Protein AF-A0A024VRD7-F1 (afdb_monomer_lite)

Sequence (589 aa):
MDEHGLKIEKKCNKNKMKIIEYIDDISNYYKDMNKKLSVDVNLFYRTSYSFHKMFVQNVWKYLVHNNYIYKDTYKGYYNINEERYISEQELREGKYKIDNENIIYVEEENSYFFNILKFKDYLIDFYEKNENFIYPPYLRKQVIYTLKNELRNICISRYNTKWAIQIPNEAEGTIYVWFDALLSYVSSMLYLHKIKKNNNNNNNNNNNKNNNNNNNNNNNNNNNNNNNNKKNNNNNNNNNNNNNNNNNNNNNKNNKNNNNGINCTNGTKDVNISSTCDTDSPICSYDDILNIVNLNANNNNTQSNILPHISSNICDEKKNEKREKNIPFNKVIGKKFWNPFIQVIGKDILNFHAILYICLLKSLNLELPQKILCHGLIKNENIKMSKSLNNVVNPFDLLKKYNPDVLRLYFMGCGSIYEDKNYKEQNIESFELFLRNNVGNLLYRVVSLCIENNYNMVPVIKTNDYDSNIILNEWKDNIKNKLIPYLDNMEYIQFLELIMTLIKNVNKFFVHNTPWNYKKDTQHFHTTIYVTLECMKYFSILMFPFIPNISLAILRNIGFDDIDEENISLDMLETRTTKFMLNGLIKIV

InterPro domains:
  IPR009080 Aminoacyl-tRNA synthetase, class Ia, anticodon-binding [SSF47323] (435-562)
  IPR014729 Rossmann-like alpha/beta/alpha sandwich fold [G3DSA:3.40.50.620] (1-218)
  IPR014729 Rossmann-like alpha/beta/alpha sandwich fold [G3DSA:3.40.50.620] (296-423)
  IPR015413 Methionyl/Leucyl tRNA synthetase [PF09334] (89-204)
  IPR015413 Methionyl/Leucyl tRNA synthetase [PF09334] (328-446)
  IPR023457 Methionine-tRNA synthetase, type 2 [PTHR43326] (1-582)

Secondary structure (DSSP, 8-state):
----SHHHHHHHHHHT--HHHHHHHHHHHHHHHHHHTT---S----TTSHHHHHHHHHHHHHHHHTTSEEEEEEEEEEETTTTEEPPHHHHHTTSS-TT-TTEEEEEEEEEEEE-GGGGHHHHHHHHHH-TTSEESHHHHHHHHHHHHHT--PEE-EESS-SSSPBPTT-SS-EE-HHHHHHTHHHHHHHHHHHHHHHHHHHHHHHHHHHHHHSSSSS-------------------------------------------------------SS--GGGSPPPPHHHHHHHHHTTGGGS-S----------------------S---TTSSSSS-----SEEEEEGGGHHIIIIIHHHHHHHTTPPPPSEEEEEPPEEETTEEP-TTTT----HHHHHHHS-HHHHHHHHHHSS-TTS-EEE-THHHHHHHHHHIIIIIHHHHHHHHHHHHTT--EEEPPPGGGTTT-HHHHHHHHHIIIIIHHHHHTT-HHHHHHHHHHHHHHHHHHHHHH-GGG--S--HHHHHHHHHHHHHHHHHHHHHTTT-HHHHHHHHHHTT-TT--GGG--THHHHSPPSEEE--------

pLDDT: mean 75.45, std 25.33, range [20.27, 98.12]

Radius of gyration: 32.43 Å; chains: 1; bounding box: 89×96×103 Å

Structure (mmCIF, N/CA/C/O backbone):
data_AF-A0A024VRD7-F1
#
_entry.id   AF-A0A024VRD7-F1
#
loop_
_atom_site.group_PDB
_atom_site.id
_atom_site.type_symbol
_atom_site.label_atom_id
_atom_site.label_alt_id
_atom_site.label_comp_id
_atom_site.label_asym_id
_atom_site.label_entity_id
_atom_site.label_seq_id
_atom_site.pdbx_PDB_ins_code
_atom_site.Cartn_x
_atom_site.Cartn_y
_atom_site.Cartn_z
_atom_site.occupancy
_atom_site.B_iso_or_equiv
_atom_site.auth_seq_id
_atom_site.auth_comp_id
_atom_site.auth_asym_id
_atom_site.auth_atom_id
_atom_site.pdbx_PDB_model_num
ATOM 1 N N . MET A 1 1 ? -9.455 5.595 3.291 1.00 91.38 1 MET A N 1
ATOM 2 C CA . MET A 1 1 ? -9.177 6.803 4.083 1.00 91.38 1 MET A CA 1
ATOM 3 C C . MET A 1 1 ? -10.060 6.765 5.309 1.00 91.38 1 MET A C 1
ATOM 5 O O . MET A 1 1 ? -11.262 6.573 5.161 1.00 91.38 1 MET A O 1
ATOM 9 N N . ASP A 1 2 ? -9.441 6.866 6.480 1.00 91.75 2 ASP A N 1
ATOM 10 C CA . ASP A 1 2 ? -10.125 6.966 7.767 1.00 91.75 2 ASP A CA 1
ATOM 11 C C . ASP A 1 2 ? -10.452 8.440 8.049 1.00 91.75 2 ASP A C 1
ATOM 13 O O . ASP A 1 2 ? -9.559 9.291 8.031 1.00 91.75 2 ASP A O 1
ATOM 17 N N . GLU A 1 3 ? -11.740 8.745 8.202 1.00 91.88 3 GLU A N 1
ATOM 18 C CA . GLU A 1 3 ? -12.282 10.109 8.201 1.00 91.88 3 GLU A CA 1
ATOM 19 C C . GLU A 1 3 ? -13.054 10.460 9.473 1.00 91.88 3 GLU A C 1
ATOM 21 O O . GLU A 1 3 ? -13.636 11.543 9.540 1.00 91.88 3 GLU A O 1
ATOM 26 N N . HIS A 1 4 ? -13.065 9.582 10.477 1.00 89.62 4 HIS A N 1
ATOM 27 C CA . HIS A 1 4 ? -13.760 9.804 11.745 1.00 89.62 4 HIS A CA 1
ATOM 28 C C . HIS A 1 4 ? -12.775 10.058 12.896 1.00 89.62 4 HIS A C 1
ATOM 30 O O . HIS A 1 4 ? -11.572 9.821 12.791 1.00 89.62 4 HIS A O 1
ATOM 36 N N . GLY A 1 5 ? -13.291 10.555 14.020 1.00 84.12 5 GLY A N 1
ATOM 37 C CA . GLY A 1 5 ? -12.539 10.692 15.265 1.00 84.12 5 GLY A CA 1
ATOM 38 C C . GLY A 1 5 ? -12.332 12.129 15.742 1.00 84.12 5 GLY A C 1
ATOM 39 O O . GLY A 1 5 ? -12.449 13.113 15.003 1.00 84.12 5 GLY A O 1
ATOM 40 N N . LEU A 1 6 ? -11.982 12.236 17.022 1.00 79.50 6 LEU A N 1
ATOM 41 C CA . LEU A 1 6 ? -11.902 13.495 17.755 1.00 79.50 6 LEU A CA 1
ATOM 42 C C . LEU A 1 6 ? -10.775 14.415 17.248 1.00 79.50 6 LEU A C 1
ATOM 44 O O . LEU A 1 6 ? -10.944 15.637 17.262 1.00 79.50 6 LEU A O 1
ATOM 48 N N . LYS A 1 7 ? -9.672 13.873 16.703 1.00 80.00 7 LYS A N 1
ATOM 49 C CA . LYS A 1 7 ? -8.598 14.687 16.084 1.00 80.00 7 LYS A CA 1
ATOM 50 C C . LYS A 1 7 ? -9.112 15.548 14.938 1.00 80.00 7 LYS A C 1
ATOM 52 O O . LYS A 1 7 ? -8.744 16.721 14.846 1.00 80.00 7 LYS A O 1
ATOM 57 N N . ILE A 1 8 ? -9.944 14.973 14.070 1.00 85.94 8 ILE A N 1
ATOM 58 C CA . ILE A 1 8 ? -10.520 15.678 12.921 1.00 85.94 8 ILE A CA 1
ATOM 59 C C . ILE A 1 8 ? -11.475 16.760 13.425 1.00 85.94 8 ILE A C 1
ATOM 61 O O . ILE A 1 8 ? -11.342 17.921 13.035 1.00 85.94 8 ILE A O 1
ATOM 65 N N . GLU A 1 9 ? -12.360 16.409 14.361 1.00 84.56 9 GLU A N 1
ATOM 66 C CA . GLU A 1 9 ? -13.319 17.332 14.974 1.00 84.56 9 GLU A CA 1
ATOM 67 C C . GLU A 1 9 ? -12.619 18.534 15.632 1.00 84.56 9 GLU A C 1
ATOM 69 O O . GLU A 1 9 ? -12.880 19.687 15.278 1.00 84.56 9 GLU A O 1
ATOM 74 N N . LYS A 1 10 ? -11.641 18.289 16.516 1.00 84.06 10 LYS A N 1
ATOM 75 C CA . LYS A 1 10 ? -10.847 19.341 17.176 1.00 84.06 10 LYS A CA 1
ATOM 76 C C . LYS A 1 10 ? -10.112 20.221 16.168 1.00 84.06 10 LYS A C 1
ATOM 78 O O . LYS A 1 10 ? -10.066 21.442 16.335 1.00 84.06 10 LYS A O 1
ATOM 83 N N . LYS A 1 11 ? -9.526 19.627 15.122 1.00 85.62 11 LYS A N 1
ATOM 84 C CA . LYS A 1 11 ? -8.779 20.373 14.101 1.00 85.62 11 LYS A CA 1
ATOM 85 C C . LYS A 1 11 ? -9.693 21.280 13.278 1.00 85.62 11 LYS A C 1
ATOM 87 O O . LYS A 1 11 ? -9.284 22.405 12.980 1.00 85.62 11 LYS A O 1
ATOM 92 N N . CYS A 1 12 ? -10.896 20.822 12.941 1.00 89.81 12 CYS A N 1
ATOM 93 C CA . CYS A 1 12 ? -11.897 21.609 12.222 1.00 89.81 12 CYS A CA 1
ATOM 94 C C . CYS A 1 12 ? -12.443 22.743 13.094 1.00 89.81 12 CYS A C 1
ATOM 96 O O . CYS A 1 12 ? -12.410 23.896 12.668 1.00 89.81 12 CYS A O 1
ATOM 98 N N . ASN A 1 13 ? -12.809 22.446 14.346 1.00 88.94 13 ASN A N 1
ATOM 99 C CA . ASN A 1 13 ? -13.282 23.442 15.312 1.00 88.94 13 ASN A CA 1
ATOM 100 C C . ASN A 1 13 ? -12.239 24.545 15.547 1.00 88.94 13 ASN A C 1
ATOM 102 O O . ASN A 1 13 ? -12.562 25.730 15.477 1.00 88.94 13 ASN A O 1
ATOM 106 N N . LYS A 1 14 ? -10.964 24.173 15.738 1.00 90.38 14 LYS A N 1
ATOM 107 C CA . LYS A 1 14 ? -9.860 25.131 15.921 1.00 90.38 14 LYS A CA 1
ATOM 108 C C . LYS A 1 14 ? -9.664 26.051 14.712 1.00 90.38 14 LYS A C 1
ATOM 110 O O . LYS A 1 14 ? -9.369 27.228 14.897 1.00 90.38 14 LYS A O 1
ATOM 115 N N . ASN A 1 15 ? -9.813 25.531 13.493 1.00 90.31 15 ASN A N 1
ATOM 116 C CA . ASN A 1 15 ? -9.626 26.317 12.267 1.00 90.31 15 ASN A CA 1
ATOM 117 C C . ASN A 1 15 ? -10.940 26.928 11.739 1.00 90.31 15 ASN A C 1
ATOM 119 O O . ASN A 1 15 ? -10.914 27.543 10.678 1.00 90.31 15 ASN A O 1
ATOM 123 N N . LYS A 1 16 ? -12.070 26.756 12.445 1.00 93.12 16 LYS A N 1
ATOM 124 C CA . LYS A 1 16 ? -13.416 27.190 12.025 1.00 93.12 16 LYS A CA 1
ATOM 125 C C . LYS A 1 16 ? -13.806 26.699 10.618 1.00 93.12 16 LYS A C 1
ATOM 127 O O . LYS A 1 16 ? -14.400 27.440 9.841 1.00 93.12 16 LYS A O 1
ATOM 132 N N . MET A 1 17 ? -13.461 25.453 10.295 1.00 92.25 17 MET A N 1
ATOM 133 C CA . MET A 1 17 ? -13.762 24.805 9.009 1.00 92.25 17 MET A CA 1
ATOM 134 C C . MET A 1 17 ? -14.872 23.766 9.175 1.00 92.25 17 MET A C 1
ATOM 136 O O . MET A 1 17 ? -14.972 23.139 10.233 1.00 92.25 17 MET A O 1
ATOM 140 N N . LYS A 1 18 ? -15.683 23.538 8.133 1.00 94.00 18 LYS A N 1
ATOM 141 C CA . LYS A 1 18 ? -16.638 22.423 8.152 1.00 94.00 18 LYS A CA 1
ATOM 142 C C . LYS A 1 18 ? -15.888 21.104 7.996 1.00 94.00 18 LYS A C 1
ATOM 144 O O . LYS A 1 18 ? -14.979 20.995 7.178 1.00 94.00 18 LYS A O 1
ATOM 149 N N . ILE A 1 19 ? -16.304 20.084 8.746 1.00 92.44 19 ILE A N 1
ATOM 150 C CA . ILE A 1 19 ? -15.613 18.788 8.741 1.00 92.44 19 ILE A CA 1
ATOM 151 C C . ILE A 1 19 ? -15.650 18.135 7.355 1.00 92.44 19 ILE A C 1
ATOM 153 O O . ILE A 1 19 ? -14.630 17.619 6.911 1.00 92.44 19 ILE A O 1
ATOM 157 N N . ILE A 1 20 ? -16.792 18.206 6.661 1.00 91.69 20 ILE A N 1
ATOM 158 C CA . ILE A 1 20 ? -16.950 17.629 5.319 1.00 91.69 20 ILE A CA 1
ATOM 159 C C . ILE A 1 20 ? -15.981 18.254 4.303 1.00 91.69 20 ILE A C 1
ATOM 161 O O . ILE A 1 20 ? -15.308 17.532 3.579 1.00 91.69 20 ILE A O 1
ATOM 165 N N . GLU A 1 21 ? -15.824 19.582 4.335 1.00 92.38 21 GLU A N 1
ATOM 166 C CA . GLU A 1 21 ? -14.888 20.311 3.469 1.00 92.38 21 GLU A CA 1
ATOM 167 C C . GLU A 1 21 ? -13.442 19.879 3.772 1.00 92.38 21 GLU A C 1
ATOM 169 O O . GLU A 1 21 ? -12.682 19.545 2.869 1.00 92.38 21 GLU A O 1
ATOM 174 N N . TYR A 1 22 ? -13.085 19.766 5.056 1.00 92.75 22 TYR A N 1
ATOM 175 C CA . TYR A 1 22 ? -11.748 19.344 5.478 1.00 92.75 22 TYR A CA 1
ATOM 176 C C . TYR A 1 22 ? -11.381 17.917 5.034 1.00 92.75 22 TYR A C 1
ATOM 178 O O . TYR A 1 22 ? -10.258 17.677 4.584 1.00 92.75 22 TYR A O 1
ATOM 186 N N . ILE A 1 23 ? -12.297 16.952 5.168 1.00 94.00 23 ILE A N 1
ATOM 187 C CA . ILE A 1 23 ? -12.027 15.565 4.754 1.00 94.00 23 ILE A CA 1
ATOM 188 C C . ILE A 1 23 ? -12.038 15.411 3.230 1.00 94.00 23 ILE A C 1
ATOM 190 O O . ILE A 1 23 ? -11.269 14.603 2.709 1.00 94.00 23 ILE A O 1
ATOM 194 N N . ASP A 1 24 ? -12.838 16.203 2.511 1.00 93.31 24 ASP A N 1
ATOM 195 C CA . ASP A 1 24 ? -12.817 16.244 1.046 1.00 93.31 24 ASP A CA 1
ATOM 196 C C . ASP A 1 24 ? -11.487 16.802 0.526 1.00 93.31 24 ASP A C 1
ATOM 198 O O . ASP A 1 24 ? -10.879 16.202 -0.364 1.00 93.31 24 ASP A O 1
ATOM 202 N N . ASP A 1 25 ? -10.967 17.867 1.141 1.00 92.81 25 ASP A N 1
ATOM 203 C CA . ASP A 1 25 ? -9.648 18.421 0.819 1.00 92.81 25 ASP A CA 1
ATOM 204 C C . ASP A 1 25 ? -8.527 17.398 1.040 1.00 92.81 25 ASP A C 1
ATOM 206 O O . ASP A 1 25 ? -7.649 17.228 0.189 1.00 92.81 25 ASP A O 1
ATOM 210 N N . ILE A 1 26 ? -8.563 16.656 2.153 1.00 91.69 26 ILE A N 1
ATOM 211 C CA . ILE A 1 26 ? -7.586 15.591 2.414 1.00 91.69 26 ILE A CA 1
ATOM 212 C C . ILE A 1 26 ? -7.752 14.431 1.419 1.00 91.69 26 ILE A C 1
ATOM 214 O O . ILE A 1 26 ? -6.755 13.882 0.944 1.00 91.69 26 ILE A O 1
ATOM 218 N N . SER A 1 27 ? -8.986 14.052 1.076 1.00 94.06 27 SER A N 1
ATOM 219 C CA . SER A 1 27 ? -9.237 13.015 0.069 1.00 94.06 27 SER A CA 1
ATOM 220 C C . SER A 1 27 ? -8.633 13.411 -1.278 1.00 94.06 27 SER A C 1
ATOM 222 O O . SER A 1 27 ? -7.936 12.607 -1.901 1.00 94.06 27 SER A O 1
ATOM 224 N N . ASN A 1 28 ? -8.837 14.661 -1.696 1.00 94.50 28 ASN A N 1
ATOM 225 C CA . ASN A 1 28 ? -8.271 15.209 -2.924 1.00 94.50 28 ASN A CA 1
ATOM 226 C C . ASN A 1 28 ? -6.741 15.264 -2.872 1.00 94.50 28 ASN A C 1
ATOM 228 O O . ASN A 1 28 ? -6.095 14.882 -3.846 1.00 94.50 28 ASN A O 1
ATOM 232 N N . TYR A 1 29 ? -6.158 15.643 -1.730 1.00 93.81 29 TYR A N 1
ATOM 233 C CA . TYR A 1 29 ? -4.709 15.620 -1.517 1.00 93.81 29 TYR A CA 1
ATOM 234 C C . TYR A 1 29 ? -4.114 14.227 -1.772 1.00 93.81 29 TYR A C 1
ATOM 236 O O . TYR A 1 29 ? -3.164 14.097 -2.543 1.00 93.81 29 TYR A O 1
ATOM 244 N N . TYR A 1 30 ? -4.682 13.168 -1.180 1.00 93.88 30 TYR A N 1
ATOM 245 C CA . TYR A 1 30 ? -4.172 11.805 -1.377 1.00 93.88 30 TYR A CA 1
ATOM 246 C C . TYR A 1 30 ? -4.412 11.275 -2.795 1.00 93.88 30 TYR A C 1
ATOM 248 O O . TYR A 1 30 ? -3.553 10.580 -3.334 1.00 93.88 30 TYR A O 1
ATOM 256 N N . LYS A 1 31 ? -5.541 11.619 -3.425 1.00 93.94 31 LYS A N 1
ATOM 257 C CA . LYS A 1 31 ? -5.809 11.257 -4.827 1.00 93.94 31 LYS A CA 1
ATOM 258 C C . LYS A 1 31 ? -4.819 11.918 -5.785 1.00 93.94 31 LYS A C 1
ATOM 260 O O . LYS A 1 31 ? -4.279 11.240 -6.654 1.00 93.94 31 LYS A O 1
ATOM 265 N N . ASP A 1 32 ? -4.548 13.210 -5.608 1.00 94.81 32 ASP A N 1
ATOM 266 C CA . ASP A 1 32 ? -3.559 13.933 -6.414 1.00 94.81 32 ASP A CA 1
ATOM 267 C C . ASP A 1 32 ? -2.146 13.381 -6.185 1.00 94.81 32 ASP A C 1
ATOM 269 O O . ASP A 1 32 ? -1.384 13.199 -7.132 1.00 94.81 32 ASP A O 1
ATOM 273 N N . MET A 1 33 ? -1.812 13.027 -4.940 1.00 93.88 33 MET A N 1
ATOM 274 C CA . MET A 1 33 ? -0.536 12.390 -4.616 1.00 93.88 33 MET A CA 1
ATOM 275 C C . MET A 1 33 ? -0.381 11.033 -5.319 1.00 93.88 33 MET A C 1
ATOM 277 O O . MET A 1 33 ? 0.647 10.801 -5.951 1.00 93.88 33 MET A O 1
ATOM 281 N N . ASN A 1 34 ? -1.401 10.167 -5.268 1.00 93.94 34 ASN A N 1
ATOM 282 C CA . ASN A 1 34 ? -1.391 8.878 -5.967 1.00 93.94 34 ASN A CA 1
ATOM 283 C C . ASN A 1 34 ? -1.230 9.063 -7.477 1.00 93.94 34 ASN A C 1
ATOM 285 O O . ASN A 1 34 ? -0.385 8.410 -8.082 1.00 93.94 34 ASN A O 1
ATOM 289 N N . LYS A 1 35 ? -1.975 10.004 -8.070 1.00 93.25 35 LYS A N 1
ATOM 290 C CA . LYS A 1 35 ? -1.873 10.322 -9.498 1.0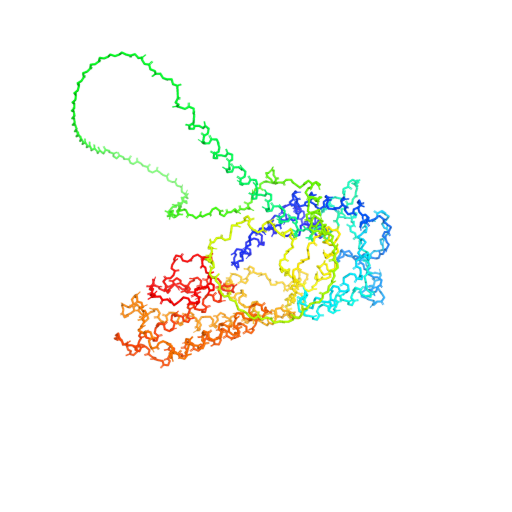0 93.25 35 LYS A CA 1
ATOM 291 C C . LYS A 1 35 ? -0.464 10.775 -9.879 1.00 93.25 35 LYS A C 1
ATOM 293 O O . LYS A 1 35 ? 0.095 10.277 -10.849 1.00 93.25 35 LYS A O 1
ATOM 298 N N . LYS A 1 36 ? 0.126 11.704 -9.122 1.00 94.56 36 LYS A N 1
ATOM 299 C CA . LYS A 1 36 ? 1.475 12.222 -9.403 1.00 94.56 36 LYS A CA 1
ATOM 300 C C . LYS A 1 36 ? 2.566 11.179 -9.220 1.00 94.56 36 LYS A C 1
ATOM 302 O O . LYS A 1 36 ? 3.572 11.253 -9.909 1.00 94.56 36 LYS A O 1
ATOM 307 N N . LEU A 1 37 ? 2.374 10.233 -8.305 1.00 94.31 37 LEU A N 1
ATOM 308 C CA . LEU A 1 37 ? 3.286 9.116 -8.085 1.00 94.31 37 LEU A CA 1
ATOM 309 C C . LEU A 1 37 ? 2.981 7.907 -8.979 1.00 94.31 37 LEU A C 1
ATOM 311 O O . LEU A 1 37 ? 3.591 6.871 -8.746 1.00 94.31 37 LEU A O 1
ATOM 315 N N . SER A 1 38 ? 2.059 7.982 -9.947 1.00 92.50 38 SER A N 1
ATOM 316 C CA . SER A 1 38 ? 1.618 6.827 -10.753 1.00 92.50 38 SER A CA 1
ATOM 317 C C . SER A 1 38 ? 1.300 5.596 -9.889 1.00 92.50 38 SER A C 1
ATOM 319 O O . SER A 1 38 ? 1.811 4.494 -10.098 1.00 92.50 38 SER A O 1
ATOM 321 N N . VAL A 1 39 ? 0.539 5.803 -8.815 1.00 91.50 39 VAL A N 1
ATOM 322 C CA . VAL A 1 39 ? 0.011 4.724 -7.977 1.00 91.50 39 VAL A CA 1
ATOM 323 C C . VAL A 1 39 ? -1.370 4.375 -8.500 1.00 91.50 39 VAL A C 1
ATOM 325 O O . VAL A 1 39 ? -2.312 5.149 -8.316 1.00 91.50 39 VAL A O 1
ATOM 328 N N . ASP A 1 40 ? -1.475 3.208 -9.127 1.00 85.75 40 ASP A N 1
ATOM 329 C CA . ASP A 1 40 ? -2.760 2.683 -9.563 1.00 85.75 40 ASP A CA 1
ATOM 330 C C . ASP A 1 40 ? -3.568 2.171 -8.360 1.00 85.75 40 ASP A C 1
ATOM 332 O O . ASP A 1 40 ? -3.074 1.431 -7.503 1.00 85.75 40 ASP A O 1
ATOM 336 N N . VAL A 1 41 ? -4.815 2.628 -8.263 1.00 88.50 41 VAL A N 1
ATOM 337 C CA . VAL A 1 41 ? -5.730 2.320 -7.165 1.00 88.50 41 VAL A CA 1
ATOM 338 C C . VAL A 1 41 ? -7.093 1.993 -7.751 1.00 88.50 41 VAL A C 1
ATOM 340 O O . VAL A 1 41 ? -7.842 2.886 -8.140 1.00 88.50 41 VAL A O 1
ATOM 343 N N . ASN A 1 42 ? -7.473 0.714 -7.714 1.00 86.81 42 ASN A N 1
ATOM 344 C CA . ASN A 1 42 ? -8.766 0.278 -8.253 1.00 86.81 42 ASN A CA 1
ATOM 345 C C . ASN A 1 42 ? -9.967 0.842 -7.472 1.00 86.81 42 ASN A C 1
ATOM 347 O O . ASN A 1 42 ? -11.057 0.986 -8.023 1.00 86.81 42 ASN A O 1
ATOM 351 N N . LEU A 1 43 ? -9.794 1.120 -6.174 1.00 89.00 43 LEU A N 1
ATOM 352 C CA . LEU A 1 43 ? -10.811 1.757 -5.341 1.00 89.00 43 LEU A CA 1
ATOM 353 C C . LEU A 1 43 ? -10.182 2.634 -4.255 1.00 89.00 43 LEU A C 1
ATOM 355 O O . LEU A 1 43 ? -9.540 2.139 -3.329 1.00 89.00 43 LEU A O 1
ATOM 359 N N . PHE A 1 44 ? -10.471 3.934 -4.304 1.00 92.50 44 PHE A N 1
ATOM 360 C CA . PHE A 1 44 ? -10.213 4.848 -3.193 1.00 92.50 44 PHE A CA 1
ATOM 361 C C . PHE A 1 44 ? -11.436 4.897 -2.268 1.00 92.50 44 PHE A C 1
ATOM 363 O O . PHE A 1 44 ? -12.419 5.574 -2.560 1.00 92.50 44 PHE A O 1
ATOM 370 N N . TYR A 1 45 ? -11.389 4.171 -1.151 1.00 93.44 45 TYR A N 1
ATOM 371 C CA . TYR A 1 45 ? -12.534 4.021 -0.246 1.00 93.44 45 TYR A CA 1
ATOM 372 C C . TYR A 1 45 ? -12.481 4.981 0.949 1.00 93.44 45 TYR A C 1
ATOM 374 O O . TYR A 1 45 ? -11.403 5.225 1.498 1.00 93.44 45 TYR A O 1
ATOM 382 N N . ARG A 1 46 ? -13.630 5.509 1.383 1.00 95.31 46 ARG A N 1
ATOM 383 C CA . ARG A 1 46 ? -13.750 6.508 2.461 1.00 95.31 46 ARG A CA 1
ATOM 384 C C . ARG A 1 46 ? -14.694 6.000 3.548 1.00 95.31 46 ARG A C 1
ATOM 386 O O . ARG A 1 46 ? -15.781 5.525 3.225 1.00 95.31 46 ARG A O 1
ATOM 393 N N . THR A 1 47 ? -14.320 6.120 4.824 1.00 95.94 47 THR A N 1
ATOM 394 C CA . THR A 1 47 ? -15.202 5.680 5.925 1.00 95.94 47 THR A CA 1
ATOM 395 C C . THR A 1 47 ? -16.434 6.578 6.092 1.00 95.94 47 THR A C 1
ATOM 397 O O . THR A 1 47 ? -17.448 6.165 6.648 1.00 95.94 47 THR A O 1
ATOM 400 N N . SER A 1 48 ? -16.416 7.788 5.529 1.00 94.44 48 SER A N 1
ATOM 401 C CA . SER A 1 48 ? -17.571 8.688 5.521 1.00 94.44 48 SER A CA 1
ATOM 402 C C . SER A 1 48 ? -18.719 8.238 4.609 1.00 94.44 48 SER A C 1
ATOM 404 O O . SER A 1 48 ? -19.834 8.742 4.790 1.00 94.44 48 SER A O 1
ATOM 406 N N . TYR A 1 49 ? -18.488 7.293 3.686 1.00 94.56 49 TYR A N 1
ATOM 407 C CA . TYR A 1 49 ? -19.516 6.793 2.773 1.00 94.56 49 TYR A CA 1
ATOM 408 C C . TYR A 1 49 ? -20.714 6.208 3.519 1.00 94.56 49 TYR A C 1
ATOM 410 O O . TYR A 1 49 ? -20.569 5.406 4.446 1.00 94.56 49 TYR A O 1
ATOM 418 N N . SER A 1 50 ? -21.912 6.568 3.057 1.00 94.56 50 SER A N 1
ATOM 419 C CA . SER A 1 50 ? -23.192 6.081 3.585 1.00 94.56 50 SER A CA 1
ATOM 420 C C . SER A 1 50 ? -23.241 4.548 3.688 1.00 94.56 50 SER A C 1
ATOM 422 O O . SER A 1 50 ? -23.606 3.996 4.730 1.00 94.56 50 SER A O 1
ATOM 424 N N . PHE A 1 51 ? -22.773 3.857 2.644 1.00 95.38 51 PHE A N 1
ATOM 425 C CA . PHE A 1 51 ? -22.671 2.400 2.602 1.00 95.38 51 PHE A CA 1
ATOM 426 C C . PHE A 1 51 ? -21.797 1.831 3.725 1.00 95.38 51 PHE A C 1
ATOM 428 O O . PHE A 1 51 ? -22.188 0.869 4.385 1.00 95.38 51 PHE A O 1
ATOM 435 N N . HIS A 1 52 ? -20.626 2.431 3.957 1.00 96.94 52 HIS A N 1
ATOM 436 C CA . HIS A 1 52 ? -19.704 1.991 4.999 1.00 96.94 52 HIS A CA 1
ATOM 437 C C . HIS A 1 52 ? -20.320 2.151 6.386 1.00 96.94 52 HIS A C 1
ATOM 439 O O . HIS A 1 52 ? -20.331 1.201 7.166 1.00 96.94 52 HIS A O 1
ATOM 445 N N . LYS A 1 53 ? -20.906 3.322 6.659 1.00 96.81 53 LYS A N 1
ATOM 446 C CA . LYS A 1 53 ? -21.562 3.615 7.937 1.00 96.81 53 LYS A CA 1
ATOM 447 C C . LYS A 1 53 ? -22.639 2.587 8.263 1.00 96.81 53 LYS A C 1
ATOM 449 O O . LYS A 1 53 ? -22.655 2.022 9.355 1.00 96.81 53 LYS A O 1
ATOM 454 N N . MET A 1 54 ? -23.486 2.288 7.280 1.00 96.62 54 MET A N 1
ATOM 455 C CA . MET A 1 54 ? -24.551 1.301 7.422 1.00 96.62 54 MET A CA 1
ATOM 456 C C . MET A 1 54 ? -24.003 -0.122 7.607 1.00 96.62 54 MET A C 1
ATOM 458 O O . MET A 1 54 ? -24.502 -0.874 8.444 1.00 96.62 54 MET A O 1
ATOM 462 N N . PHE A 1 55 ? -22.947 -0.491 6.874 1.00 96.56 55 PHE A N 1
ATOM 463 C CA . PHE A 1 55 ? -22.267 -1.776 7.050 1.00 96.56 55 PHE A CA 1
ATOM 464 C C . PHE A 1 55 ? -21.748 -1.943 8.483 1.00 96.56 55 PHE A C 1
ATOM 466 O O . PHE A 1 55 ? -22.043 -2.948 9.127 1.00 96.56 55 PHE A O 1
ATOM 473 N N . VAL A 1 56 ? -21.035 -0.944 9.010 1.00 98.00 56 VAL A N 1
ATOM 474 C CA . VAL A 1 56 ? -20.476 -0.973 10.370 1.00 98.00 56 VAL A CA 1
ATOM 475 C C . VAL A 1 56 ? -21.584 -1.072 11.419 1.00 98.00 56 VAL A C 1
ATOM 477 O O . VAL A 1 56 ? -21.487 -1.884 12.337 1.00 98.00 56 VAL A O 1
ATOM 480 N N . GLN A 1 57 ? -22.677 -0.323 11.258 1.00 97.94 57 GLN A N 1
ATOM 481 C CA . GLN A 1 57 ? -23.840 -0.404 12.146 1.00 97.94 57 GLN A CA 1
ATOM 482 C C . GLN A 1 57 ? -24.521 -1.780 12.112 1.00 97.94 57 GLN A C 1
ATOM 484 O O . GLN A 1 57 ? -24.939 -2.291 13.151 1.00 97.94 57 GLN A O 1
ATOM 489 N N . ASN A 1 58 ? -24.622 -2.414 10.943 1.00 97.44 58 ASN A N 1
ATOM 490 C CA . ASN A 1 58 ? -25.207 -3.750 10.829 1.00 97.44 58 ASN A CA 1
ATOM 491 C C . ASN A 1 58 ? -24.279 -4.838 11.396 1.00 97.44 58 ASN A C 1
ATOM 493 O O . ASN A 1 58 ? -24.760 -5.737 12.088 1.00 97.44 58 ASN A O 1
ATOM 497 N N . VAL A 1 59 ? -22.961 -4.725 11.190 1.00 97.12 59 VAL A N 1
ATOM 498 C CA . VAL A 1 59 ? -21.959 -5.577 11.855 1.00 97.12 59 VAL A CA 1
ATOM 499 C C . VAL A 1 59 ? -22.054 -5.428 13.371 1.00 97.12 59 VAL A C 1
ATOM 501 O O . VAL A 1 59 ? -22.095 -6.430 14.079 1.00 97.12 59 VAL A O 1
ATOM 504 N N . TRP A 1 60 ? -22.167 -4.199 13.878 1.00 97.94 60 TRP A N 1
ATOM 505 C CA . TRP A 1 60 ? -22.337 -3.943 15.307 1.00 97.94 60 TRP A CA 1
ATOM 506 C C . TRP A 1 60 ? -23.552 -4.680 15.879 1.00 97.94 60 TRP A C 1
ATOM 508 O O . TRP A 1 60 ? -23.411 -5.439 16.836 1.00 97.94 60 TRP A O 1
ATOM 518 N N . LYS A 1 61 ? -24.732 -4.528 15.256 1.00 97.25 61 LYS A N 1
ATOM 519 C CA . LYS A 1 61 ? -25.960 -5.240 15.661 1.00 97.25 61 LYS A CA 1
ATOM 520 C C . LYS A 1 61 ? -25.744 -6.753 15.698 1.00 97.25 61 LYS A C 1
ATOM 522 O O . LYS A 1 61 ? -26.111 -7.402 16.671 1.00 97.25 61 LYS A O 1
ATOM 527 N N . TYR A 1 62 ? -25.117 -7.310 14.661 1.00 96.69 62 TYR A N 1
ATOM 528 C CA . TYR A 1 62 ? -24.802 -8.736 14.602 1.00 96.69 62 TYR A CA 1
ATOM 529 C C . TYR A 1 62 ? -23.893 -9.178 15.760 1.00 96.69 62 TYR A C 1
ATOM 531 O O . TYR A 1 62 ? -24.163 -10.192 16.402 1.00 96.69 62 TYR A O 1
ATOM 539 N N . LEU A 1 63 ? -22.842 -8.419 16.070 1.00 97.19 63 LEU A N 1
ATOM 540 C CA . LEU A 1 63 ? -21.908 -8.774 17.138 1.00 97.19 63 LEU A CA 1
ATOM 541 C C . LEU A 1 63 ? -22.508 -8.632 18.542 1.00 97.19 63 LEU A C 1
ATOM 543 O O . LEU A 1 63 ? -22.157 -9.421 19.419 1.00 97.19 63 LEU A O 1
ATOM 547 N N . VAL A 1 64 ? -23.424 -7.682 18.752 1.00 96.69 64 VAL A N 1
ATOM 548 C CA . VAL A 1 64 ? -24.222 -7.595 19.986 1.00 96.69 64 VAL A CA 1
ATOM 549 C C . VAL A 1 64 ? -25.124 -8.824 20.116 1.00 96.69 64 VAL A C 1
ATOM 551 O O . VAL A 1 64 ? -25.058 -9.512 21.131 1.00 96.69 64 VAL A O 1
ATOM 554 N N . HIS A 1 65 ? -25.895 -9.168 19.075 1.00 96.19 65 HIS A N 1
ATOM 555 C CA . HIS A 1 65 ? -26.782 -10.342 19.095 1.00 96.19 65 HIS A CA 1
ATOM 556 C C . HIS A 1 65 ? -26.039 -11.661 19.371 1.00 96.19 65 HIS A C 1
ATOM 558 O O . HIS A 1 65 ? -26.594 -12.558 19.996 1.00 96.19 65 HIS A O 1
ATOM 564 N N . ASN A 1 66 ? -24.781 -11.776 18.935 1.00 95.69 66 ASN A N 1
ATOM 565 C CA . ASN A 1 66 ? -23.954 -12.973 19.118 1.00 95.69 66 ASN A CA 1
ATOM 566 C C . ASN A 1 66 ? -23.028 -12.909 20.351 1.00 95.69 66 ASN A C 1
ATOM 568 O O . ASN A 1 66 ? -22.082 -13.691 20.463 1.00 95.69 66 ASN A O 1
ATOM 572 N N . ASN A 1 67 ? -23.274 -11.990 21.293 1.00 95.94 67 ASN A N 1
ATOM 573 C CA . ASN A 1 67 ? -22.511 -11.848 22.540 1.00 95.94 67 ASN A CA 1
ATOM 574 C C . ASN A 1 67 ? -20.999 -11.625 22.333 1.00 95.94 67 ASN A C 1
ATOM 576 O O . ASN A 1 67 ? -20.177 -12.017 23.171 1.00 95.94 67 ASN A O 1
ATOM 580 N N . TYR A 1 68 ? -20.597 -11.034 21.209 1.00 97.19 68 TYR A N 1
ATOM 581 C CA . TYR A 1 68 ? -19.221 -10.587 20.987 1.00 97.19 68 TYR A CA 1
ATOM 582 C C . TYR A 1 68 ? -18.994 -9.169 21.507 1.00 97.19 68 TYR A C 1
ATOM 584 O O . TYR A 1 68 ? -17.883 -8.847 21.927 1.00 97.19 68 TYR A O 1
ATOM 592 N N . ILE A 1 69 ? -20.039 -8.343 21.494 1.00 97.31 69 ILE A N 1
ATOM 593 C CA . ILE A 1 69 ? -20.059 -7.012 22.094 1.00 97.31 69 ILE A CA 1
ATOM 594 C C . ILE A 1 69 ? -20.959 -7.049 23.329 1.00 97.31 69 ILE A C 1
ATOM 596 O O . ILE A 1 69 ? -22.054 -7.604 23.272 1.00 97.31 69 ILE A O 1
ATOM 600 N N . TYR A 1 70 ? -20.506 -6.456 24.430 1.00 94.81 70 TYR A N 1
ATOM 601 C CA . TYR A 1 70 ? -21.264 -6.362 25.679 1.00 94.81 70 TYR A CA 1
ATOM 602 C C . TYR A 1 70 ? -21.103 -4.975 26.314 1.00 94.81 70 TYR A C 1
ATOM 604 O O . TYR A 1 70 ? -20.143 -4.270 26.003 1.00 94.81 70 TYR A O 1
ATOM 612 N N . LYS A 1 71 ? -22.047 -4.581 27.176 1.00 93.31 71 LYS A N 1
ATOM 613 C CA . LYS A 1 71 ? -21.955 -3.353 27.979 1.00 93.31 71 LYS A CA 1
ATOM 614 C C . LYS A 1 71 ? -21.253 -3.636 29.302 1.00 93.31 71 LYS A C 1
ATOM 616 O O . LYS A 1 71 ? -21.514 -4.664 29.920 1.00 93.31 71 LYS A O 1
ATOM 621 N N . ASP A 1 72 ? -20.411 -2.710 29.728 1.00 90.62 72 ASP A N 1
ATOM 622 C CA . ASP A 1 72 ? -19.740 -2.716 31.025 1.00 90.62 72 ASP A CA 1
ATOM 623 C C . ASP A 1 72 ? -19.370 -1.277 31.417 1.00 90.62 72 ASP A C 1
ATOM 625 O O . ASP A 1 72 ? -19.479 -0.348 30.611 1.00 90.62 72 ASP A O 1
ATOM 629 N N . THR A 1 73 ? -18.915 -1.071 32.646 1.00 84.12 73 THR A N 1
ATOM 630 C CA . THR A 1 73 ? -18.390 0.225 33.078 1.00 84.12 73 THR A CA 1
ATOM 631 C C . THR A 1 73 ? -16.915 0.313 32.721 1.00 84.12 73 THR A C 1
ATOM 633 O O . THR A 1 73 ? -16.086 -0.463 33.199 1.00 84.12 73 THR A O 1
ATOM 636 N N . TYR A 1 74 ? -16.559 1.290 31.890 1.00 77.38 74 TYR A N 1
ATOM 637 C CA . TYR A 1 74 ? -15.158 1.591 31.645 1.00 77.38 74 TYR A CA 1
ATOM 638 C C . TYR A 1 74 ? -14.594 2.386 32.820 1.00 77.38 74 TYR A C 1
ATOM 640 O O . TYR A 1 74 ? -15.153 3.418 33.171 1.00 77.38 74 TYR A O 1
ATOM 648 N N . LYS A 1 75 ? -13.464 1.945 33.384 1.00 81.31 75 LYS A N 1
ATOM 649 C CA . LYS A 1 75 ? -12.711 2.686 34.406 1.00 81.31 75 LYS A CA 1
ATOM 650 C C . LYS A 1 75 ? -11.239 2.759 34.019 1.00 81.31 75 LYS A C 1
ATOM 652 O O . LYS A 1 75 ? -10.599 1.724 33.839 1.00 81.31 75 LYS A O 1
ATOM 657 N N . GLY A 1 76 ? -10.676 3.958 33.900 1.00 79.31 76 GLY A N 1
ATOM 658 C CA . GLY A 1 76 ? -9.235 4.104 33.707 1.00 79.31 76 GLY A CA 1
ATOM 659 C C . GLY A 1 76 ? -8.787 5.460 33.188 1.00 79.31 76 GLY A C 1
ATOM 660 O O . GLY A 1 76 ? -9.586 6.322 32.839 1.00 79.31 76 GLY A O 1
ATOM 661 N N . TYR A 1 77 ? -7.472 5.634 33.104 1.00 82.12 77 TYR A N 1
ATOM 662 C CA . TYR A 1 77 ? -6.875 6.883 32.646 1.00 82.12 77 TYR A CA 1
ATOM 663 C C . TYR A 1 77 ? -6.921 7.014 31.118 1.00 82.12 77 TYR A C 1
ATOM 665 O O . TYR A 1 77 ? -6.667 6.056 30.385 1.00 82.12 77 TYR A O 1
ATOM 673 N N . TYR A 1 78 ? -7.218 8.211 30.625 1.00 73.62 78 TYR A N 1
ATOM 674 C CA . TYR A 1 78 ? -7.306 8.558 29.209 1.00 73.62 78 TYR A CA 1
ATOM 675 C C . TYR A 1 78 ? -6.355 9.704 28.882 1.00 73.62 78 TYR A C 1
ATOM 677 O O . TYR A 1 78 ? -6.378 10.739 29.544 1.00 73.62 78 TYR A O 1
ATOM 685 N N . ASN A 1 79 ? -5.540 9.531 27.839 1.00 76.31 79 ASN A N 1
ATOM 686 C CA . ASN A 1 79 ? -4.661 10.579 27.340 1.00 76.31 79 ASN A CA 1
ATOM 687 C C . ASN A 1 79 ? -5.366 11.366 26.227 1.00 76.31 79 ASN A C 1
ATOM 689 O O . ASN A 1 79 ? -5.608 10.849 25.133 1.00 76.31 79 ASN A O 1
ATOM 693 N N . ILE A 1 80 ? -5.651 12.638 26.497 1.00 65.56 80 ILE A N 1
ATOM 694 C CA . ILE A 1 80 ? -6.387 13.545 25.610 1.00 65.56 80 ILE A CA 1
ATOM 695 C C . ILE A 1 80 ? -5.630 13.818 24.299 1.00 65.56 80 ILE A C 1
ATOM 697 O O . ILE A 1 80 ? -6.267 14.019 23.262 1.00 65.56 80 ILE A O 1
ATOM 701 N N . ASN A 1 81 ? -4.294 13.817 24.326 1.00 65.75 81 ASN A N 1
ATOM 702 C CA . ASN A 1 81 ? -3.455 14.094 23.156 1.00 65.75 81 ASN A CA 1
ATOM 703 C C . ASN A 1 81 ? -3.324 12.876 22.241 1.00 65.75 81 ASN A C 1
ATOM 705 O O . ASN A 1 81 ? -3.364 12.992 21.013 1.00 65.75 81 ASN A O 1
ATOM 709 N N . GLU A 1 82 ? -3.156 11.698 22.838 1.00 63.97 82 GLU A N 1
ATOM 710 C CA . GLU A 1 82 ? -3.023 10.452 22.084 1.00 63.97 82 GLU A CA 1
ATOM 711 C C . GLU A 1 82 ? -4.375 9.902 21.623 1.00 63.97 82 GLU A C 1
ATOM 713 O O . GLU A 1 82 ? -4.427 9.190 20.617 1.00 63.97 82 GLU A O 1
ATOM 718 N N . GLU A 1 83 ? -5.452 10.304 22.300 1.00 60.53 83 GLU A N 1
ATOM 719 C CA . GLU A 1 83 ? -6.823 9.813 22.132 1.00 60.53 83 GLU A CA 1
ATOM 720 C C . GLU A 1 83 ? -6.947 8.312 22.362 1.00 60.53 83 GLU A C 1
ATOM 722 O O . GLU A 1 83 ? -7.616 7.569 21.637 1.00 60.53 83 GLU A O 1
ATOM 727 N N . ARG A 1 84 ? -6.258 7.851 23.401 1.00 66.50 84 ARG A N 1
ATOM 728 C CA . ARG A 1 84 ? -6.344 6.470 23.838 1.00 66.50 84 ARG A CA 1
ATOM 729 C C . ARG A 1 84 ? -6.335 6.389 25.344 1.00 66.50 84 ARG A C 1
ATOM 731 O O . ARG A 1 84 ? -5.746 7.212 26.045 1.00 66.50 84 ARG A O 1
ATOM 738 N N . TYR A 1 85 ? -6.945 5.320 25.813 1.00 71.25 85 TYR A N 1
ATOM 739 C CA . TYR A 1 85 ? -6.816 4.911 27.187 1.00 71.25 85 TYR A CA 1
ATOM 740 C C . TYR A 1 85 ? -5.411 4.385 27.468 1.00 71.25 85 TYR A C 1
ATOM 742 O O . TYR A 1 85 ? -4.831 3.646 26.665 1.00 71.25 85 TYR A O 1
ATOM 750 N N . ILE A 1 86 ? -4.892 4.767 28.624 1.00 72.50 86 ILE A N 1
ATOM 751 C CA . ILE A 1 86 ? -3.597 4.348 29.135 1.00 72.50 86 ILE A CA 1
ATOM 752 C C . ILE A 1 86 ? -3.788 2.991 29.809 1.00 72.50 86 ILE A C 1
ATOM 754 O O . ILE A 1 86 ? -4.755 2.778 30.542 1.00 72.50 86 ILE A O 1
ATOM 758 N N . SER A 1 87 ? -2.908 2.038 29.516 1.00 69.88 87 SER A N 1
ATOM 759 C CA . SER A 1 87 ? -2.919 0.757 30.226 1.00 69.88 87 SER A CA 1
ATOM 760 C C . SER A 1 87 ? -2.343 0.906 31.638 1.00 69.88 87 SER A C 1
ATOM 762 O O . SER A 1 87 ? -1.503 1.769 31.887 1.00 69.88 87 SER A O 1
ATOM 764 N N . GLU A 1 88 ? -2.744 0.033 32.566 1.00 70.31 88 GLU A N 1
ATOM 765 C CA . GLU A 1 88 ? -2.131 0.000 33.901 1.00 70.31 88 GLU A CA 1
ATOM 766 C C . GLU A 1 88 ? -0.620 -0.227 33.840 1.00 70.31 88 GLU A C 1
ATOM 768 O O . GLU A 1 88 ? 0.119 0.352 34.627 1.00 70.31 88 GLU A O 1
ATOM 773 N N . GLN A 1 89 ? -0.152 -1.042 32.894 1.00 66.31 89 GLN A N 1
ATOM 774 C CA . GLN A 1 89 ? 1.270 -1.304 32.700 1.00 66.31 89 GLN A CA 1
ATOM 775 C C . GLN A 1 89 ? 2.032 -0.031 32.322 1.00 66.31 89 GLN A C 1
ATOM 777 O O . GLN A 1 89 ? 3.048 0.264 32.935 1.00 66.31 89 GLN A O 1
ATOM 782 N N . GLU A 1 90 ? 1.514 0.776 31.395 1.00 69.62 90 GLU A N 1
ATOM 783 C CA . GLU A 1 90 ? 2.156 2.041 31.013 1.00 69.62 90 GLU A CA 1
ATOM 784 C C . GLU A 1 90 ? 2.186 3.067 32.154 1.00 69.62 90 GLU A C 1
ATOM 786 O O . GLU A 1 90 ? 3.097 3.895 32.216 1.00 69.62 90 GLU A O 1
ATOM 791 N N . LEU A 1 91 ? 1.211 3.007 33.065 1.00 73.94 91 LEU A N 1
ATOM 792 C CA . LEU A 1 91 ? 1.234 3.784 34.305 1.00 73.94 91 LEU A CA 1
ATOM 793 C C . LEU A 1 91 ? 2.284 3.239 35.282 1.00 73.94 91 LEU A C 1
ATOM 795 O O . LEU A 1 91 ? 3.047 4.024 35.839 1.00 73.94 91 LEU A O 1
ATOM 799 N N . ARG A 1 92 ? 2.377 1.911 35.449 1.00 74.00 92 ARG A N 1
ATOM 800 C CA . ARG A 1 92 ? 3.387 1.255 36.306 1.00 74.00 92 ARG A CA 1
ATOM 801 C C . ARG A 1 92 ? 4.816 1.490 35.813 1.00 74.00 92 ARG A C 1
ATOM 803 O O . ARG A 1 92 ? 5.709 1.693 36.624 1.00 74.00 92 ARG A O 1
ATOM 810 N N . GLU A 1 93 ? 5.024 1.502 34.501 1.00 76.25 93 GLU A N 1
ATOM 811 C CA . GLU A 1 93 ? 6.310 1.792 33.852 1.00 76.25 93 GLU A CA 1
ATOM 812 C C . GLU A 1 93 ? 6.669 3.290 33.882 1.00 76.25 93 GLU A C 1
ATOM 814 O O . GLU A 1 93 ? 7.743 3.681 33.428 1.00 76.25 93 GLU A O 1
ATOM 819 N N . GLY A 1 94 ? 5.784 4.151 34.400 1.00 76.38 94 GLY A N 1
ATOM 820 C CA . GLY A 1 94 ? 6.036 5.587 34.535 1.00 76.38 94 GLY A CA 1
ATOM 821 C C . GLY A 1 94 ? 6.066 6.349 33.208 1.00 76.38 94 GLY A C 1
ATOM 822 O O . GLY A 1 94 ? 6.500 7.501 33.171 1.00 76.38 94 GLY A O 1
ATOM 823 N N . LYS A 1 95 ? 5.581 5.743 32.115 1.00 76.25 95 LYS A N 1
ATOM 824 C CA . LYS A 1 95 ? 5.509 6.370 30.782 1.00 76.25 95 LYS A CA 1
ATOM 825 C C . LYS A 1 95 ? 4.605 7.604 30.778 1.00 76.25 95 LYS A C 1
ATOM 827 O O . LYS A 1 95 ? 4.795 8.520 29.979 1.00 76.25 95 LYS A O 1
ATOM 832 N N . TYR A 1 96 ? 3.643 7.635 31.693 1.00 75.12 96 TYR A N 1
ATOM 833 C CA . TYR A 1 96 ? 2.726 8.740 31.896 1.00 75.12 96 TYR A CA 1
ATOM 834 C C . TYR A 1 96 ? 2.679 9.130 33.371 1.00 75.12 96 TYR A C 1
ATOM 836 O O . TYR A 1 96 ? 2.510 8.279 34.239 1.00 75.12 96 TYR A O 1
ATOM 844 N N . LYS A 1 97 ? 2.792 10.431 33.649 1.00 74.50 97 LYS A N 1
ATOM 845 C CA . LYS A 1 97 ? 2.575 10.981 34.991 1.00 74.50 97 LYS A CA 1
ATOM 846 C C . LYS A 1 97 ? 1.104 11.329 35.151 1.00 74.50 97 LYS A C 1
ATOM 848 O O . LYS A 1 97 ? 0.600 12.112 34.355 1.00 74.50 97 LYS A O 1
ATOM 853 N N . ILE A 1 98 ? 0.444 10.767 36.161 1.00 74.56 98 ILE A N 1
ATOM 854 C CA . ILE A 1 98 ? -0.992 10.974 36.418 1.00 74.56 98 ILE A CA 1
ATOM 855 C C . ILE A 1 98 ? -1.318 12.462 36.620 1.00 74.56 98 ILE A C 1
ATOM 857 O O . ILE A 1 98 ? -2.363 12.915 36.174 1.00 74.56 98 ILE A O 1
ATOM 861 N N . ASP A 1 99 ? -0.379 13.237 37.164 1.00 72.88 99 ASP A N 1
ATOM 862 C CA . ASP A 1 99 ? -0.526 14.681 37.400 1.00 72.88 99 ASP A CA 1
ATOM 863 C C . ASP A 1 99 ? -0.430 15.535 36.116 1.00 72.88 99 ASP A C 1
ATOM 865 O O . ASP A 1 99 ? -0.396 16.762 36.166 1.00 72.88 99 ASP A O 1
ATOM 869 N N . ASN A 1 100 ? -0.326 14.908 34.941 1.00 76.62 100 ASN A N 1
ATOM 870 C CA . ASN A 1 100 ? -0.336 15.606 33.662 1.00 76.62 100 ASN A CA 1
ATOM 871 C C . ASN A 1 100 ? -1.768 16.022 33.310 1.00 76.62 100 ASN A C 1
ATOM 873 O O . ASN A 1 100 ? -2.637 15.171 33.169 1.00 76.62 100 ASN A O 1
ATOM 877 N N . GLU A 1 101 ? -1.986 17.311 33.048 1.00 75.62 101 GLU A N 1
ATOM 878 C CA . GLU A 1 101 ? -3.292 17.883 32.672 1.00 75.62 101 GLU A CA 1
ATOM 879 C C . GLU A 1 101 ? -3.956 17.204 31.459 1.00 75.62 101 GLU A C 1
ATOM 881 O O . GLU A 1 101 ? -5.169 17.273 31.275 1.00 75.62 101 GLU A O 1
ATOM 886 N N . ASN A 1 102 ? -3.175 16.523 30.616 1.00 73.88 102 ASN A N 1
ATOM 887 C CA . ASN A 1 102 ? -3.684 15.782 29.462 1.00 73.88 102 ASN A CA 1
ATOM 888 C C . ASN A 1 102 ? -4.145 14.358 29.802 1.00 73.88 102 ASN A C 1
ATOM 890 O O . ASN A 1 102 ? -4.499 13.609 28.889 1.00 73.88 102 ASN A O 1
ATOM 894 N N . ILE A 1 103 ? -4.088 13.957 31.071 1.00 80.50 103 ILE A N 1
ATOM 895 C CA . ILE A 1 103 ? -4.436 12.625 31.551 1.00 80.50 103 ILE A CA 1
ATOM 896 C C . ILE A 1 103 ? -5.574 12.755 32.547 1.00 80.50 103 ILE A C 1
ATOM 898 O O . ILE A 1 103 ? -5.419 13.311 33.627 1.00 80.50 103 ILE A O 1
ATOM 902 N N . ILE A 1 104 ? -6.726 12.215 32.173 1.00 77.25 104 ILE A N 1
ATOM 903 C CA . ILE A 1 104 ? -7.933 12.256 32.997 1.00 77.25 104 ILE A CA 1
ATOM 904 C C . ILE A 1 104 ? -8.327 10.841 33.391 1.00 77.25 104 ILE A C 1
ATOM 906 O O . ILE A 1 104 ? -8.198 9.917 32.587 1.00 77.25 104 ILE A O 1
ATOM 910 N N . TYR A 1 105 ? -8.796 10.654 34.622 1.00 78.62 105 TYR A N 1
ATOM 911 C CA . TYR A 1 105 ? -9.467 9.413 34.991 1.00 78.62 105 TYR A CA 1
ATOM 912 C C . TYR A 1 105 ? -10.897 9.455 34.457 1.00 78.62 105 TYR A C 1
ATOM 914 O O . TYR A 1 105 ? -11.623 10.417 34.702 1.00 78.62 105 TYR A O 1
ATOM 922 N N . VAL A 1 106 ? -11.274 8.434 33.697 1.00 74.06 106 VAL A N 1
ATOM 923 C CA . VAL A 1 106 ? -12.585 8.311 33.067 1.00 74.06 106 VAL A CA 1
ATOM 924 C C . VAL A 1 106 ? -13.284 7.101 33.662 1.00 74.06 106 VAL A C 1
ATOM 926 O O . VAL A 1 106 ? -12.772 5.982 33.583 1.00 74.06 106 VAL A O 1
ATOM 929 N N . GLU A 1 107 ? -14.456 7.344 34.235 1.00 79.31 107 GLU A N 1
ATOM 930 C CA . GLU A 1 107 ? -15.423 6.322 34.610 1.00 79.31 107 GLU A CA 1
ATOM 931 C C . GLU A 1 107 ? -16.683 6.545 33.769 1.00 79.31 107 GLU A C 1
ATOM 933 O O . GLU A 1 107 ? -17.422 7.502 33.978 1.00 79.31 107 GLU A O 1
ATOM 938 N N . GLU A 1 108 ? -16.866 5.709 32.749 1.00 73.69 108 GLU A N 1
ATOM 939 C CA . GLU A 1 108 ? -17.977 5.792 31.797 1.00 73.69 108 GLU A CA 1
ATOM 940 C C . GLU A 1 108 ? -18.835 4.531 31.933 1.00 73.69 108 GLU A C 1
ATOM 942 O O . GLU A 1 108 ? -18.484 3.451 31.437 1.00 73.69 108 GLU A O 1
ATOM 947 N N . GLU A 1 109 ? -19.967 4.670 32.623 1.00 74.31 109 GLU A N 1
ATOM 948 C CA . GLU A 1 109 ? -21.006 3.643 32.675 1.00 74.31 109 GLU A CA 1
ATOM 949 C C . GLU A 1 109 ? -21.585 3.386 31.272 1.00 74.31 109 GLU A C 1
ATOM 951 O O . GLU A 1 109 ? -21.633 4.280 30.429 1.00 74.31 109 GLU A O 1
ATOM 956 N N . ASN A 1 110 ? -22.047 2.157 31.018 1.00 83.44 110 ASN A N 1
ATOM 957 C CA . ASN A 1 110 ? -22.636 1.728 29.737 1.00 83.44 110 ASN A CA 1
ATOM 958 C C . ASN A 1 110 ? -21.692 1.750 28.520 1.00 83.44 110 ASN A C 1
ATOM 960 O O . ASN A 1 110 ? -22.152 1.778 27.379 1.00 83.44 110 ASN A O 1
ATOM 964 N N . SER A 1 111 ? -20.382 1.650 28.742 1.00 90.38 111 SER A N 1
ATOM 965 C CA . SER A 1 111 ? -19.407 1.477 27.667 1.00 90.38 111 SER A CA 1
ATOM 966 C C . SER A 1 111 ? -19.531 0.108 27.000 1.00 90.38 111 SER A C 1
ATOM 968 O O . SER A 1 111 ? -19.708 -0.917 27.653 1.00 90.38 111 SER A O 1
ATOM 970 N N . TYR A 1 112 ? -19.383 0.065 25.681 1.00 94.81 112 TYR A N 1
ATOM 971 C CA . TYR A 1 112 ? -19.393 -1.171 24.913 1.00 94.81 112 TYR A CA 1
ATOM 972 C C . TYR A 1 112 ? -17.984 -1.727 24.728 1.00 94.81 112 TYR A C 1
ATOM 974 O O . TYR A 1 112 ? -17.076 -1.030 24.267 1.00 94.81 112 TYR A O 1
ATOM 982 N N . PHE A 1 113 ? -17.820 -3.015 25.009 1.00 95.19 113 PHE A N 1
ATOM 983 C CA . PHE A 1 113 ? -16.561 -3.738 24.888 1.00 95.19 113 PHE A CA 1
ATOM 984 C C . PHE A 1 113 ? -16.656 -4.863 23.865 1.00 95.19 113 PHE A C 1
ATOM 986 O O . PHE A 1 113 ? -17.630 -5.614 23.835 1.00 95.19 113 PHE A O 1
ATOM 993 N N . PHE A 1 114 ? -15.604 -5.020 23.060 1.00 96.62 114 PHE A N 1
ATOM 994 C CA . PHE A 1 114 ? -15.413 -6.195 22.218 1.00 96.62 114 PHE A CA 1
ATOM 995 C C . PHE A 1 114 ? -14.680 -7.282 23.004 1.00 96.62 114 PHE A C 1
ATOM 997 O O . PHE A 1 114 ? -13.558 -7.069 23.481 1.00 96.62 114 PHE A O 1
ATOM 1004 N N . ASN A 1 115 ? -15.308 -8.452 23.124 1.00 95.88 115 ASN A N 1
ATOM 1005 C CA . ASN A 1 115 ? -14.787 -9.584 23.880 1.00 95.88 115 ASN A CA 1
ATOM 1006 C C . ASN A 1 115 ? -13.725 -10.362 23.085 1.00 95.88 115 ASN A C 1
ATOM 1008 O O . ASN A 1 115 ? -13.965 -11.479 22.620 1.00 95.88 115 ASN A O 1
ATOM 1012 N N . ILE A 1 116 ? -12.548 -9.759 22.906 1.00 95.44 116 ILE A N 1
ATOM 1013 C CA . ILE A 1 116 ? -11.448 -10.385 22.162 1.00 95.44 116 ILE A CA 1
ATOM 1014 C C . ILE A 1 116 ? -10.783 -11.532 22.924 1.00 95.44 116 ILE A C 1
ATOM 1016 O O . ILE A 1 116 ? -10.142 -12.381 22.307 1.00 95.44 116 ILE A O 1
ATOM 1020 N N . LEU A 1 117 ? -10.959 -11.595 24.249 1.00 95.62 117 LEU A N 1
ATOM 1021 C CA . LEU A 1 117 ? -10.418 -12.675 25.077 1.00 95.62 117 LEU A CA 1
ATOM 1022 C C . LEU A 1 117 ? -10.945 -14.053 24.654 1.00 95.62 117 LEU A C 1
ATOM 1024 O O . LEU A 1 117 ? -10.205 -15.030 24.742 1.00 95.62 117 LEU A O 1
ATOM 1028 N N . LYS A 1 118 ? -12.162 -14.120 24.090 1.00 95.75 118 LYS A N 1
ATOM 1029 C CA . LYS A 1 118 ? -12.733 -15.342 23.490 1.00 95.75 118 LYS A CA 1
ATOM 1030 C C . LYS A 1 118 ? -11.852 -15.978 22.408 1.00 95.75 118 LYS A C 1
ATOM 1032 O O . LYS A 1 118 ? -12.018 -17.156 22.116 1.00 95.75 118 LYS A O 1
ATOM 1037 N N . PHE A 1 119 ? -10.944 -15.215 21.801 1.00 97.25 119 PHE A N 1
ATOM 1038 C CA . PHE A 1 119 ? -10.100 -15.673 20.697 1.00 97.25 119 PHE A CA 1
ATOM 1039 C C . PHE A 1 119 ? -8.639 -15.900 21.101 1.00 97.25 119 PHE A C 1
ATOM 1041 O O . PHE A 1 119 ? -7.836 -16.236 20.234 1.00 97.25 119 PHE A O 1
ATOM 1048 N N . LYS A 1 120 ? -8.276 -15.727 22.381 1.00 96.88 120 LYS A N 1
ATOM 1049 C CA . LYS A 1 120 ? -6.878 -15.768 22.844 1.00 96.88 120 LYS A CA 1
ATOM 1050 C C . LYS A 1 120 ? -6.150 -17.041 22.405 1.00 96.88 120 LYS A C 1
ATOM 1052 O O . LYS A 1 120 ? -5.129 -16.948 21.726 1.00 96.88 120 LYS A O 1
ATOM 1057 N N . ASP A 1 121 ? -6.698 -18.204 22.744 1.00 96.81 121 ASP A N 1
ATOM 1058 C CA . ASP A 1 121 ? -6.049 -19.492 22.474 1.00 96.81 121 ASP A CA 1
ATOM 1059 C C . ASP A 1 121 ? -5.972 -19.782 20.973 1.00 96.81 121 ASP A C 1
ATOM 1061 O O . ASP A 1 121 ? -4.933 -20.209 20.472 1.00 96.81 121 ASP A O 1
ATOM 1065 N N . TYR A 1 122 ? -7.039 -19.453 20.236 1.00 97.31 122 TYR A N 1
ATOM 1066 C CA . TYR A 1 122 ? -7.058 -19.559 18.778 1.00 97.31 122 TYR A CA 1
ATOM 1067 C C . TYR A 1 122 ? -5.961 -18.711 18.127 1.00 97.31 122 TYR A C 1
ATOM 1069 O O . TYR A 1 122 ? -5.263 -19.196 17.243 1.00 97.31 122 TYR A O 1
ATOM 1077 N N . LEU A 1 123 ? -5.801 -17.451 18.546 1.00 97.75 123 LEU A N 1
ATOM 1078 C CA . LEU A 1 123 ? -4.799 -16.553 17.970 1.00 97.75 123 LEU A CA 1
ATOM 1079 C C . LEU A 1 123 ? -3.376 -17.034 18.260 1.00 97.75 123 LEU A C 1
ATOM 1081 O O . LEU A 1 123 ? -2.538 -17.002 17.363 1.00 97.75 123 LEU A O 1
ATOM 1085 N N . ILE A 1 124 ? -3.102 -17.489 19.486 1.00 97.62 124 ILE A N 1
ATOM 1086 C CA . ILE A 1 124 ? -1.780 -18.014 19.853 1.00 97.62 124 ILE A CA 1
ATOM 1087 C C . ILE A 1 124 ? -1.438 -19.225 18.977 1.00 97.62 124 ILE A C 1
ATOM 1089 O O . ILE A 1 124 ? -0.407 -19.204 18.308 1.00 97.62 124 ILE A O 1
ATOM 1093 N N . ASP A 1 125 ? -2.328 -20.220 18.911 1.00 97.88 125 ASP A N 1
ATOM 1094 C CA . ASP A 1 125 ? -2.135 -21.418 18.084 1.00 97.88 125 ASP A CA 1
ATOM 1095 C C . ASP A 1 125 ? -1.974 -21.065 16.596 1.00 97.88 125 ASP A C 1
ATOM 1097 O O . ASP A 1 125 ? -1.079 -21.562 15.908 1.00 97.88 125 ASP A O 1
ATOM 1101 N N . PHE A 1 126 ? -2.803 -20.142 16.102 1.00 97.38 126 PHE A N 1
ATOM 1102 C CA . PHE A 1 126 ? -2.743 -19.673 14.726 1.00 97.38 126 PHE A CA 1
ATOM 1103 C C . PHE A 1 126 ? -1.381 -19.050 14.394 1.00 97.38 126 PHE A C 1
ATOM 1105 O O . PHE A 1 126 ? -0.780 -19.413 13.382 1.00 97.38 126 PHE A O 1
ATOM 1112 N N . TYR A 1 127 ? -0.864 -18.149 15.231 1.00 97.62 127 TYR A N 1
ATOM 1113 C CA . TYR A 1 127 ? 0.420 -17.489 14.978 1.00 97.62 127 TYR A CA 1
ATOM 1114 C C . TYR A 1 127 ? 1.637 -18.379 15.215 1.00 97.62 127 TYR A C 1
ATOM 1116 O O . TYR A 1 127 ? 2.681 -18.145 14.603 1.00 97.62 127 TYR A O 1
ATOM 1124 N N . GLU A 1 128 ? 1.528 -19.396 16.067 1.00 95.56 128 GLU A N 1
ATOM 1125 C CA . GLU A 1 128 ? 2.577 -20.403 16.235 1.00 95.56 128 GLU A CA 1
ATOM 1126 C C . GLU A 1 128 ? 2.673 -21.318 15.001 1.00 95.56 128 GLU A C 1
ATOM 1128 O O . GLU A 1 128 ? 3.780 -21.644 14.577 1.00 95.56 128 GLU A O 1
ATOM 1133 N N . LYS A 1 129 ? 1.543 -21.653 14.361 1.00 96.19 129 LYS A N 1
ATOM 1134 C CA . LYS A 1 129 ? 1.500 -22.513 13.160 1.00 96.19 129 LYS A CA 1
ATOM 1135 C C . LYS A 1 129 ? 1.752 -21.784 11.837 1.00 96.19 129 LYS A C 1
ATOM 1137 O O . LYS A 1 129 ? 2.234 -22.394 10.888 1.00 96.19 129 LYS A O 1
ATOM 1142 N N . ASN A 1 130 ? 1.412 -20.499 11.739 1.00 94.38 130 ASN A N 1
ATOM 1143 C CA . ASN A 1 130 ? 1.441 -19.752 10.476 1.00 94.38 130 ASN A CA 1
ATOM 1144 C C . ASN A 1 130 ? 2.595 -18.750 10.453 1.00 94.38 130 ASN A C 1
ATOM 1146 O O . ASN A 1 130 ? 2.413 -17.538 10.593 1.00 94.38 130 ASN A O 1
ATOM 1150 N N . GLU A 1 131 ? 3.806 -19.266 10.253 1.00 90.69 131 GLU A N 1
ATOM 1151 C CA . GLU A 1 131 ? 5.025 -18.480 10.430 1.00 90.69 131 GLU A CA 1
ATOM 1152 C C . GLU A 1 131 ? 5.149 -17.262 9.508 1.00 90.69 131 GLU A C 1
ATOM 1154 O O . GLU A 1 131 ? 5.685 -16.232 9.923 1.00 90.69 131 GLU A O 1
ATOM 1159 N N . ASN A 1 132 ? 4.617 -17.387 8.292 1.00 89.31 132 ASN A N 1
ATOM 1160 C CA . ASN A 1 132 ? 4.703 -16.396 7.221 1.00 89.31 132 ASN A CA 1
ATOM 1161 C C . ASN A 1 132 ? 3.508 -15.434 7.177 1.00 89.31 132 ASN A C 1
ATOM 1163 O O . ASN A 1 132 ? 3.427 -14.611 6.263 1.00 89.31 132 ASN A O 1
ATOM 1167 N N . PHE A 1 133 ? 2.575 -15.533 8.132 1.00 94.25 133 PHE A N 1
ATOM 1168 C CA . PHE A 1 133 ? 1.387 -14.681 8.158 1.00 94.25 133 PHE A CA 1
ATOM 1169 C C . PHE A 1 133 ? 1.725 -13.226 8.492 1.00 94.25 133 PHE A C 1
ATOM 1171 O O . PHE A 1 133 ? 1.103 -12.327 7.944 1.00 94.25 133 PHE A O 1
ATOM 1178 N N . ILE A 1 134 ? 2.705 -12.971 9.365 1.00 95.75 134 ILE A N 1
ATOM 1179 C CA . ILE A 1 134 ? 3.185 -11.617 9.685 1.00 95.75 134 ILE A CA 1
ATOM 1180 C C . ILE A 1 134 ? 4.629 -11.501 9.220 1.00 95.75 134 ILE A C 1
ATOM 1182 O O . ILE A 1 134 ? 5.486 -12.267 9.662 1.00 95.75 134 ILE A O 1
ATOM 1186 N N . TYR A 1 135 ? 4.899 -10.524 8.361 1.00 91.62 135 TYR A N 1
ATOM 1187 C CA . TYR A 1 135 ? 6.230 -10.250 7.845 1.00 91.62 135 TYR A CA 1
ATOM 1188 C C . TYR A 1 135 ? 6.660 -8.815 8.183 1.00 91.62 135 TYR A C 1
ATOM 1190 O O . TYR A 1 135 ? 5.878 -7.895 7.944 1.00 91.62 135 TYR A O 1
ATOM 1198 N N . PRO A 1 136 ? 7.888 -8.581 8.685 1.00 91.44 136 PRO A N 1
ATOM 1199 C CA . PRO A 1 136 ? 8.955 -9.557 8.942 1.00 91.44 136 PRO A CA 1
ATOM 1200 C C . PRO A 1 136 ? 8.688 -10.492 10.145 1.00 91.44 136 PRO A C 1
ATOM 1202 O O . PRO A 1 136 ? 7.972 -10.108 11.075 1.00 91.44 136 PRO A O 1
ATOM 1205 N N . PRO A 1 137 ? 9.307 -11.693 10.194 1.00 90.50 137 PRO A N 1
ATOM 1206 C CA . PRO A 1 137 ? 8.971 -12.735 11.176 1.00 90.50 137 PRO A CA 1
ATOM 1207 C C . PRO A 1 137 ? 9.140 -12.342 12.651 1.00 90.50 137 PRO A C 1
ATOM 1209 O O . PRO A 1 137 ? 8.479 -12.901 13.526 1.00 90.50 137 PRO A O 1
ATOM 1212 N N . TYR A 1 138 ? 10.010 -11.377 12.969 1.00 91.56 138 TYR A N 1
ATOM 1213 C CA . TYR A 1 138 ? 10.210 -10.946 14.357 1.00 91.56 138 TYR A CA 1
ATOM 1214 C C . TYR A 1 138 ? 8.968 -10.260 14.952 1.00 91.56 138 TYR A C 1
ATOM 1216 O O . TYR A 1 138 ? 8.737 -10.360 16.156 1.00 91.56 138 TYR A O 1
ATOM 1224 N N . LEU A 1 139 ? 8.136 -9.614 14.126 1.00 94.94 139 LEU A N 1
ATOM 1225 C CA . LEU A 1 139 ? 6.904 -8.957 14.571 1.00 94.94 139 LEU A CA 1
ATOM 1226 C C . LEU A 1 139 ? 5.852 -9.967 15.035 1.00 94.94 139 LEU A C 1
ATOM 1228 O O . LEU A 1 139 ? 5.108 -9.701 15.976 1.00 94.94 139 LEU A O 1
ATOM 1232 N N . ARG A 1 140 ? 5.846 -11.171 14.453 1.00 95.56 140 ARG A N 1
ATOM 1233 C CA . ARG A 1 140 ? 5.012 -12.289 14.916 1.00 95.56 140 ARG A CA 1
ATOM 1234 C C . ARG A 1 140 ? 5.281 -12.617 16.384 1.00 95.56 140 ARG A C 1
ATOM 1236 O O . ARG A 1 140 ? 4.347 -12.811 17.156 1.00 95.56 140 ARG A O 1
ATOM 1243 N N . LYS A 1 141 ? 6.557 -12.627 16.787 1.00 93.56 141 LYS A N 1
ATOM 1244 C CA . LYS A 1 141 ? 6.957 -12.884 18.180 1.00 93.56 141 LYS A CA 1
ATOM 1245 C C . LYS A 1 141 ? 6.424 -11.805 19.126 1.00 93.56 141 LYS A C 1
ATOM 1247 O O . LYS A 1 141 ? 5.993 -12.136 20.226 1.00 93.56 141 LYS A O 1
ATOM 1252 N N . GLN A 1 142 ? 6.403 -10.545 18.685 1.00 93.75 142 GLN A N 1
ATOM 1253 C CA . GLN A 1 142 ? 5.822 -9.439 19.455 1.00 93.75 142 GLN A CA 1
ATOM 1254 C C . GLN A 1 142 ? 4.309 -9.608 19.629 1.00 93.75 142 GLN A C 1
ATOM 1256 O O . GLN A 1 142 ? 3.810 -9.486 20.742 1.00 93.75 142 GLN A O 1
ATOM 1261 N N . VAL A 1 143 ? 3.588 -9.983 18.568 1.00 96.81 143 VAL A N 1
ATOM 1262 C CA . VAL A 1 143 ? 2.141 -10.250 18.652 1.00 96.81 143 VAL A CA 1
ATOM 1263 C C . VAL A 1 143 ? 1.845 -11.400 19.616 1.00 96.81 143 VAL A C 1
ATOM 1265 O O . VAL A 1 143 ? 0.985 -11.259 20.482 1.00 96.81 143 VAL A O 1
ATOM 1268 N N . ILE A 1 144 ? 2.586 -12.511 19.536 1.00 96.50 144 ILE A N 1
ATOM 1269 C CA . ILE A 1 144 ? 2.429 -13.643 20.468 1.00 96.50 144 ILE A CA 1
ATOM 1270 C C . ILE A 1 144 ? 2.691 -13.205 21.917 1.00 96.50 144 ILE A C 1
ATOM 1272 O O . ILE A 1 144 ? 1.959 -13.610 22.821 1.00 96.50 144 ILE A O 1
ATOM 1276 N N . TYR A 1 145 ? 3.700 -12.361 22.148 1.00 94.81 145 TYR A N 1
ATOM 1277 C CA . TYR A 1 145 ? 3.975 -11.805 23.472 1.00 94.81 145 TYR A CA 1
ATOM 1278 C C . TYR A 1 145 ? 2.792 -10.979 24.000 1.00 94.81 145 TYR A C 1
ATOM 1280 O O . TYR A 1 145 ? 2.326 -11.234 25.112 1.00 94.81 145 TYR A O 1
ATOM 1288 N N . THR A 1 146 ? 2.254 -10.057 23.195 1.00 93.56 146 THR A N 1
ATOM 1289 C CA . THR A 1 146 ? 1.071 -9.260 23.561 1.00 93.56 146 THR A CA 1
ATOM 1290 C C . THR A 1 146 ? -0.138 -10.157 23.844 1.00 93.56 146 THR A C 1
ATOM 1292 O O . THR A 1 146 ? -0.834 -9.954 24.836 1.00 93.56 146 THR A O 1
ATOM 1295 N N . LEU A 1 147 ? -0.370 -11.204 23.044 1.00 95.50 147 LEU A N 1
ATOM 1296 C CA . LEU A 1 147 ? -1.468 -12.153 23.271 1.00 95.50 147 LEU A CA 1
ATOM 1297 C C . LEU A 1 147 ? -1.341 -12.893 24.609 1.00 95.50 147 LEU A C 1
ATOM 1299 O O . LEU A 1 147 ? -2.340 -13.087 25.307 1.00 95.50 147 LEU A O 1
ATOM 1303 N N . LYS A 1 148 ? -0.124 -13.306 24.981 1.00 93.88 148 LYS A N 1
ATOM 1304 C CA . LYS A 1 148 ? 0.124 -14.052 26.221 1.00 93.88 148 LYS A CA 1
ATOM 1305 C C . LYS A 1 148 ? -0.002 -13.156 27.458 1.00 93.88 148 LYS A C 1
ATOM 1307 O O . LYS A 1 148 ? -0.659 -13.582 28.411 1.00 93.88 148 LYS A O 1
ATOM 1312 N N . ASN A 1 149 ? 0.527 -11.930 27.405 1.00 89.69 149 ASN A N 1
ATOM 1313 C CA . ASN A 1 149 ? 0.760 -11.101 28.596 1.00 89.69 149 ASN A CA 1
ATOM 1314 C C . ASN A 1 149 ? -0.143 -9.862 28.731 1.00 89.69 149 ASN A C 1
ATOM 1316 O O . ASN A 1 149 ? -0.403 -9.431 29.848 1.00 89.69 149 ASN A O 1
ATOM 1320 N N . GLU A 1 150 ? -0.628 -9.289 27.628 1.00 88.62 150 GLU A N 1
ATOM 1321 C CA . GLU A 1 150 ? -1.218 -7.934 27.611 1.00 88.62 150 GLU A CA 1
ATOM 1322 C C . GLU A 1 150 ? -2.652 -7.894 27.052 1.00 88.62 150 GLU A C 1
ATOM 1324 O O . GLU A 1 150 ? -3.276 -6.831 26.971 1.00 88.62 150 GLU A O 1
ATOM 1329 N N . LEU A 1 151 ? -3.191 -9.041 26.625 1.00 90.81 151 LEU A N 1
ATOM 1330 C CA . LEU A 1 151 ? -4.498 -9.106 25.979 1.00 90.81 151 LEU A CA 1
ATOM 1331 C C . LEU A 1 151 ? -5.623 -8.716 26.949 1.00 90.81 151 LEU A C 1
ATOM 1333 O O . LEU A 1 151 ? -5.785 -9.320 28.007 1.00 90.81 151 LEU A O 1
ATOM 1337 N N . ARG A 1 152 ? -6.448 -7.747 26.540 1.00 88.75 152 ARG A N 1
ATOM 1338 C CA . ARG A 1 152 ? -7.617 -7.258 27.285 1.00 88.75 152 ARG A CA 1
ATOM 1339 C C . ARG A 1 152 ? -8.776 -6.947 26.349 1.00 88.75 152 ARG A C 1
ATOM 1341 O O . ARG A 1 152 ? -8.550 -6.587 25.196 1.00 88.75 152 ARG A O 1
ATOM 1348 N N . ASN A 1 153 ? -10.006 -7.026 26.851 1.00 90.88 153 ASN A N 1
ATOM 1349 C CA . ASN A 1 153 ? -11.172 -6.573 26.093 1.00 90.88 153 ASN A CA 1
ATOM 1350 C C . ASN A 1 153 ? -11.045 -5.084 25.745 1.00 90.88 153 ASN A C 1
ATOM 1352 O O . ASN A 1 153 ? -10.521 -4.285 26.524 1.00 90.88 153 ASN A O 1
ATOM 1356 N N . ILE A 1 154 ? -11.491 -4.722 24.544 1.00 88.38 154 ILE A N 1
ATOM 1357 C CA . ILE A 1 154 ? -11.292 -3.378 23.992 1.00 88.38 154 ILE A CA 1
ATOM 1358 C C . ILE A 1 154 ? -12.601 -2.608 24.101 1.00 88.38 154 ILE A C 1
ATOM 1360 O O . ILE A 1 154 ? -13.610 -3.049 23.559 1.00 88.38 154 ILE A O 1
ATOM 1364 N N . CYS A 1 155 ? -12.573 -1.441 24.748 1.00 89.62 155 CYS A N 1
ATOM 1365 C CA . CYS A 1 155 ? -13.691 -0.501 24.708 1.00 89.62 155 CYS A CA 1
ATOM 1366 C C . CYS A 1 155 ? -13.817 0.094 23.299 1.00 89.62 155 CYS A C 1
ATOM 1368 O O . CYS A 1 155 ? -12.901 0.767 22.804 1.00 89.62 155 CYS A O 1
ATOM 1370 N N . ILE A 1 156 ? -14.959 -0.150 22.664 1.00 92.69 156 ILE A N 1
ATOM 1371 C CA . ILE A 1 156 ? -15.279 0.208 21.278 1.00 92.69 156 ILE A CA 1
ATOM 1372 C C . ILE A 1 156 ? -16.396 1.262 21.167 1.00 92.69 156 ILE A C 1
ATOM 1374 O O . ILE A 1 156 ? -16.795 1.584 20.051 1.00 92.69 156 ILE A O 1
ATOM 1378 N N . SER A 1 157 ? -16.866 1.835 22.280 1.00 92.19 157 SER A N 1
ATOM 1379 C CA . SER A 1 157 ? -17.733 3.027 22.316 1.00 92.19 157 SER A CA 1
ATOM 1380 C C . SER A 1 157 ? -16.961 4.286 22.710 1.00 92.19 157 SER A C 1
ATOM 1382 O O . SER A 1 157 ? -15.990 4.215 23.461 1.00 92.19 157 SER A O 1
ATOM 1384 N N . ARG A 1 158 ? -17.388 5.455 22.234 1.00 85.81 158 ARG A N 1
ATOM 1385 C CA . ARG A 1 158 ? -16.855 6.771 22.612 1.00 85.81 158 ARG A CA 1
ATOM 1386 C C . ARG A 1 158 ? -18.007 7.754 22.801 1.00 85.81 158 ARG A C 1
ATOM 1388 O O . ARG A 1 158 ? -18.773 7.970 21.872 1.00 85.81 158 ARG A O 1
ATOM 1395 N N . TYR A 1 159 ? -18.104 8.394 23.962 1.00 86.06 159 TYR A N 1
ATOM 1396 C CA . TYR A 1 159 ? -19.175 9.367 24.244 1.00 86.06 159 TYR A CA 1
ATOM 1397 C C . TYR A 1 159 ? -18.742 10.827 24.051 1.00 86.06 159 TYR A C 1
ATOM 1399 O O . TYR A 1 159 ? -19.560 11.715 23.842 1.00 86.06 159 TYR A O 1
ATOM 1407 N N . ASN A 1 160 ? -17.435 11.078 24.017 1.00 79.31 160 ASN A N 1
ATOM 1408 C CA . ASN A 1 160 ? -16.851 12.409 23.838 1.00 79.31 160 ASN A CA 1
ATOM 1409 C C . ASN A 1 160 ? -16.609 12.814 22.369 1.00 79.31 160 ASN A C 1
ATOM 1411 O O . ASN A 1 160 ? -16.086 13.897 22.113 1.00 79.31 160 ASN A O 1
ATOM 1415 N N . THR A 1 161 ? -16.925 11.940 21.411 1.00 79.69 161 THR A N 1
ATOM 1416 C CA . THR A 1 161 ? -16.633 12.135 19.985 1.00 79.69 161 THR A CA 1
ATOM 1417 C C . THR A 1 161 ? -17.941 12.224 19.213 1.00 79.69 161 THR A C 1
ATOM 1419 O O . THR A 1 161 ? -18.715 11.267 19.221 1.00 79.69 161 THR A O 1
ATOM 1422 N N . LYS A 1 162 ? -18.187 13.351 18.531 1.00 87.44 162 LYS A N 1
ATOM 1423 C CA . LYS A 1 162 ? -19.416 13.559 17.747 1.00 87.44 162 LYS A CA 1
ATOM 1424 C C . LYS A 1 162 ? -19.223 13.179 16.285 1.00 87.44 162 LYS A C 1
ATOM 1426 O O . LYS A 1 162 ? -20.135 12.638 15.665 1.00 87.44 162 LYS A O 1
ATOM 1431 N N . TRP A 1 163 ? -18.036 13.435 15.733 1.00 90.62 163 TRP A N 1
ATOM 1432 C CA . TRP A 1 163 ? -17.711 13.085 14.349 1.00 90.62 163 TRP A CA 1
ATOM 1433 C C . TRP A 1 163 ? -17.248 11.627 14.202 1.00 90.62 163 TRP A C 1
ATOM 1435 O O . TRP A 1 163 ? -16.071 11.335 13.984 1.00 90.62 163 TRP A O 1
ATOM 1445 N N . ALA A 1 164 ? -18.189 10.698 14.352 1.00 92.19 164 ALA A N 1
ATOM 1446 C CA . ALA A 1 164 ? -17.990 9.264 14.161 1.00 92.19 164 ALA A CA 1
ATOM 1447 C C . ALA A 1 164 ? -19.334 8.559 13.892 1.00 92.19 164 ALA A C 1
ATOM 1449 O O . ALA A 1 164 ? -20.396 9.186 13.894 1.00 92.19 164 ALA A O 1
ATOM 1450 N N . ILE A 1 165 ? -19.294 7.253 13.626 1.00 95.94 165 ILE A N 1
ATOM 1451 C CA . ILE A 1 165 ? -20.498 6.453 13.369 1.00 95.94 165 ILE A CA 1
ATOM 1452 C C . ILE A 1 165 ? -21.279 6.282 14.670 1.00 95.94 165 ILE A C 1
ATOM 1454 O O . ILE A 1 165 ? -20.721 5.830 15.662 1.00 95.94 165 ILE A O 1
ATOM 1458 N N . GLN A 1 166 ? -22.569 6.612 14.666 1.00 96.50 166 GLN A N 1
ATOM 1459 C CA . GLN A 1 166 ? -23.436 6.452 15.838 1.00 96.50 166 GLN A CA 1
ATOM 1460 C C . GLN A 1 166 ? -23.647 4.975 16.179 1.00 96.50 166 GLN A C 1
ATOM 1462 O O . GLN A 1 166 ? -23.851 4.149 15.276 1.00 96.50 166 GLN A O 1
ATOM 1467 N N . ILE A 1 167 ? -23.637 4.660 17.476 1.00 96.19 167 ILE A N 1
ATOM 1468 C CA . ILE A 1 167 ? -23.978 3.324 17.964 1.00 96.19 167 ILE A CA 1
ATOM 1469 C C . ILE A 1 167 ? -25.465 3.066 17.662 1.00 96.19 167 ILE A C 1
ATOM 1471 O O . ILE A 1 167 ? -26.314 3.900 17.982 1.00 96.19 167 ILE A O 1
ATOM 1475 N N . PRO A 1 168 ? -25.821 1.938 17.024 1.00 94.56 168 PRO A N 1
ATOM 1476 C CA . PRO A 1 168 ? -27.214 1.637 16.723 1.00 94.56 168 PRO A CA 1
ATOM 1477 C C . PRO A 1 168 ? -28.085 1.586 17.982 1.00 94.56 168 PRO A C 1
ATOM 1479 O O . PRO A 1 168 ? -27.737 0.896 18.935 1.00 94.56 168 PRO A O 1
ATOM 1482 N N . ASN A 1 169 ? -29.255 2.228 17.925 1.00 90.00 169 ASN A N 1
ATOM 1483 C CA . ASN A 1 169 ? -30.268 2.259 18.990 1.00 90.00 169 ASN A CA 1
ATOM 1484 C C . ASN A 1 169 ? -29.834 2.954 20.296 1.00 90.00 169 ASN A C 1
ATOM 1486 O O . ASN A 1 169 ? -30.521 2.813 21.303 1.00 90.00 169 ASN A O 1
ATOM 1490 N N . GLU A 1 170 ? -28.740 3.715 20.287 1.00 91.25 170 GLU A N 1
ATOM 1491 C CA . GLU A 1 170 ? -28.342 4.572 21.406 1.00 91.25 170 GLU A CA 1
ATOM 1492 C C . GLU A 1 170 ? -28.627 6.041 21.069 1.00 91.25 170 GLU A C 1
ATOM 1494 O O . GLU A 1 170 ? -28.475 6.465 19.922 1.00 91.25 170 GLU A O 1
ATOM 1499 N N . ALA A 1 171 ? -29.058 6.819 22.067 1.00 87.19 171 ALA A N 1
ATOM 1500 C CA . ALA A 1 171 ? -29.291 8.257 21.899 1.00 87.19 171 ALA A CA 1
ATOM 1501 C C . ALA A 1 171 ? -27.973 9.041 21.792 1.00 87.19 171 ALA A C 1
ATOM 1503 O O . ALA A 1 171 ? -27.894 10.041 21.080 1.00 87.19 171 ALA A O 1
ATOM 1504 N N . GLU A 1 172 ? -26.943 8.566 22.493 1.00 87.81 172 GLU A N 1
ATOM 1505 C CA . GLU A 1 172 ? -25.607 9.145 22.527 1.00 87.81 172 GLU A CA 1
ATOM 1506 C C . GLU A 1 172 ? -24.550 8.043 22.393 1.00 87.81 172 GLU A C 1
ATOM 1508 O O . GLU A 1 172 ? -24.776 6.890 22.759 1.00 87.81 172 GLU A O 1
ATOM 1513 N N . GLY A 1 173 ? -23.368 8.414 21.903 1.00 90.19 173 GLY A N 1
ATOM 1514 C CA . GLY A 1 173 ? -22.229 7.512 21.777 1.00 90.19 173 GLY A CA 1
ATOM 1515 C C . GLY A 1 173 ? -21.935 7.085 20.341 1.00 90.19 173 GLY A C 1
ATOM 1516 O O . GLY A 1 173 ? -22.809 6.765 19.534 1.00 90.19 173 GLY A O 1
ATOM 1517 N N . THR A 1 174 ? -20.648 7.062 20.022 1.00 94.12 174 THR A N 1
ATOM 1518 C CA . THR A 1 174 ? -20.124 6.700 18.711 1.00 94.12 174 THR A CA 1
ATOM 1519 C C . THR A 1 174 ? -19.219 5.478 18.774 1.00 94.12 174 THR A C 1
ATOM 1521 O O . THR A 1 174 ? -18.667 5.117 19.813 1.00 94.12 174 THR A O 1
ATOM 1524 N N . ILE A 1 175 ? -19.085 4.807 17.638 1.00 94.75 175 ILE A N 1
ATOM 1525 C CA . ILE A 1 175 ? -18.227 3.647 17.447 1.00 94.75 175 ILE A CA 1
ATOM 1526 C C . ILE A 1 175 ? -16.773 4.114 17.369 1.00 94.75 175 ILE A C 1
ATOM 1528 O O . ILE A 1 175 ? -16.435 5.079 16.680 1.00 94.75 175 ILE A O 1
ATOM 1532 N N . TYR A 1 176 ? -15.897 3.407 18.077 1.00 89.88 176 TYR A N 1
ATOM 1533 C CA . TYR A 1 176 ? -14.466 3.672 18.090 1.00 89.88 176 TYR A CA 1
ATOM 1534 C C . TYR A 1 176 ? -13.851 3.567 16.689 1.00 89.88 176 TYR A C 1
ATOM 1536 O O . TYR A 1 176 ? -14.031 2.572 15.989 1.00 89.88 176 TYR A O 1
ATOM 1544 N N . VAL A 1 177 ? -13.042 4.565 16.329 1.00 88.00 177 VAL A N 1
ATOM 1545 C CA . VAL A 1 177 ? -12.463 4.731 14.987 1.00 88.00 177 VAL A CA 1
ATOM 1546 C C . VAL A 1 177 ? -11.729 3.494 14.454 1.00 88.00 177 VAL A C 1
ATOM 1548 O O . VAL A 1 177 ? -11.885 3.150 13.291 1.00 88.00 177 VAL A O 1
ATOM 1551 N N . TRP A 1 178 ? -10.993 2.751 15.289 1.00 89.62 178 TRP A N 1
ATOM 1552 C CA . TRP A 1 178 ? -10.295 1.544 14.821 1.00 89.62 178 TRP A CA 1
ATOM 1553 C C . TRP A 1 178 ? -11.243 0.393 14.495 1.00 89.62 178 TRP A C 1
ATOM 1555 O O . TRP A 1 178 ? -10.964 -0.390 13.593 1.00 89.62 178 TRP A O 1
ATOM 1565 N N . PHE A 1 179 ? -12.358 0.281 15.217 1.00 93.56 179 PHE A N 1
ATOM 1566 C CA . PHE A 1 179 ? -13.368 -0.733 14.932 1.00 93.56 179 PHE A CA 1
ATOM 1567 C C . PHE A 1 179 ? -14.033 -0.459 13.575 1.00 93.56 179 PHE A C 1
ATOM 1569 O O . PHE A 1 179 ? -14.173 -1.362 12.756 1.00 93.56 179 PHE A O 1
ATOM 1576 N N . ASP A 1 180 ? -14.374 0.805 13.330 1.00 94.12 180 ASP A N 1
ATOM 1577 C CA . ASP A 1 180 ? -14.890 1.316 12.060 1.00 94.12 180 ASP A CA 1
ATOM 1578 C C . ASP A 1 180 ? -13.894 1.099 10.899 1.00 94.12 180 ASP A C 1
ATOM 1580 O O . ASP A 1 180 ? -14.151 0.339 9.960 1.00 94.12 180 ASP A O 1
ATOM 1584 N N . ALA A 1 181 ? -12.694 1.674 11.013 1.00 94.81 181 ALA A N 1
ATOM 1585 C CA . ALA A 1 181 ? -11.691 1.675 9.955 1.00 94.81 181 ALA A CA 1
ATOM 1586 C C . ALA A 1 181 ? -11.259 0.264 9.523 1.00 94.81 181 ALA A C 1
ATOM 1588 O O . ALA A 1 181 ? -11.066 0.022 8.330 1.00 94.81 181 ALA A O 1
ATOM 1589 N N . LEU A 1 182 ? -11.148 -0.697 10.446 1.00 95.69 182 LEU A N 1
ATOM 1590 C CA . LEU A 1 182 ? -10.785 -2.080 10.111 1.00 95.69 182 LEU A CA 1
ATOM 1591 C C . LEU A 1 182 ? -11.857 -2.792 9.269 1.00 95.69 182 LEU A C 1
ATOM 1593 O O . LEU A 1 182 ? -11.534 -3.618 8.416 1.00 95.69 182 LEU A O 1
ATOM 1597 N N . LEU A 1 183 ? -13.134 -2.441 9.434 1.00 95.25 183 LEU A N 1
ATOM 1598 C CA . LEU A 1 183 ? -14.225 -2.981 8.618 1.00 95.25 183 LEU A CA 1
ATOM 1599 C C . LEU A 1 183 ? -14.236 -2.406 7.189 1.00 95.25 183 LEU A C 1
ATOM 1601 O O . LEU A 1 183 ? -14.985 -2.883 6.324 1.00 95.25 183 LEU A O 1
ATOM 1605 N N . SER A 1 184 ? -13.388 -1.415 6.888 1.00 95.06 184 SER A N 1
ATOM 1606 C CA . SER A 1 184 ? -13.253 -0.857 5.538 1.00 95.06 184 SER A CA 1
ATOM 1607 C C . SER A 1 184 ? -12.743 -1.889 4.524 1.00 95.06 184 SER A C 1
ATOM 1609 O O . SER A 1 184 ? -13.191 -1.879 3.378 1.00 95.06 184 SER A O 1
ATOM 1611 N N . TYR A 1 185 ? -11.908 -2.849 4.941 1.00 92.69 185 TYR A N 1
ATOM 1612 C CA . TYR A 1 185 ? -11.414 -3.924 4.068 1.00 92.69 185 TYR A CA 1
ATOM 1613 C C . TYR A 1 185 ? -12.532 -4.824 3.533 1.00 92.69 185 TYR A C 1
ATOM 1615 O O . TYR A 1 185 ? -12.484 -5.249 2.380 1.00 92.69 185 TYR A O 1
ATOM 1623 N N . VAL A 1 186 ? -13.545 -5.097 4.359 1.00 91.06 186 VAL A N 1
ATOM 1624 C CA . VAL A 1 186 ? -14.679 -5.961 3.999 1.00 91.06 186 VAL A CA 1
ATOM 1625 C C . VAL A 1 186 ? -15.750 -5.155 3.268 1.00 91.06 186 VAL A C 1
ATOM 1627 O O . VAL A 1 186 ? -16.201 -5.531 2.185 1.00 91.06 186 VAL A O 1
ATOM 1630 N N . SER A 1 187 ? -16.131 -4.008 3.830 1.00 93.00 187 SER A N 1
ATOM 1631 C CA . SER A 1 187 ? -17.186 -3.169 3.253 1.00 93.00 187 SER A CA 1
ATOM 1632 C C . SER A 1 187 ? -16.828 -2.617 1.872 1.00 93.00 187 SER A C 1
ATOM 1634 O O . SER A 1 187 ? -17.696 -2.589 1.007 1.00 93.00 187 SER A O 1
ATOM 1636 N N . SER A 1 188 ? -15.568 -2.250 1.618 1.00 91.75 188 SER A N 1
ATOM 1637 C CA . SER A 1 188 ? -15.124 -1.768 0.300 1.00 91.75 188 SER A CA 1
ATOM 1638 C C . SER A 1 188 ? -15.318 -2.801 -0.813 1.00 91.75 188 SER A C 1
ATOM 1640 O O . SER A 1 188 ? -15.725 -2.452 -1.921 1.00 91.75 188 SER A O 1
ATOM 1642 N N . MET A 1 189 ? -15.111 -4.084 -0.521 1.00 87.06 189 MET A N 1
ATOM 1643 C CA . MET A 1 189 ? -15.348 -5.141 -1.503 1.00 87.06 189 MET A CA 1
ATOM 1644 C C . MET A 1 189 ? -16.816 -5.435 -1.717 1.00 87.06 189 MET A C 1
ATOM 1646 O O . MET A 1 189 ? -17.241 -5.617 -2.858 1.00 87.06 189 MET A O 1
ATOM 1650 N N . LEU A 1 190 ? -17.605 -5.450 -0.643 1.00 87.12 190 LEU A N 1
ATOM 1651 C CA . LEU A 1 190 ? -19.049 -5.593 -0.776 1.00 87.12 190 LEU A CA 1
ATOM 1652 C C . LEU A 1 190 ? -19.635 -4.432 -1.594 1.00 87.12 190 LEU A C 1
ATOM 1654 O O . LEU A 1 190 ? -20.476 -4.648 -2.466 1.00 87.12 190 LEU A O 1
ATOM 1658 N N . TYR A 1 191 ? -19.137 -3.217 -1.362 1.00 90.00 191 TYR A N 1
ATOM 1659 C CA . TYR A 1 191 ? -19.480 -2.024 -2.126 1.00 90.00 191 TYR A CA 1
ATOM 1660 C C . TYR A 1 191 ? -19.166 -2.199 -3.620 1.00 90.00 191 TYR A C 1
ATOM 1662 O O . TYR A 1 191 ? -20.063 -2.057 -4.455 1.00 90.00 191 TYR A O 1
ATOM 1670 N N . LEU A 1 192 ? -17.936 -2.606 -3.966 1.00 86.44 192 LEU A N 1
ATOM 1671 C CA . LEU A 1 192 ? -17.544 -2.886 -5.356 1.00 86.44 192 LEU A CA 1
ATOM 1672 C C . LEU A 1 192 ? -18.408 -3.965 -6.002 1.00 86.44 192 LEU A C 1
ATOM 1674 O O . LEU A 1 192 ? -18.821 -3.816 -7.154 1.00 86.44 192 LEU A O 1
ATOM 1678 N N . HIS A 1 193 ? -18.686 -5.046 -5.274 1.00 82.12 193 HIS A N 1
ATOM 1679 C CA . HIS A 1 193 ? -19.526 -6.130 -5.761 1.00 82.12 193 HIS A CA 1
ATOM 1680 C C . HIS A 1 193 ? -20.929 -5.624 -6.113 1.00 82.12 193 HIS A C 1
ATOM 1682 O O . HIS A 1 193 ? -21.431 -5.896 -7.207 1.00 82.12 193 HIS A O 1
ATOM 1688 N N . LYS A 1 194 ? -21.546 -4.836 -5.223 1.00 84.88 194 LYS A N 1
ATOM 1689 C CA . LYS A 1 194 ? -22.881 -4.277 -5.457 1.00 84.88 194 LYS A CA 1
ATOM 1690 C C . LYS A 1 194 ? -22.914 -3.303 -6.630 1.00 84.88 194 LYS A C 1
ATOM 1692 O O . LYS A 1 194 ? -23.825 -3.399 -7.449 1.00 84.88 194 LYS A O 1
ATOM 1697 N N . ILE A 1 195 ? -21.916 -2.429 -6.766 1.00 85.25 195 ILE A N 1
ATOM 1698 C CA . ILE A 1 195 ? -21.830 -1.519 -7.919 1.00 85.25 195 ILE A CA 1
ATOM 1699 C C . ILE A 1 195 ? -21.741 -2.305 -9.227 1.00 85.25 195 ILE A C 1
ATOM 1701 O O . ILE A 1 195 ? -22.487 -2.034 -10.167 1.00 85.25 195 ILE A O 1
ATOM 1705 N N . LYS A 1 196 ? -20.873 -3.322 -9.289 1.00 81.94 196 LYS A N 1
ATOM 1706 C CA . LYS A 1 196 ? -20.706 -4.138 -10.501 1.00 81.94 196 LYS A CA 1
ATOM 1707 C C . LYS A 1 196 ? -21.979 -4.911 -10.850 1.00 81.94 196 LYS A C 1
ATOM 1709 O O . LYS A 1 196 ? -22.363 -4.953 -12.017 1.00 81.94 196 LYS A O 1
ATOM 1714 N N . LYS A 1 197 ? -22.678 -5.458 -9.850 1.00 78.00 197 LYS A N 1
ATOM 1715 C CA . LYS A 1 197 ? -23.972 -6.130 -10.041 1.00 78.00 197 LYS A CA 1
ATOM 1716 C C . LYS A 1 197 ? -25.045 -5.172 -10.574 1.00 78.00 197 LYS A C 1
ATOM 1718 O O . LYS A 1 197 ? -25.741 -5.519 -11.527 1.00 78.00 197 LYS A O 1
ATOM 1723 N N . ASN A 1 198 ? -25.148 -3.966 -10.015 1.00 77.75 198 ASN A N 1
ATOM 1724 C CA . ASN A 1 198 ? -26.112 -2.958 -10.464 1.00 77.75 198 ASN A CA 1
ATOM 1725 C C . ASN A 1 198 ? -25.836 -2.506 -11.907 1.00 77.75 198 ASN A C 1
ATOM 1727 O O . ASN A 1 198 ? -26.762 -2.435 -12.715 1.00 77.75 198 ASN A O 1
ATOM 1731 N N . ASN A 1 199 ? -24.567 -2.291 -12.264 1.00 74.12 199 ASN A N 1
ATOM 1732 C CA . ASN A 1 199 ? -24.176 -1.922 -13.627 1.00 74.12 199 ASN A CA 1
ATOM 1733 C C . ASN A 1 199 ? -24.512 -3.023 -14.647 1.00 74.12 199 ASN A C 1
ATOM 1735 O O . ASN A 1 199 ? -25.037 -2.728 -15.722 1.00 74.12 199 ASN A O 1
ATOM 1739 N N . ASN A 1 200 ? -24.280 -4.293 -14.301 1.00 70.25 200 ASN A N 1
ATOM 1740 C CA . ASN A 1 200 ? -24.639 -5.423 -15.163 1.00 70.25 200 ASN A CA 1
ATOM 1741 C C . ASN A 1 200 ? -26.159 -5.543 -15.359 1.00 70.25 200 ASN A C 1
ATOM 1743 O O . ASN A 1 200 ? -26.621 -5.752 -16.481 1.00 70.25 200 ASN A O 1
ATOM 1747 N N . ASN A 1 201 ? -26.947 -5.352 -14.297 1.00 67.19 201 ASN A N 1
ATOM 1748 C CA . ASN A 1 201 ? -28.409 -5.384 -14.381 1.00 67.19 201 ASN A CA 1
ATOM 1749 C C . ASN A 1 201 ? -28.967 -4.237 -15.241 1.00 67.19 201 ASN A C 1
ATOM 1751 O O . ASN A 1 201 ? -29.872 -4.458 -16.046 1.00 67.19 201 ASN A O 1
ATOM 1755 N N . ASN A 1 202 ? -28.400 -3.033 -15.129 1.00 61.19 202 ASN A N 1
ATOM 1756 C CA . ASN A 1 202 ? -28.804 -1.888 -15.949 1.00 61.19 202 ASN A CA 1
ATOM 1757 C C . ASN A 1 202 ? -28.469 -2.092 -17.435 1.00 61.19 202 ASN A C 1
ATOM 1759 O O . ASN A 1 202 ? -29.295 -1.785 -18.296 1.00 61.19 202 ASN A O 1
ATOM 1763 N N . ASN A 1 203 ? -27.308 -2.676 -17.749 1.00 57.75 203 ASN A N 1
ATOM 1764 C CA . ASN A 1 203 ? -26.946 -3.014 -19.129 1.00 57.75 203 ASN A CA 1
ATOM 1765 C C . ASN A 1 203 ? -27.876 -4.087 -19.725 1.00 57.75 203 ASN A C 1
ATOM 1767 O O . ASN A 1 203 ? -28.318 -3.948 -20.866 1.00 57.75 203 ASN A O 1
ATOM 1771 N N . ASN A 1 204 ? -28.249 -5.110 -18.948 1.00 54.31 204 ASN A N 1
ATOM 1772 C CA . ASN A 1 204 ? -29.198 -6.137 -19.394 1.00 54.31 204 ASN A CA 1
ATOM 1773 C C . ASN A 1 204 ? -30.615 -5.577 -19.608 1.00 54.31 204 ASN A C 1
ATOM 1775 O O . ASN A 1 204 ? -31.274 -5.923 -20.588 1.00 54.31 204 ASN A O 1
ATOM 1779 N N . ASN A 1 205 ? -31.072 -4.660 -18.751 1.00 50.41 205 ASN A N 1
ATOM 1780 C CA . ASN A 1 205 ? -32.374 -4.007 -18.910 1.00 50.41 205 ASN A CA 1
ATOM 1781 C C . ASN A 1 205 ? -32.425 -3.059 -20.121 1.00 50.41 205 ASN A C 1
ATOM 1783 O O . ASN A 1 205 ? -33.458 -2.984 -20.788 1.00 50.41 205 ASN A O 1
ATOM 1787 N N . ASN A 1 206 ? -31.324 -2.378 -20.452 1.00 48.56 206 ASN A N 1
ATOM 1788 C CA . ASN A 1 206 ? -31.242 -1.549 -21.658 1.00 48.56 206 ASN A CA 1
ATOM 1789 C C . ASN A 1 206 ? -31.204 -2.390 -22.945 1.00 48.56 206 ASN A C 1
ATOM 1791 O O . ASN A 1 206 ? -31.857 -2.030 -23.924 1.00 48.56 206 ASN A O 1
ATOM 1795 N N . ASN A 1 207 ? -30.541 -3.550 -22.928 1.00 46.00 207 ASN A N 1
ATOM 1796 C CA . ASN A 1 207 ? -30.576 -4.487 -24.054 1.00 46.00 207 ASN A CA 1
ATOM 1797 C C . ASN A 1 207 ? -31.967 -5.121 -24.245 1.00 46.00 207 ASN A C 1
ATOM 1799 O O . ASN A 1 207 ? -32.426 -5.253 -25.378 1.00 46.00 207 ASN A O 1
ATOM 1803 N N . ASN A 1 208 ? -32.694 -5.420 -23.162 1.00 43.00 208 ASN A N 1
ATOM 1804 C CA . ASN A 1 208 ? -34.076 -5.911 -23.253 1.00 43.00 208 ASN A CA 1
ATOM 1805 C C . ASN A 1 208 ? -35.075 -4.834 -23.714 1.00 43.00 208 ASN A C 1
ATOM 1807 O O . ASN A 1 208 ? -36.017 -5.154 -24.437 1.00 43.00 208 ASN A O 1
ATOM 1811 N N . LYS A 1 209 ? -34.867 -3.553 -23.377 1.00 39.38 209 LYS A N 1
ATOM 1812 C CA . LYS A 1 209 ? -35.676 -2.449 -23.931 1.00 39.38 209 LYS A CA 1
ATOM 1813 C C . LYS A 1 209 ? -35.418 -2.222 -25.424 1.00 39.38 209 LYS A C 1
ATOM 1815 O O . LYS A 1 209 ? -36.373 -1.991 -26.161 1.00 39.38 209 LYS A O 1
ATOM 1820 N N . ASN A 1 210 ? -34.176 -2.360 -25.889 1.00 37.69 210 ASN A N 1
ATOM 1821 C CA . ASN A 1 210 ? -33.867 -2.274 -27.321 1.00 37.69 210 ASN A CA 1
ATOM 1822 C C . ASN A 1 210 ? -34.395 -3.480 -28.119 1.00 37.69 210 ASN A C 1
ATOM 1824 O O . ASN A 1 210 ? -34.833 -3.301 -29.253 1.00 37.69 210 ASN A O 1
ATOM 1828 N N . ASN A 1 211 ? -34.462 -4.675 -27.522 1.00 37.00 211 ASN A N 1
ATOM 1829 C CA . ASN A 1 211 ? -35.107 -5.829 -28.160 1.00 37.00 211 ASN A CA 1
ATOM 1830 C C . ASN A 1 211 ? -36.645 -5.749 -28.159 1.00 37.00 211 ASN A C 1
ATOM 1832 O O . ASN A 1 211 ? -37.270 -6.213 -29.109 1.00 37.00 211 ASN A O 1
ATOM 1836 N N . ASN A 1 212 ? -37.267 -5.098 -27.169 1.00 35.22 212 ASN A N 1
ATOM 1837 C CA . ASN A 1 212 ? -38.716 -4.858 -27.184 1.00 35.22 212 ASN A CA 1
ATOM 1838 C C . ASN A 1 212 ? -39.142 -3.723 -28.133 1.00 35.22 212 ASN A C 1
ATOM 1840 O O . ASN A 1 212 ? -40.269 -3.748 -28.623 1.00 35.22 212 ASN A O 1
ATOM 1844 N N . ASN A 1 213 ? -38.254 -2.781 -28.467 1.00 35.38 213 ASN A N 1
ATOM 1845 C CA . ASN A 1 213 ? -38.533 -1.765 -29.492 1.00 35.38 213 ASN A CA 1
ATOM 1846 C C . ASN A 1 213 ? -38.359 -2.274 -30.935 1.00 35.38 213 ASN A C 1
ATOM 1848 O O . ASN A 1 213 ? -38.909 -1.665 -31.848 1.00 35.38 213 ASN A O 1
ATOM 1852 N N . ASN A 1 214 ? -37.680 -3.407 -31.152 1.00 34.78 214 ASN A N 1
ATOM 1853 C CA . ASN A 1 214 ? -37.570 -4.036 -32.476 1.00 34.78 214 ASN A CA 1
ATOM 1854 C C . ASN A 1 214 ? -38.666 -5.076 -32.778 1.00 34.78 214 ASN A C 1
ATOM 1856 O O . ASN A 1 214 ? -38.768 -5.518 -33.918 1.00 34.78 214 ASN A O 1
ATOM 1860 N N . ASN A 1 215 ? -39.526 -5.415 -31.810 1.00 31.64 215 ASN A N 1
ATOM 1861 C CA . ASN A 1 215 ? -40.635 -6.363 -32.002 1.00 31.64 215 ASN A CA 1
ATOM 1862 C C . ASN A 1 215 ? -42.027 -5.712 -32.126 1.00 31.64 215 ASN A C 1
ATOM 1864 O O . ASN A 1 215 ? -43.014 -6.431 -32.237 1.00 31.64 215 ASN A O 1
ATOM 1868 N N . ASN A 1 216 ? -42.119 -4.376 -32.177 1.00 32.75 216 ASN A N 1
ATOM 1869 C CA . ASN A 1 216 ? -43.396 -3.652 -32.311 1.00 32.75 216 ASN A CA 1
ATOM 1870 C C . ASN A 1 216 ? -43.605 -2.930 -33.657 1.00 32.75 216 ASN A C 1
ATOM 1872 O O . ASN A 1 216 ? -44.544 -2.152 -33.780 1.00 32.75 216 ASN A O 1
ATOM 1876 N N . ASN A 1 217 ? -42.794 -3.212 -34.684 1.00 32.78 217 ASN A N 1
ATOM 1877 C CA . ASN A 1 217 ? -42.934 -2.601 -36.017 1.00 32.78 217 ASN A CA 1
ATOM 1878 C C . ASN A 1 217 ? -43.173 -3.612 -37.153 1.00 32.78 217 ASN A C 1
ATOM 1880 O O . ASN A 1 217 ? -42.743 -3.393 -38.277 1.00 32.78 217 ASN A O 1
ATOM 1884 N N . ASN A 1 218 ? -43.889 -4.706 -36.883 1.00 32.62 218 ASN A N 1
ATOM 1885 C CA . ASN A 1 218 ? -44.414 -5.594 -37.925 1.00 32.62 218 ASN A CA 1
ATOM 1886 C C . ASN A 1 218 ? -45.822 -6.067 -37.550 1.00 32.62 218 ASN A C 1
ATOM 1888 O O . ASN A 1 218 ? -45.995 -7.176 -37.060 1.00 32.62 218 ASN A O 1
ATOM 1892 N N . ASN A 1 219 ? -46.812 -5.190 -37.726 1.00 30.33 219 ASN A N 1
ATOM 1893 C CA . ASN A 1 219 ? -48.189 -5.540 -38.093 1.00 30.33 219 ASN A CA 1
ATOM 1894 C C . ASN A 1 219 ? -49.025 -4.261 -38.195 1.00 30.33 219 ASN A C 1
ATOM 1896 O O . ASN A 1 219 ? -49.497 -3.753 -37.183 1.00 30.33 219 ASN A O 1
ATOM 1900 N N . ASN A 1 220 ? -49.157 -3.734 -39.416 1.00 27.16 220 ASN A N 1
ATOM 1901 C CA . ASN A 1 220 ? -50.384 -3.149 -39.980 1.00 27.16 220 ASN A CA 1
ATOM 1902 C C . ASN A 1 220 ? -50.042 -2.297 -41.207 1.00 27.16 220 ASN A C 1
ATOM 1904 O O . ASN A 1 220 ? -49.619 -1.153 -41.083 1.00 27.16 220 ASN A O 1
ATOM 1908 N N . ASN A 1 221 ? -50.238 -2.860 -42.400 1.00 26.80 221 ASN A N 1
ATOM 1909 C CA . ASN A 1 221 ? -51.269 -2.402 -43.340 1.00 26.80 221 ASN A CA 1
ATOM 1910 C C . ASN A 1 221 ? -51.013 -2.986 -44.731 1.00 26.80 221 ASN A C 1
ATOM 1912 O O . ASN A 1 221 ? -50.109 -2.571 -45.451 1.00 26.80 221 ASN A O 1
ATOM 1916 N N . ASN A 1 222 ? -51.877 -3.929 -45.103 1.00 24.86 222 ASN A N 1
ATOM 1917 C CA . ASN A 1 222 ? -52.174 -4.240 -46.492 1.00 24.86 222 ASN A CA 1
ATOM 1918 C C . ASN A 1 222 ? -53.295 -3.312 -46.985 1.00 24.86 222 ASN A C 1
ATOM 1920 O O . ASN A 1 222 ? -54.233 -3.024 -46.245 1.00 24.86 222 ASN A O 1
ATOM 1924 N N . ASN A 1 223 ? -53.209 -2.983 -48.276 1.00 24.45 223 ASN A N 1
ATOM 1925 C CA . ASN A 1 223 ? -54.243 -2.453 -49.173 1.00 24.45 223 ASN A CA 1
ATOM 1926 C C . ASN A 1 223 ? -54.646 -0.973 -49.042 1.00 24.45 223 ASN A C 1
ATOM 1928 O O . ASN A 1 223 ? -55.493 -0.608 -48.234 1.00 24.45 223 ASN A O 1
ATOM 1932 N N . ASN A 1 224 ? -54.201 -0.149 -50.000 1.00 25.72 224 ASN A N 1
ATOM 1933 C CA . ASN A 1 224 ? -55.055 0.165 -51.155 1.00 25.72 224 ASN A CA 1
ATOM 1934 C C . ASN A 1 224 ? -54.338 0.973 -52.258 1.00 25.72 224 ASN A C 1
ATOM 1936 O O . ASN A 1 224 ? -53.791 2.040 -52.018 1.00 25.72 224 ASN A O 1
ATOM 1940 N N . ASN A 1 225 ? -54.453 0.431 -53.472 1.00 24.73 225 ASN A N 1
ATOM 1941 C CA . ASN A 1 225 ? -54.731 1.072 -54.760 1.00 24.73 225 ASN A CA 1
ATOM 1942 C C . ASN A 1 225 ? -53.911 2.265 -55.299 1.00 24.73 225 ASN A C 1
ATOM 1944 O 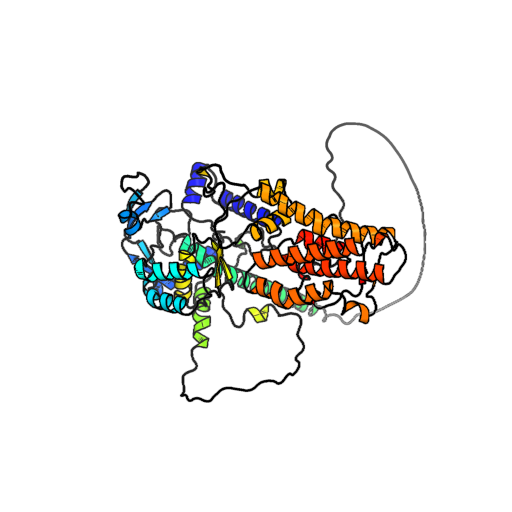O . ASN A 1 225 ? -54.075 3.414 -54.910 1.00 24.73 225 ASN A O 1
ATOM 1948 N N . ASN A 1 226 ? -53.292 1.934 -56.437 1.00 23.98 226 ASN A N 1
ATOM 1949 C CA . ASN A 1 226 ? -53.411 2.571 -57.752 1.00 23.98 226 ASN A CA 1
ATOM 1950 C C . ASN A 1 226 ? -52.599 3.824 -58.113 1.00 23.98 226 ASN A C 1
ATOM 1952 O O . ASN A 1 226 ? -52.804 4.928 -57.629 1.00 23.98 226 ASN A O 1
ATOM 1956 N N . ASN A 1 227 ? -51.897 3.597 -59.228 1.00 24.55 227 ASN A N 1
ATOM 1957 C CA . ASN A 1 227 ? -51.728 4.451 -60.396 1.00 24.55 227 ASN A CA 1
ATOM 1958 C C . ASN A 1 227 ? -50.553 5.437 -60.448 1.00 24.55 227 ASN A C 1
ATOM 1960 O O . ASN A 1 227 ? -50.586 6.550 -59.948 1.00 24.55 227 ASN A O 1
ATOM 1964 N N . ASN A 1 228 ? -49.654 5.036 -61.351 1.00 25.16 228 ASN A N 1
ATOM 1965 C CA . ASN A 1 228 ? -49.196 5.791 -62.512 1.00 25.16 228 ASN A CA 1
ATOM 1966 C C . ASN A 1 228 ? -47.983 6.721 -62.377 1.00 25.16 228 ASN A C 1
ATOM 1968 O O . ASN A 1 228 ? -48.043 7.830 -61.869 1.00 25.16 228 ASN A O 1
ATOM 1972 N N . ASN A 1 229 ? -46.984 6.298 -63.157 1.00 25.69 229 ASN A N 1
ATOM 1973 C CA . ASN A 1 229 ? -46.256 7.077 -64.155 1.00 25.69 229 ASN A CA 1
ATOM 1974 C C . ASN A 1 229 ? -45.061 7.941 -63.721 1.00 25.69 229 ASN A C 1
ATOM 1976 O O . ASN A 1 229 ? -45.188 9.058 -63.249 1.00 25.69 229 ASN A O 1
ATOM 1980 N N . LYS A 1 230 ? -43.914 7.451 -64.214 1.00 25.52 230 LYS A N 1
ATOM 1981 C CA . LYS A 1 230 ? -42.989 8.132 -65.136 1.00 25.52 230 LYS A CA 1
ATOM 1982 C C . LYS A 1 230 ? -42.102 9.265 -64.595 1.00 25.52 230 LYS A C 1
ATOM 1984 O O . LYS A 1 230 ? -42.524 10.397 -64.439 1.00 25.52 230 LYS A O 1
ATOM 1989 N N . LYS A 1 231 ? -40.810 8.937 -64.716 1.00 24.81 231 LYS A N 1
ATOM 1990 C CA . LYS A 1 231 ? -39.780 9.633 -65.509 1.00 24.81 231 LYS A CA 1
ATOM 1991 C C . LYS A 1 231 ? -39.121 10.890 -64.925 1.00 24.81 231 LYS A C 1
ATOM 1993 O O . LYS A 1 231 ? -39.700 11.961 -64.878 1.00 24.81 231 LYS A O 1
ATOM 1998 N N . ASN A 1 232 ? -37.805 10.709 -64.821 1.00 23.48 232 ASN A N 1
ATOM 1999 C CA . ASN A 1 232 ? -36.750 11.487 -65.473 1.00 23.48 232 ASN A CA 1
ATOM 2000 C C . ASN A 1 232 ? -36.310 12.830 -64.879 1.00 23.48 232 ASN A C 1
ATOM 2002 O O . ASN A 1 232 ? -37.002 13.834 -64.948 1.00 23.48 232 ASN A O 1
ATOM 2006 N N . ASN A 1 233 ? -35.004 12.801 -64.606 1.00 23.69 233 ASN A N 1
ATOM 2007 C CA . ASN A 1 233 ? -33.968 13.666 -65.164 1.00 23.69 233 ASN A CA 1
ATOM 2008 C C . ASN A 1 233 ? -33.724 15.047 -64.550 1.00 23.69 233 ASN A C 1
ATOM 2010 O O . ASN A 1 233 ? -34.457 16.001 -64.764 1.00 23.69 233 ASN A O 1
ATOM 2014 N N . ASN A 1 234 ? -32.483 15.115 -64.067 1.00 23.56 234 ASN A N 1
ATOM 2015 C CA . ASN A 1 234 ? -31.422 15.993 -64.550 1.00 23.56 234 ASN A CA 1
ATOM 2016 C C . ASN A 1 234 ? -31.294 17.404 -63.976 1.00 23.56 234 ASN A C 1
ATOM 2018 O O . ASN A 1 234 ? -32.116 18.285 -64.186 1.00 23.56 234 ASN A O 1
ATOM 2022 N N . ASN A 1 235 ? -30.051 17.590 -63.530 1.00 23.81 235 ASN A N 1
ATOM 2023 C CA . ASN A 1 235 ? -29.116 18.619 -63.967 1.00 23.81 235 ASN A CA 1
ATOM 2024 C C . ASN A 1 235 ? -29.095 19.953 -63.223 1.00 23.81 235 ASN A C 1
ATOM 2026 O O . ASN A 1 235 ? -29.911 20.839 -63.428 1.00 23.81 235 ASN A O 1
ATOM 2030 N N . ASN A 1 236 ? -27.945 20.090 -62.562 1.00 23.78 236 ASN A N 1
ATOM 2031 C CA . ASN A 1 236 ? -26.897 21.058 -62.869 1.00 23.78 236 ASN A CA 1
ATOM 2032 C C . ASN A 1 236 ? -27.014 22.489 -62.343 1.00 23.78 236 ASN A C 1
ATOM 2034 O O . ASN A 1 236 ? -27.879 23.269 -62.716 1.00 23.78 236 ASN A O 1
ATOM 2038 N N . ASN A 1 237 ? -25.882 22.822 -61.722 1.00 23.72 237 ASN A N 1
ATOM 2039 C CA . ASN A 1 237 ? -25.024 23.963 -62.017 1.00 23.72 237 ASN A CA 1
ATOM 2040 C C . ASN A 1 237 ? -25.288 25.285 -61.297 1.00 23.72 237 ASN A C 1
ATOM 2042 O O . ASN A 1 237 ? -26.147 26.076 -61.658 1.00 23.72 237 ASN A O 1
ATOM 2046 N N . ASN A 1 238 ? -24.304 25.546 -60.435 1.00 24.16 238 ASN A N 1
ATOM 2047 C CA . ASN A 1 238 ? -23.330 26.627 -60.558 1.00 24.16 238 ASN A CA 1
ATOM 2048 C C . ASN A 1 238 ? -23.691 28.039 -60.094 1.00 24.16 238 ASN A C 1
ATOM 2050 O O . ASN A 1 238 ? -24.593 28.700 -60.591 1.00 24.16 238 ASN A O 1
ATOM 2054 N N . ASN A 1 239 ? -22.694 28.523 -59.350 1.00 23.62 239 ASN A N 1
ATOM 2055 C CA . ASN A 1 239 ? -21.993 29.790 -59.515 1.00 23.62 239 ASN A CA 1
ATOM 2056 C C . ASN A 1 239 ? -22.444 31.003 -58.692 1.00 23.62 239 ASN A C 1
ATOM 2058 O O . ASN A 1 239 ? -23.446 31.650 -58.959 1.00 23.62 239 ASN A O 1
ATOM 2062 N N . ASN A 1 240 ? -21.472 31.390 -57.860 1.00 23.52 240 ASN A N 1
ATOM 2063 C CA . ASN A 1 240 ? -20.744 32.659 -57.908 1.00 23.52 240 ASN A CA 1
ATOM 2064 C C . ASN A 1 240 ? -21.171 33.818 -56.998 1.00 23.52 240 ASN A C 1
ATOM 2066 O O . ASN A 1 240 ? -22.213 34.435 -57.157 1.00 23.52 240 ASN A O 1
ATOM 2070 N N . ASN A 1 241 ? -20.145 34.207 -56.232 1.00 23.25 241 ASN A N 1
ATOM 2071 C CA . ASN A 1 241 ? -19.544 35.539 -56.144 1.00 23.25 241 ASN A CA 1
ATOM 2072 C C . ASN A 1 241 ? -20.121 36.596 -55.189 1.00 23.25 241 ASN A C 1
ATOM 2074 O O . ASN A 1 241 ? -21.114 37.253 -55.461 1.00 23.25 241 ASN A O 1
ATOM 2078 N N . ASN A 1 242 ? -19.270 36.852 -54.188 1.00 23.62 242 ASN A N 1
ATOM 2079 C CA . ASN A 1 242 ? -18.554 38.104 -53.905 1.00 23.62 242 ASN A CA 1
ATOM 2080 C C . ASN A 1 242 ? -19.263 39.331 -53.305 1.00 23.62 242 ASN A C 1
ATOM 2082 O O . ASN A 1 242 ? -20.139 39.942 -53.901 1.00 23.62 242 ASN A O 1
ATOM 2086 N N . ASN A 1 243 ? -18.585 39.785 -52.238 1.00 23.86 243 ASN A N 1
ATOM 2087 C CA . ASN A 1 243 ? -18.215 41.157 -51.869 1.00 23.86 243 ASN A CA 1
ATOM 2088 C C . ASN A 1 243 ? -19.300 42.114 -51.353 1.00 23.86 243 ASN A C 1
ATOM 2090 O O . ASN A 1 243 ? -20.154 42.563 -52.105 1.00 23.86 243 ASN A O 1
ATOM 2094 N N . ASN A 1 244 ? -19.109 42.630 -50.128 1.00 24.09 244 ASN A N 1
ATOM 2095 C CA . ASN A 1 244 ? -18.464 43.942 -49.953 1.00 24.09 244 ASN A CA 1
ATOM 2096 C C . ASN A 1 244 ? -18.192 44.335 -48.484 1.00 24.09 244 ASN A C 1
ATOM 2098 O O . ASN A 1 244 ? -18.842 43.872 -47.552 1.00 24.09 244 ASN A O 1
ATOM 2102 N N . ASN A 1 245 ? -17.190 45.209 -48.350 1.00 23.03 245 ASN A N 1
ATOM 2103 C CA . ASN A 1 245 ? -16.556 45.781 -47.156 1.00 23.03 245 ASN A CA 1
ATOM 2104 C C . ASN A 1 245 ? -17.420 46.795 -46.369 1.00 23.03 245 ASN A C 1
ATOM 2106 O O . ASN A 1 245 ? -18.233 47.483 -46.979 1.00 23.03 245 ASN A O 1
ATOM 2110 N N . ASN A 1 246 ? -17.133 47.019 -45.071 1.00 23.48 246 ASN A N 1
ATOM 2111 C CA . ASN A 1 246 ? -16.323 48.155 -44.547 1.00 23.48 246 ASN A CA 1
ATOM 2112 C C . ASN A 1 246 ? -16.527 48.448 -43.032 1.00 23.48 246 ASN A C 1
ATOM 2114 O O . ASN A 1 246 ? -17.650 48.601 -42.570 1.00 23.48 246 ASN A O 1
ATOM 2118 N N . ASN A 1 247 ? -15.390 48.612 -42.331 1.00 22.59 247 ASN A N 1
ATOM 2119 C CA . ASN A 1 247 ? -15.014 49.556 -41.249 1.00 22.59 247 ASN A CA 1
ATOM 2120 C C . ASN A 1 247 ? -15.982 49.941 -40.100 1.00 22.59 247 ASN A C 1
ATOM 2122 O O . ASN A 1 247 ? -16.961 50.639 -40.333 1.00 22.59 247 ASN A O 1
ATOM 2126 N N . ASN A 1 248 ? -15.590 49.722 -38.828 1.00 22.70 248 ASN A N 1
ATOM 2127 C CA . ASN A 1 248 ? -14.800 50.666 -37.990 1.00 22.70 248 ASN A CA 1
ATOM 2128 C C . ASN A 1 248 ? -14.748 50.279 -36.482 1.00 22.70 248 ASN A C 1
ATOM 2130 O O . ASN A 1 248 ? -15.760 49.937 -35.884 1.00 22.70 248 ASN A O 1
ATOM 2134 N N . ASN A 1 249 ? -13.545 50.407 -35.899 1.00 21.88 249 ASN A N 1
ATOM 2135 C CA . ASN A 1 249 ? -13.125 50.713 -34.510 1.00 21.88 249 ASN A CA 1
ATOM 2136 C C . ASN A 1 249 ? -14.099 50.566 -33.312 1.00 21.88 249 ASN A C 1
ATOM 2138 O O . ASN A 1 249 ? -15.051 51.329 -33.201 1.00 21.88 249 ASN A O 1
ATOM 2142 N N . ASN A 1 250 ? -13.729 49.785 -32.279 1.00 22.03 250 ASN A N 1
ATOM 2143 C CA . ASN A 1 250 ? -12.983 50.250 -31.084 1.00 22.03 250 ASN A CA 1
ATOM 2144 C C . ASN A 1 250 ? -13.002 49.234 -29.912 1.00 22.03 250 ASN A C 1
ATOM 2146 O O . ASN A 1 250 ? -14.050 48.756 -29.503 1.00 22.03 250 ASN A O 1
ATOM 2150 N N . ASN A 1 251 ? -11.819 49.070 -29.309 1.00 21.72 251 ASN A N 1
ATOM 2151 C CA . ASN A 1 251 ? -11.499 48.827 -27.894 1.00 21.72 251 ASN A CA 1
ATOM 2152 C C . ASN A 1 251 ? -11.977 47.590 -27.095 1.00 21.72 251 ASN A C 1
ATOM 2154 O O . ASN A 1 251 ? -13.154 47.316 -26.905 1.00 21.72 251 ASN A O 1
ATOM 2158 N N . ASN A 1 252 ? -10.960 47.062 -26.395 1.00 22.16 252 ASN A N 1
ATOM 2159 C CA . ASN A 1 252 ? -10.931 46.371 -25.100 1.00 22.16 252 ASN A CA 1
ATOM 2160 C C . ASN A 1 252 ? -10.978 44.831 -25.032 1.00 22.16 252 ASN A C 1
ATOM 2162 O O . ASN A 1 252 ? -12.024 44.205 -25.002 1.00 22.16 252 ASN A O 1
ATOM 2166 N N . LYS A 1 253 ? -9.764 44.314 -24.776 1.00 21.94 253 LYS A N 1
ATOM 2167 C CA . LYS A 1 253 ? -9.361 43.369 -23.715 1.00 21.94 253 LYS A CA 1
ATOM 2168 C C . LYS A 1 253 ? -9.917 41.934 -23.728 1.00 21.94 253 LYS A C 1
ATOM 2170 O O . LYS A 1 253 ? -11.087 41.681 -23.493 1.00 21.94 253 LYS A O 1
ATOM 2175 N N . ASN A 1 254 ? -8.933 41.027 -23.732 1.00 22.61 254 ASN A N 1
ATOM 2176 C CA . ASN A 1 254 ? -8.921 39.674 -23.166 1.00 22.61 254 ASN A CA 1
ATOM 2177 C C . ASN A 1 254 ? -9.685 38.582 -23.926 1.00 22.61 254 ASN A C 1
ATOM 2179 O O . ASN A 1 254 ? -10.737 38.133 -23.487 1.00 22.61 254 ASN A O 1
ATOM 2183 N N . ASN A 1 255 ? -9.044 38.032 -24.965 1.00 21.64 255 ASN A N 1
ATOM 2184 C CA . ASN A 1 255 ? -9.376 36.704 -25.479 1.00 21.64 255 ASN A CA 1
ATOM 2185 C C . ASN A 1 255 ? -8.399 35.645 -24.952 1.00 21.64 255 ASN A C 1
ATOM 2187 O O . ASN A 1 255 ? -7.234 35.590 -25.341 1.00 21.64 255 ASN A O 1
ATOM 2191 N N . LYS A 1 256 ? -8.933 34.775 -24.089 1.00 23.09 256 LYS A N 1
ATOM 2192 C CA . LYS A 1 256 ? -8.578 33.355 -24.027 1.00 23.09 256 LYS A CA 1
ATOM 2193 C C . LYS A 1 256 ? -9.177 32.677 -25.269 1.00 23.09 256 LYS A C 1
ATOM 2195 O O . LYS A 1 256 ? -10.385 32.748 -25.439 1.00 23.09 256 LYS A O 1
ATOM 2200 N N . ASN A 1 257 ? -8.360 31.990 -26.062 1.00 21.64 257 ASN A N 1
ATOM 2201 C CA . ASN A 1 257 ? -8.750 30.894 -26.966 1.00 21.64 257 ASN A CA 1
ATOM 2202 C C . ASN A 1 257 ? -7.742 29.768 -26.664 1.00 21.64 257 ASN A C 1
ATOM 2204 O O . ASN A 1 257 ? -6.548 30.048 -26.641 1.00 21.64 257 ASN A O 1
ATOM 2208 N N . ASN A 1 258 ? -8.091 28.576 -26.171 1.00 20.27 258 ASN A N 1
ATOM 2209 C CA . ASN A 1 258 ? -8.951 27.500 -26.685 1.00 20.27 258 ASN A CA 1
ATOM 2210 C C . ASN A 1 258 ? -8.584 26.958 -28.080 1.00 20.27 258 ASN A C 1
ATOM 2212 O O . ASN A 1 258 ? -8.567 27.708 -29.052 1.00 20.27 258 ASN A O 1
ATOM 2216 N N . ASN A 1 259 ? -8.460 25.617 -28.098 1.00 21.55 259 ASN A N 1
ATOM 2217 C CA . ASN A 1 259 ? -8.542 24.643 -29.203 1.00 21.55 259 ASN A CA 1
ATOM 2218 C C . ASN A 1 259 ? -7.236 24.397 -29.995 1.00 21.55 259 ASN A C 1
ATOM 2220 O O . ASN A 1 259 ? -6.550 25.339 -30.359 1.00 21.55 259 ASN A O 1
ATOM 2224 N N . ASN A 1 260 ? -6.770 23.168 -30.270 1.00 22.52 260 ASN A N 1
ATOM 2225 C CA . ASN A 1 260 ? -7.408 21.864 -30.543 1.00 22.52 260 ASN A CA 1
ATOM 2226 C C . ASN A 1 260 ? -6.513 20.717 -29.995 1.00 22.52 260 ASN A C 1
ATOM 2228 O O . ASN A 1 260 ? -5.300 20.874 -29.970 1.00 22.52 260 ASN A O 1
ATOM 2232 N N . GLY A 1 261 ? -6.973 19.544 -29.551 1.00 20.56 261 GLY A N 1
ATOM 2233 C CA . GLY A 1 261 ? -8.189 18.816 -29.911 1.00 20.56 261 GLY A CA 1
ATOM 2234 C C . GLY A 1 261 ? -7.890 17.763 -30.986 1.00 20.56 261 GLY A C 1
ATOM 2235 O O . GLY A 1 261 ? -8.215 17.988 -32.145 1.00 20.56 261 GLY A O 1
ATOM 2236 N N . ILE A 1 262 ? -7.276 16.632 -30.613 1.00 21.83 262 ILE A N 1
ATOM 2237 C CA . ILE A 1 262 ? -7.288 15.398 -31.416 1.00 21.83 262 ILE A CA 1
ATOM 2238 C C . ILE A 1 262 ? -7.903 14.300 -30.548 1.00 21.83 262 ILE A C 1
ATOM 2240 O O . ILE A 1 262 ? -7.388 13.961 -29.485 1.00 21.83 262 ILE A O 1
ATOM 2244 N N . ASN A 1 263 ? -9.052 13.812 -31.009 1.00 20.84 263 ASN A N 1
ATOM 2245 C CA . ASN A 1 263 ? -9.803 12.698 -30.452 1.00 20.84 263 ASN A CA 1
ATOM 2246 C C . ASN A 1 263 ? -9.101 11.375 -30.776 1.00 20.84 263 ASN A C 1
ATOM 2248 O O . ASN A 1 263 ? -8.907 11.069 -31.951 1.00 20.84 263 ASN A O 1
ATOM 2252 N N . CYS A 1 264 ? -8.861 10.552 -29.757 1.00 22.28 264 CYS A N 1
ATOM 2253 C CA . CYS A 1 264 ? -8.757 9.104 -29.907 1.00 22.28 264 CYS A CA 1
ATOM 2254 C C . CYS A 1 264 ? -9.904 8.473 -29.115 1.00 22.28 264 CYS A C 1
ATOM 2256 O O . CYS A 1 264 ? -9.988 8.588 -27.894 1.00 22.28 264 CYS A O 1
ATOM 2258 N N . THR A 1 265 ? -10.839 7.878 -29.846 1.00 22.92 265 THR A N 1
ATOM 2259 C CA . THR A 1 265 ? -11.998 7.148 -29.333 1.00 22.92 265 THR A CA 1
ATOM 2260 C C . THR A 1 265 ? -11.684 5.665 -29.167 1.00 22.92 265 THR A C 1
ATOM 2262 O O . THR A 1 265 ? -11.002 5.090 -30.010 1.00 22.92 265 THR A O 1
ATOM 2265 N N . ASN A 1 266 ? -12.341 5.068 -28.166 1.00 24.73 266 ASN A N 1
ATOM 2266 C CA . ASN A 1 266 ? -12.508 3.635 -27.878 1.00 24.73 266 ASN A CA 1
ATOM 2267 C C . ASN A 1 266 ? -11.415 2.970 -27.025 1.00 24.73 266 ASN A C 1
ATOM 2269 O O . ASN A 1 266 ? -10.739 2.050 -27.468 1.00 24.73 266 ASN A O 1
ATOM 2273 N N . GLY A 1 267 ? -11.356 3.381 -25.755 1.00 22.98 267 GLY A N 1
ATOM 2274 C CA . GLY A 1 267 ? -10.847 2.586 -24.635 1.00 22.98 267 GLY A CA 1
ATOM 2275 C C . GLY A 1 267 ? -11.991 2.258 -23.668 1.00 22.98 267 GLY A C 1
ATOM 2276 O O . GLY A 1 267 ? -12.943 3.029 -23.525 1.00 22.98 267 GLY A O 1
ATOM 2277 N N . THR A 1 268 ? -11.942 1.074 -23.071 1.00 23.75 268 THR A N 1
ATOM 2278 C CA . THR A 1 268 ? -12.891 0.535 -22.091 1.00 23.75 268 THR A CA 1
ATOM 2279 C C . THR A 1 268 ? -13.207 1.524 -20.968 1.00 23.75 268 THR A C 1
ATOM 2281 O O . THR A 1 268 ? -12.344 2.250 -20.497 1.00 23.75 268 THR A O 1
ATOM 2284 N N . LYS A 1 269 ? -14.478 1.567 -20.546 1.00 25.75 269 LYS A N 1
ATOM 2285 C CA . LYS A 1 269 ? -14.966 2.453 -19.481 1.00 25.75 269 LYS A CA 1
ATOM 2286 C C . LYS A 1 269 ? -14.245 2.162 -18.161 1.00 25.75 269 LYS A C 1
ATOM 2288 O O . LYS A 1 269 ? -14.692 1.301 -17.402 1.00 25.75 269 LYS A O 1
ATOM 2293 N N . ASP A 1 270 ? -13.210 2.937 -17.865 1.00 28.38 270 ASP A N 1
ATOM 2294 C CA . ASP A 1 270 ? -12.751 3.158 -16.502 1.00 28.38 270 ASP A CA 1
ATOM 2295 C C . ASP A 1 270 ? -13.939 3.647 -15.685 1.00 28.38 270 ASP A C 1
ATOM 2297 O O . ASP A 1 270 ? -14.506 4.717 -15.937 1.00 28.38 270 ASP A O 1
ATOM 2301 N N . VAL A 1 271 ? -14.359 2.847 -14.706 1.00 33.47 271 VAL A N 1
ATOM 2302 C CA . VAL A 1 271 ? -15.331 3.302 -13.716 1.00 33.47 271 VAL A CA 1
ATOM 2303 C C . VAL A 1 271 ? -14.579 4.233 -12.773 1.00 33.47 271 VAL A C 1
ATOM 2305 O O . VAL A 1 271 ? -14.189 3.868 -11.669 1.00 33.47 271 VAL A O 1
ATOM 2308 N N . ASN A 1 272 ? -14.355 5.454 -13.243 1.00 29.47 272 ASN A N 1
ATOM 2309 C CA . ASN A 1 272 ? -13.830 6.550 -12.459 1.00 29.47 272 ASN A CA 1
ATOM 2310 C C . ASN A 1 272 ? -14.947 6.978 -11.491 1.00 29.47 272 ASN A C 1
ATOM 2312 O O . ASN A 1 272 ? -15.686 7.927 -11.749 1.00 29.47 272 ASN A O 1
ATOM 2316 N N . ILE A 1 273 ? -15.128 6.234 -10.389 1.00 39.56 273 ILE A N 1
ATOM 2317 C CA . ILE A 1 273 ? -16.032 6.590 -9.279 1.00 39.56 273 ILE A CA 1
ATOM 2318 C C . ILE A 1 273 ? -15.367 7.718 -8.483 1.00 39.56 273 ILE A C 1
ATOM 2320 O O . ILE A 1 273 ? -15.013 7.597 -7.313 1.00 39.56 273 ILE A O 1
ATOM 2324 N N . SER A 1 274 ? -15.126 8.837 -9.151 1.00 36.53 274 SER A N 1
ATOM 2325 C CA . SER A 1 274 ? -14.823 10.097 -8.506 1.00 36.53 274 SER A CA 1
ATOM 2326 C C . SER A 1 274 ? -16.003 11.010 -8.811 1.00 36.53 274 SER A C 1
ATOM 2328 O O . SER A 1 274 ? -16.311 11.251 -9.973 1.00 36.53 274 SER A O 1
ATOM 2330 N N . SER A 1 275 ? -16.681 11.464 -7.753 1.00 34.22 275 SER A N 1
ATOM 2331 C CA . SER A 1 275 ? -17.777 12.451 -7.740 1.00 34.22 275 SER A CA 1
ATOM 2332 C C . SER A 1 275 ? -19.240 12.001 -7.882 1.00 34.22 275 SER A C 1
ATOM 2334 O O . SER A 1 275 ? -20.096 12.873 -7.997 1.00 34.22 275 SER A O 1
ATOM 2336 N N . THR A 1 276 ? -19.606 10.718 -7.767 1.00 29.77 276 THR A N 1
ATOM 2337 C CA . THR A 1 276 ? -21.043 10.411 -7.613 1.00 29.77 276 THR A CA 1
ATOM 2338 C C . THR A 1 276 ? -21.525 10.852 -6.234 1.00 29.77 276 THR A C 1
ATOM 2340 O O . THR A 1 276 ? -21.048 10.359 -5.210 1.00 29.77 276 THR A O 1
ATOM 2343 N N . CYS A 1 277 ? -22.463 11.794 -6.236 1.00 32.66 277 CYS A N 1
ATOM 2344 C CA . CYS A 1 277 ? -23.330 12.156 -5.126 1.00 32.66 277 CYS A CA 1
ATOM 2345 C C . CYS A 1 277 ? -23.754 10.879 -4.378 1.00 32.66 277 CYS A C 1
ATOM 2347 O O . CYS A 1 277 ? -24.168 9.911 -5.014 1.00 32.66 277 CYS A O 1
ATOM 2349 N N . ASP A 1 278 ? -23.687 10.872 -3.046 1.00 47.00 278 ASP A N 1
ATOM 2350 C CA . ASP A 1 278 ? -24.013 9.714 -2.188 1.00 47.00 278 ASP A CA 1
ATOM 2351 C C . ASP A 1 278 ? -25.455 9.168 -2.378 1.00 47.00 278 ASP A C 1
ATOM 2353 O O . ASP A 1 278 ? -25.823 8.160 -1.782 1.00 47.00 278 ASP A O 1
ATOM 2357 N N . THR A 1 279 ? -26.280 9.815 -3.209 1.00 43.81 279 THR A N 1
ATOM 2358 C CA . THR A 1 279 ? -27.687 9.493 -3.478 1.00 43.81 279 THR A CA 1
ATOM 2359 C C . THR A 1 279 ? -27.904 8.280 -4.389 1.00 43.81 279 THR A C 1
ATOM 2361 O O . THR A 1 279 ? -28.961 7.667 -4.290 1.00 43.81 279 THR A O 1
ATOM 2364 N N . ASP A 1 280 ? -26.922 7.897 -5.218 1.00 54.66 280 ASP A N 1
ATOM 2365 C CA . ASP A 1 280 ? -26.996 6.714 -6.107 1.00 54.66 280 ASP A CA 1
ATOM 2366 C C . ASP A 1 280 ? -26.138 5.527 -5.616 1.00 54.66 280 ASP A C 1
ATOM 2368 O O . ASP A 1 280 ? -26.004 4.501 -6.293 1.00 54.66 280 ASP A O 1
ATOM 2372 N N . SER A 1 281 ? -25.535 5.647 -4.429 1.00 69.19 281 SER A N 1
ATOM 2373 C CA . SER A 1 281 ? -24.732 4.580 -3.828 1.00 69.19 281 SER A CA 1
ATOM 2374 C C . SER A 1 281 ? -25.610 3.381 -3.435 1.00 69.19 281 SER A C 1
ATOM 2376 O O . SER A 1 281 ? -26.719 3.561 -2.926 1.00 69.19 281 SER A O 1
ATOM 2378 N N . PRO A 1 282 ? -25.134 2.130 -3.610 1.00 82.81 282 PRO A N 1
ATOM 2379 C CA . PRO A 1 282 ? -25.841 0.967 -3.085 1.00 82.81 282 PRO A CA 1
ATOM 2380 C C . PRO A 1 282 ? -26.039 1.098 -1.570 1.00 82.81 282 PRO A C 1
ATOM 2382 O O . PRO A 1 282 ? -25.236 1.724 -0.883 1.00 82.81 282 PRO A O 1
ATOM 2385 N N . ILE A 1 283 ? -27.080 0.453 -1.041 1.00 87.94 283 ILE A N 1
ATOM 2386 C CA . ILE A 1 283 ? -27.367 0.404 0.399 1.00 87.94 283 ILE A CA 1
ATOM 2387 C C . ILE A 1 283 ? -26.863 -0.928 0.971 1.00 87.94 283 ILE A C 1
ATOM 2389 O O . ILE A 1 283 ? -26.984 -1.980 0.330 1.00 87.94 283 ILE A O 1
ATOM 2393 N N . CYS A 1 284 ? -26.295 -0.898 2.180 1.00 90.81 284 CYS A N 1
ATOM 2394 C CA . CYS A 1 284 ? -25.986 -2.104 2.949 1.00 90.81 284 CYS A CA 1
ATOM 2395 C C . CYS A 1 284 ? -27.166 -2.452 3.865 1.00 90.81 284 CYS A C 1
ATOM 2397 O O . CYS A 1 284 ? -27.527 -1.677 4.741 1.00 90.81 284 CYS A O 1
ATOM 2399 N N . SER A 1 285 ? -27.756 -3.624 3.692 1.00 90.69 285 SER A N 1
ATOM 2400 C CA . SER A 1 285 ? -28.808 -4.174 4.550 1.00 90.69 285 SER A CA 1
ATOM 2401 C C . SER A 1 285 ? -28.221 -5.076 5.641 1.00 90.69 285 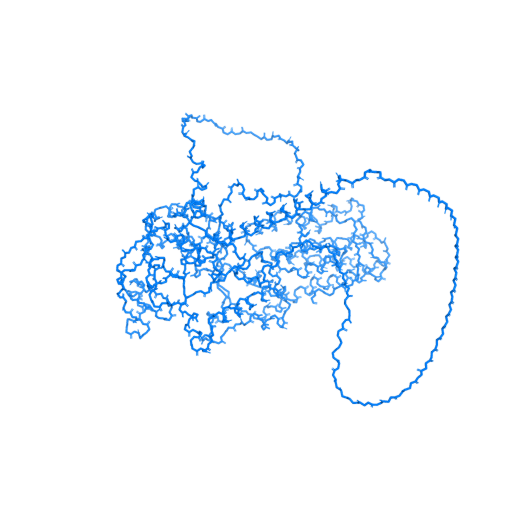SER A C 1
ATOM 2403 O O . SER A 1 285 ? -27.041 -5.432 5.598 1.00 90.69 285 SER A O 1
ATOM 2405 N N . TYR A 1 286 ? -29.045 -5.458 6.620 1.00 89.94 286 TYR A N 1
ATOM 2406 C CA . TYR A 1 286 ? -28.662 -6.471 7.608 1.00 89.94 286 TYR A CA 1
ATOM 2407 C C . TYR A 1 286 ? -28.540 -7.866 6.974 1.00 89.94 286 TYR A C 1
ATOM 2409 O O . TYR A 1 286 ? -27.631 -8.615 7.324 1.00 89.94 286 TYR A O 1
ATOM 2417 N N . ASP A 1 287 ? -29.373 -8.176 5.974 1.00 86.50 287 ASP A N 1
ATOM 2418 C CA . ASP A 1 287 ? -29.299 -9.433 5.219 1.00 86.50 287 ASP A CA 1
ATOM 2419 C C . ASP A 1 287 ? -27.969 -9.588 4.486 1.00 86.50 287 ASP A C 1
ATOM 2421 O O . ASP A 1 287 ? -27.459 -10.696 4.365 1.00 86.50 287 ASP A O 1
ATOM 2425 N N . ASP A 1 288 ? -27.352 -8.490 4.038 1.00 87.75 288 ASP A N 1
ATOM 2426 C CA . ASP A 1 288 ? -26.000 -8.553 3.480 1.00 87.75 288 ASP A CA 1
ATOM 2427 C C . ASP A 1 288 ? -24.992 -9.088 4.506 1.00 87.75 288 ASP A C 1
ATOM 2429 O O . ASP A 1 288 ? -24.132 -9.889 4.146 1.00 87.75 288 ASP A O 1
ATOM 2433 N N . ILE A 1 289 ? -25.114 -8.697 5.781 1.00 88.88 289 ILE A N 1
ATOM 2434 C CA . ILE A 1 289 ? -24.244 -9.197 6.854 1.00 88.88 289 ILE A CA 1
ATOM 2435 C C . ILE A 1 289 ? -24.511 -10.680 7.103 1.00 88.88 289 ILE A C 1
ATOM 2437 O O . ILE A 1 289 ? -23.568 -11.465 7.139 1.00 88.88 289 ILE A O 1
ATOM 2441 N N . LEU A 1 290 ? -25.781 -11.081 7.214 1.00 85.44 290 LEU A N 1
ATOM 2442 C CA . LEU A 1 290 ? -26.144 -12.487 7.408 1.00 85.44 290 LEU A CA 1
ATOM 2443 C C . LEU A 1 290 ? -25.668 -13.363 6.250 1.00 85.44 290 LEU A C 1
ATOM 2445 O O . LEU A 1 290 ? -25.116 -14.435 6.482 1.00 85.44 290 LEU A O 1
ATOM 2449 N N . ASN A 1 291 ? -25.820 -12.895 5.011 1.00 84.12 291 ASN A N 1
ATOM 2450 C CA . ASN A 1 291 ? -25.318 -13.594 3.837 1.00 84.12 291 ASN A CA 1
ATOM 2451 C C . ASN A 1 291 ? -23.805 -13.792 3.946 1.00 84.12 291 ASN A C 1
ATOM 2453 O O . ASN A 1 291 ? -23.341 -14.920 3.824 1.00 84.12 291 ASN A O 1
ATOM 2457 N N . ILE A 1 292 ? -23.044 -12.732 4.238 1.00 81.06 292 ILE A N 1
ATOM 2458 C CA . ILE A 1 292 ? -21.578 -12.794 4.363 1.00 81.06 292 ILE A CA 1
ATOM 2459 C C . ILE A 1 292 ? -21.133 -13.789 5.438 1.00 81.06 292 ILE A C 1
ATOM 2461 O O . ILE A 1 292 ? -20.222 -14.576 5.196 1.00 81.06 292 ILE A O 1
ATOM 2465 N N . VAL A 1 293 ? -21.790 -13.783 6.596 1.00 81.44 293 VAL A N 1
ATOM 2466 C CA . VAL A 1 293 ? -21.483 -14.697 7.705 1.00 81.44 293 VAL A CA 1
ATOM 2467 C C . VAL A 1 293 ? -21.819 -16.154 7.344 1.00 81.44 293 VAL A C 1
ATOM 2469 O O . VAL A 1 293 ? -21.051 -17.074 7.642 1.00 81.44 293 VAL A O 1
ATOM 2472 N N . ASN A 1 294 ? -22.960 -16.377 6.682 1.00 76.19 294 ASN A N 1
ATOM 2473 C CA . ASN A 1 294 ? -23.476 -17.712 6.361 1.00 76.19 294 ASN A CA 1
ATOM 2474 C C . ASN A 1 294 ? -22.833 -18.341 5.116 1.00 76.19 294 ASN A C 1
ATOM 2476 O O . ASN A 1 294 ? -22.885 -19.560 4.949 1.00 76.19 294 ASN A O 1
ATOM 2480 N N . LEU A 1 295 ? -22.189 -17.542 4.262 1.00 61.72 295 LEU A N 1
ATOM 2481 C CA . LEU A 1 295 ? -21.515 -18.003 3.044 1.00 61.72 295 LEU A CA 1
ATOM 2482 C C . LEU A 1 295 ? -20.435 -19.064 3.311 1.00 61.72 295 LEU A C 1
ATOM 2484 O O . LEU A 1 295 ? -20.220 -19.931 2.467 1.00 61.72 295 LEU A O 1
ATOM 2488 N N . ASN A 1 296 ? -19.827 -19.061 4.501 1.00 49.78 296 ASN A N 1
ATOM 2489 C CA . ASN A 1 296 ? -18.836 -20.063 4.903 1.00 49.78 296 ASN A CA 1
ATOM 2490 C C . ASN A 1 296 ? -19.426 -21.250 5.690 1.00 49.78 296 ASN A C 1
ATOM 2492 O O . ASN A 1 296 ? -18.788 -22.296 5.782 1.00 49.78 296 ASN A O 1
ATOM 2496 N N . ALA A 1 297 ? -20.642 -21.133 6.237 1.00 43.94 297 ALA A N 1
ATOM 2497 C CA . ALA A 1 297 ? -21.281 -22.209 7.005 1.00 43.94 297 ALA A CA 1
ATOM 2498 C C . ALA A 1 297 ? -21.789 -23.352 6.104 1.00 43.94 297 ALA A C 1
ATOM 2500 O O . ALA A 1 297 ? -21.709 -24.523 6.476 1.00 43.94 297 ALA A O 1
ATOM 2501 N N . ASN A 1 298 ? -22.227 -23.034 4.882 1.00 36.22 298 ASN A N 1
ATOM 2502 C CA . ASN A 1 298 ? -22.769 -24.019 3.939 1.00 36.22 298 ASN A CA 1
ATOM 2503 C C . ASN A 1 298 ? -21.714 -24.939 3.292 1.00 36.22 298 ASN A C 1
ATOM 2505 O O . ASN A 1 298 ? -22.091 -25.901 2.630 1.00 36.22 298 ASN A O 1
ATOM 2509 N N . ASN A 1 299 ? -20.414 -24.699 3.509 1.00 39.78 299 ASN A N 1
ATOM 2510 C CA . ASN A 1 299 ? -19.340 -25.575 3.019 1.00 39.78 299 ASN A CA 1
ATOM 2511 C C . ASN A 1 299 ? -18.863 -26.618 4.049 1.00 39.78 299 ASN A C 1
ATOM 2513 O O . ASN A 1 299 ? -18.111 -27.513 3.678 1.00 39.78 299 ASN A O 1
ATOM 2517 N N . ASN A 1 300 ? -19.299 -26.540 5.314 1.00 30.45 300 ASN A N 1
ATOM 2518 C CA . ASN A 1 300 ? -18.827 -27.431 6.387 1.00 30.45 300 ASN A CA 1
ATOM 2519 C C . ASN A 1 300 ? -19.824 -28.537 6.786 1.00 30.45 300 ASN A C 1
ATOM 2521 O O . ASN A 1 300 ? -19.524 -29.328 7.676 1.00 30.45 300 ASN A O 1
ATOM 2525 N N . ASN A 1 301 ? -20.973 -28.648 6.110 1.00 25.55 301 ASN A N 1
ATOM 2526 C CA . ASN A 1 301 ? -21.945 -29.724 6.330 1.00 25.55 301 ASN A CA 1
ATOM 2527 C C . ASN A 1 301 ? -21.912 -30.766 5.201 1.00 25.55 301 ASN A C 1
ATOM 2529 O O . ASN A 1 301 ? -22.860 -30.908 4.436 1.00 25.55 301 ASN A O 1
ATOM 2533 N N . THR A 1 302 ? -20.834 -31.550 5.156 1.00 28.11 302 THR A N 1
ATOM 2534 C CA . THR A 1 302 ? -20.888 -32.961 4.738 1.00 28.11 302 THR A CA 1
ATOM 2535 C C . THR A 1 302 ? -20.053 -33.779 5.718 1.00 28.11 302 THR A C 1
ATOM 2537 O O . THR A 1 302 ? -18.836 -33.628 5.795 1.00 28.11 302 THR A O 1
ATOM 2540 N N . GLN A 1 303 ? -20.751 -34.589 6.513 1.00 26.53 303 GLN A N 1
ATOM 2541 C CA . GLN A 1 303 ? -20.256 -35.414 7.611 1.00 26.53 303 GLN A CA 1
ATOM 2542 C C . GLN A 1 303 ? -19.164 -36.420 7.217 1.00 26.53 303 GLN A C 1
ATOM 2544 O O . GLN A 1 303 ? -19.260 -37.125 6.217 1.00 26.53 303 GLN A O 1
ATOM 2549 N N . SER A 1 304 ? -18.180 -36.511 8.113 1.00 24.02 304 SER A N 1
ATOM 2550 C CA . SER A 1 304 ? -17.531 -37.721 8.635 1.00 24.02 304 SER A CA 1
ATOM 2551 C C . SER A 1 304 ? -17.950 -39.085 8.061 1.00 24.02 304 SER A C 1
ATOM 2553 O O . SER A 1 304 ? -19.085 -39.510 8.260 1.00 24.02 304 SER A O 1
ATOM 2555 N N . ASN A 1 305 ? -16.967 -39.837 7.548 1.00 23.64 305 ASN A N 1
ATOM 2556 C CA . ASN A 1 305 ? -16.784 -41.263 7.850 1.00 23.64 305 ASN A CA 1
ATOM 2557 C C . ASN A 1 305 ? -15.323 -41.708 7.590 1.00 23.64 305 ASN A C 1
ATOM 2559 O O . ASN A 1 305 ? -14.845 -41.647 6.467 1.00 23.64 305 ASN A O 1
ATOM 2563 N N . ILE A 1 306 ? -14.658 -42.132 8.675 1.00 26.66 306 ILE A N 1
ATOM 2564 C CA . ILE A 1 306 ? -13.732 -43.279 8.825 1.00 26.66 306 ILE A CA 1
ATOM 2565 C C . ILE A 1 306 ? -12.503 -43.391 7.870 1.00 26.66 306 ILE A C 1
ATOM 2567 O O . ILE A 1 306 ? -12.617 -43.683 6.688 1.00 26.66 306 ILE A O 1
ATOM 2571 N N . LEU A 1 307 ? -11.305 -43.243 8.467 1.00 24.42 307 LEU A N 1
ATOM 2572 C CA . LEU A 1 307 ? -9.935 -43.595 8.000 1.00 24.42 307 LEU A CA 1
ATOM 2573 C C . LEU A 1 307 ? -9.765 -45.122 7.733 1.00 24.42 307 LEU A C 1
ATOM 2575 O O . LEU A 1 307 ? -10.529 -45.875 8.336 1.00 24.42 307 LEU A O 1
ATOM 2579 N N . PRO A 1 308 ? -8.763 -45.631 6.957 1.00 30.64 308 PRO A N 1
ATOM 2580 C CA . PRO A 1 308 ? -7.332 -45.344 7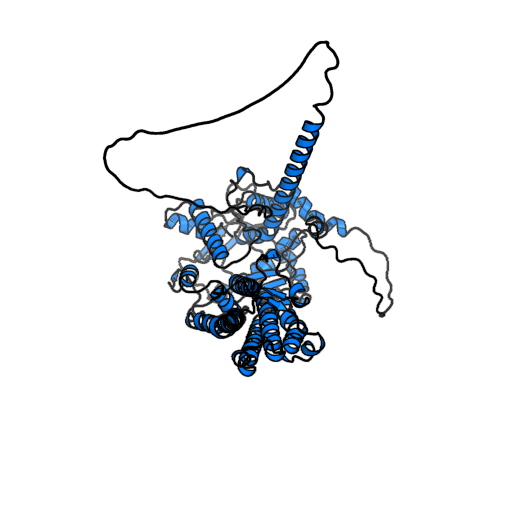.177 1.00 30.64 308 PRO A CA 1
ATOM 2581 C C . PRO A 1 308 ? -6.396 -45.263 5.941 1.00 30.64 308 PRO A C 1
ATOM 2583 O O . PRO A 1 308 ? -6.730 -45.677 4.840 1.00 30.64 308 PRO A O 1
ATOM 2586 N N . HIS A 1 309 ? -5.206 -44.699 6.202 1.00 25.94 309 HIS A N 1
ATOM 2587 C CA . HIS A 1 309 ? -3.897 -44.794 5.524 1.00 25.94 309 HIS A CA 1
ATOM 2588 C C . HIS A 1 309 ? -3.776 -45.486 4.150 1.00 25.94 309 HIS A C 1
ATOM 2590 O O . HIS A 1 309 ? -4.171 -46.635 4.015 1.00 25.94 309 HIS A O 1
ATOM 2596 N N . ILE A 1 310 ? -3.021 -44.866 3.224 1.00 23.08 310 ILE A N 1
ATOM 2597 C CA . ILE A 1 310 ? -1.861 -45.462 2.518 1.00 23.08 310 ILE A CA 1
ATOM 2598 C C . ILE A 1 310 ? -1.056 -44.368 1.776 1.00 23.08 310 ILE A C 1
ATOM 2600 O O . ILE A 1 310 ? -1.531 -43.277 1.486 1.00 23.08 310 ILE A O 1
ATOM 2604 N N . SER A 1 311 ? 0.215 -44.706 1.606 1.00 21.81 311 SER A N 1
ATOM 2605 C CA . SER A 1 311 ? 1.466 -44.015 1.295 1.00 21.81 311 SER A CA 1
ATOM 2606 C C . SER A 1 311 ? 1.637 -43.208 -0.006 1.00 21.81 311 SER A C 1
ATOM 2608 O O . SER A 1 311 ? 0.997 -43.448 -1.020 1.00 21.81 311 SER A O 1
ATOM 2610 N N . SER A 1 312 ? 2.652 -42.338 0.070 1.00 24.33 312 SER A N 1
ATOM 2611 C CA . SER A 1 312 ? 3.607 -41.836 -0.937 1.00 24.33 312 SER A CA 1
ATOM 2612 C C . SER A 1 312 ? 3.657 -42.421 -2.364 1.00 24.33 312 SER A C 1
ATOM 2614 O O . SER A 1 312 ? 3.663 -43.636 -2.545 1.00 24.33 312 SER A O 1
ATOM 2616 N N . ASN A 1 313 ? 4.007 -41.503 -3.284 1.00 22.53 313 ASN A N 1
ATOM 2617 C CA . ASN A 1 313 ? 4.576 -41.638 -4.639 1.00 22.53 313 ASN A CA 1
ATOM 2618 C C . ASN A 1 313 ? 3.584 -41.873 -5.796 1.00 22.53 313 ASN A C 1
ATOM 2620 O O . ASN A 1 313 ? 2.894 -42.882 -5.837 1.00 22.53 313 ASN A O 1
ATOM 2624 N N . ILE A 1 314 ? 3.602 -40.998 -6.811 1.00 23.25 314 ILE A N 1
ATOM 2625 C CA . ILE A 1 314 ? 4.299 -41.171 -8.110 1.00 23.25 314 ILE A CA 1
ATOM 2626 C C . ILE A 1 314 ? 3.881 -40.031 -9.065 1.00 23.25 314 ILE A C 1
ATOM 2628 O O . ILE A 1 314 ? 2.759 -39.532 -9.028 1.00 23.25 314 ILE A O 1
ATOM 2632 N N . CYS A 1 315 ? 4.860 -39.608 -9.863 1.00 21.48 315 CYS A N 1
ATOM 2633 C CA . CYS A 1 315 ? 4.880 -38.546 -10.859 1.00 21.48 315 CYS A CA 1
ATOM 2634 C C . CYS A 1 315 ? 3.915 -38.700 -12.051 1.00 21.48 315 CYS A C 1
ATOM 2636 O O . CYS A 1 315 ? 3.464 -39.793 -12.368 1.00 21.48 315 CYS A O 1
ATOM 2638 N N . ASP A 1 316 ? 3.780 -37.567 -12.753 1.00 24.34 316 ASP A N 1
ATOM 2639 C CA . ASP A 1 316 ? 3.607 -37.389 -14.200 1.00 24.34 316 ASP A CA 1
ATOM 2640 C C . ASP A 1 316 ? 2.429 -38.068 -14.911 1.00 24.34 316 ASP A C 1
ATOM 2642 O O . ASP A 1 316 ? 2.437 -39.262 -15.167 1.00 24.34 316 ASP A O 1
ATOM 2646 N N . GLU A 1 317 ? 1.526 -37.241 -15.450 1.00 23.89 317 GLU A N 1
ATOM 2647 C CA . GLU A 1 317 ? 1.284 -37.247 -16.897 1.00 23.89 317 GLU A CA 1
ATOM 2648 C C . GLU A 1 317 ? 0.611 -35.947 -17.371 1.00 23.89 317 GLU A C 1
ATOM 2650 O O . GLU A 1 317 ? -0.407 -35.487 -16.856 1.00 23.89 317 GLU A O 1
ATOM 2655 N N . LYS A 1 318 ? 1.228 -35.331 -18.383 1.00 27.61 318 LYS A N 1
ATOM 2656 C CA . LYS A 1 318 ? 0.743 -34.149 -19.099 1.00 27.61 318 LYS A CA 1
ATOM 2657 C C . LYS A 1 318 ? -0.489 -34.504 -19.931 1.00 27.61 318 LYS A C 1
ATOM 2659 O O . LYS A 1 318 ? -0.431 -35.462 -20.696 1.00 27.61 318 LYS A O 1
ATOM 2664 N N . LYS A 1 319 ? -1.491 -33.618 -19.964 1.00 25.80 319 LYS A N 1
ATOM 2665 C CA . LYS A 1 319 ? -2.269 -33.341 -21.187 1.00 25.80 319 LYS A CA 1
ATOM 2666 C C . LYS A 1 319 ? -2.964 -31.980 -21.126 1.00 25.80 319 LYS A C 1
ATOM 2668 O O . LYS A 1 319 ? -3.941 -31.783 -20.422 1.00 25.80 319 LYS A O 1
ATOM 2673 N N . ASN A 1 320 ? -2.379 -31.059 -21.891 1.00 27.11 320 ASN A N 1
ATOM 2674 C CA . ASN A 1 320 ? -2.995 -29.988 -22.669 1.00 27.11 320 ASN A CA 1
ATOM 2675 C C . ASN A 1 320 ? -4.488 -29.712 -22.426 1.00 27.11 320 ASN A C 1
ATOM 2677 O O . ASN A 1 320 ? -5.339 -30.312 -23.077 1.00 27.11 320 ASN A O 1
ATOM 2681 N N . GLU A 1 321 ? -4.767 -28.651 -21.676 1.00 26.86 321 GLU A N 1
ATOM 2682 C CA . GLU A 1 321 ? -5.885 -27.767 -21.987 1.00 26.86 321 GLU A CA 1
ATOM 2683 C C . GLU A 1 321 ? -5.353 -26.357 -22.229 1.00 26.86 321 GLU A C 1
ATOM 2685 O O . GLU A 1 321 ? -4.476 -25.845 -21.530 1.00 26.86 321 GLU A O 1
ATOM 2690 N N . LYS A 1 322 ? -5.851 -25.776 -23.318 1.00 25.89 322 LYS A N 1
ATOM 2691 C CA . LYS A 1 322 ? -5.570 -24.429 -23.796 1.00 25.89 322 LYS A CA 1
ATOM 2692 C C . LYS A 1 322 ? -5.699 -23.451 -22.626 1.00 25.89 322 LYS A C 1
ATOM 2694 O O . LYS A 1 322 ? -6.746 -23.395 -21.991 1.00 25.89 322 LYS A O 1
ATOM 2699 N N . ARG A 1 323 ? -4.653 -22.657 -22.375 1.00 28.89 323 ARG A N 1
ATOM 2700 C CA . ARG A 1 323 ? -4.745 -21.455 -21.538 1.00 28.89 323 ARG A CA 1
ATOM 2701 C C . ARG A 1 323 ? -5.771 -20.522 -22.182 1.00 28.89 323 ARG A C 1
ATOM 2703 O O . ARG A 1 323 ? -5.447 -19.777 -23.106 1.00 28.89 323 ARG A O 1
ATOM 2710 N N . GLU A 1 324 ? -7.018 -20.619 -21.735 1.00 27.64 324 GLU A N 1
ATOM 2711 C CA . GLU A 1 324 ? -8.049 -19.626 -22.000 1.00 27.64 324 GLU A CA 1
ATOM 2712 C C . GLU A 1 324 ? -7.570 -18.293 -21.423 1.00 27.64 324 GLU A C 1
ATOM 2714 O O . GLU A 1 324 ? -7.538 -18.068 -20.213 1.00 27.64 324 GLU A O 1
ATOM 2719 N N . LYS A 1 325 ? -7.145 -17.422 -22.339 1.00 37.97 325 LYS A N 1
ATOM 2720 C CA . LYS A 1 325 ? -7.088 -15.979 -22.142 1.00 37.97 325 LYS A CA 1
ATOM 2721 C C . LYS A 1 325 ? -8.485 -15.496 -21.733 1.00 37.97 325 LYS A C 1
ATOM 2723 O O . LYS A 1 325 ? -9.478 -15.966 -22.283 1.00 37.97 325 LYS A O 1
ATOM 2728 N N . ASN A 1 326 ? -8.511 -14.528 -20.817 1.00 31.23 326 ASN A N 1
ATOM 2729 C CA . ASN A 1 326 ? -9.672 -13.941 -20.134 1.00 31.23 326 ASN A CA 1
ATOM 2730 C C . ASN A 1 326 ? -10.210 -14.788 -18.978 1.00 31.23 326 ASN A C 1
ATOM 2732 O O . ASN A 1 326 ? -11.178 -15.528 -19.129 1.00 31.23 326 ASN A O 1
ATOM 2736 N N . ILE A 1 327 ? -9.646 -14.601 -17.778 1.00 30.11 327 ILE A N 1
ATOM 2737 C CA . ILE A 1 327 ? -10.340 -14.997 -16.548 1.00 30.11 327 ILE A CA 1
ATOM 2738 C C . ILE A 1 327 ? -11.578 -14.095 -16.444 1.00 30.11 327 ILE A C 1
ATOM 2740 O O . ILE A 1 327 ? -11.432 -12.888 -16.240 1.00 30.11 327 ILE A O 1
ATOM 2744 N N . PRO A 1 328 ? -12.804 -14.622 -16.592 1.00 30.91 328 PRO A N 1
ATOM 2745 C CA . PRO A 1 328 ? -13.992 -13.795 -16.519 1.00 30.91 328 PRO A CA 1
ATOM 2746 C C . PRO A 1 328 ? -14.127 -13.295 -15.084 1.00 30.91 328 PRO A C 1
ATOM 2748 O O . PRO A 1 328 ? -14.010 -14.076 -14.138 1.00 30.91 328 PRO A O 1
ATOM 2751 N N . PHE A 1 329 ? -14.456 -12.016 -14.921 1.00 36.53 329 PHE A N 1
ATOM 2752 C CA . PHE A 1 329 ? -14.709 -11.352 -13.637 1.00 36.53 329 PHE A CA 1
ATOM 2753 C C . PHE A 1 329 ? -15.717 -12.112 -12.731 1.00 36.53 329 PHE A C 1
ATOM 2755 O O . PHE A 1 329 ? -15.733 -11.945 -11.514 1.00 36.53 329 PHE A O 1
ATOM 2762 N N . ASN A 1 330 ? -16.507 -13.027 -13.308 1.00 31.88 330 ASN A N 1
ATOM 2763 C CA . ASN A 1 330 ? -17.438 -13.915 -12.608 1.00 31.88 330 ASN A CA 1
ATOM 2764 C C . ASN A 1 330 ? -16.800 -15.164 -11.954 1.00 31.88 330 ASN A C 1
ATOM 2766 O O . ASN A 1 330 ? -17.417 -15.738 -11.061 1.00 31.88 330 ASN A O 1
ATOM 2770 N N . LYS A 1 331 ? -15.579 -15.586 -12.321 1.00 33.62 331 LYS A N 1
ATOM 2771 C CA . LYS A 1 331 ? -14.879 -16.722 -11.670 1.00 33.62 331 LYS A CA 1
ATOM 2772 C C . LYS A 1 331 ? -14.183 -16.332 -10.356 1.00 33.62 331 LYS A C 1
ATOM 2774 O O . LYS A 1 331 ? -13.862 -17.207 -9.560 1.00 33.62 331 LYS A O 1
ATOM 2779 N N . VAL A 1 332 ? -14.008 -15.034 -10.097 1.00 40.75 332 VAL A N 1
ATOM 2780 C CA . VAL A 1 332 ? -13.389 -14.499 -8.866 1.00 40.75 332 VAL A CA 1
ATOM 2781 C C . VAL A 1 332 ? -14.371 -14.488 -7.682 1.00 40.75 332 VAL A C 1
ATOM 2783 O O . VAL A 1 332 ? -13.956 -14.515 -6.531 1.00 40.75 332 VAL A O 1
ATOM 2786 N N . ILE A 1 333 ? -15.681 -14.515 -7.945 1.00 45.69 333 ILE A N 1
ATOM 2787 C CA . ILE A 1 333 ? -16.723 -14.272 -6.929 1.00 45.69 333 ILE A CA 1
ATOM 2788 C C . ILE A 1 333 ? -17.388 -15.581 -6.442 1.00 45.69 333 ILE A C 1
ATOM 2790 O O . ILE A 1 333 ? -18.142 -15.580 -5.475 1.00 45.69 333 ILE A O 1
ATOM 2794 N N . GLY A 1 334 ? -17.076 -16.729 -7.057 1.00 38.09 334 GLY A N 1
ATOM 2795 C CA . GLY A 1 334 ? -17.761 -18.006 -6.807 1.00 38.09 334 GLY A CA 1
ATOM 2796 C C . GLY A 1 334 ? -17.133 -18.969 -5.789 1.00 38.09 334 GLY A C 1
ATOM 2797 O O . GLY A 1 334 ? -17.681 -20.050 -5.610 1.00 38.09 334 GLY A O 1
ATOM 2798 N N . LYS A 1 335 ? -16.004 -18.644 -5.139 1.00 38.16 335 LYS A N 1
ATOM 2799 C CA . LYS A 1 335 ? -15.406 -19.526 -4.104 1.00 38.16 335 LYS A CA 1
ATOM 2800 C C . LYS A 1 335 ? -14.712 -18.834 -2.925 1.00 38.16 335 LYS A C 1
ATOM 2802 O O . LYS A 1 335 ? -14.238 -19.538 -2.044 1.00 38.16 335 LYS A O 1
ATOM 2807 N N . LYS A 1 336 ? -14.642 -17.500 -2.881 1.00 43.41 336 LYS A N 1
ATOM 2808 C CA . LYS A 1 336 ? -14.002 -16.762 -1.780 1.00 43.41 336 LYS A CA 1
ATOM 2809 C C . LYS A 1 336 ? -14.759 -15.473 -1.491 1.00 43.41 336 LYS A C 1
ATOM 2811 O O . LYS A 1 336 ? -14.588 -14.478 -2.191 1.00 43.41 336 LYS A O 1
ATOM 2816 N N . PHE A 1 337 ? -15.607 -15.492 -0.468 1.00 45.47 337 PHE A N 1
ATOM 2817 C CA . PHE A 1 337 ? -15.948 -14.255 0.227 1.00 45.47 337 PHE A CA 1
ATOM 2818 C C . PHE A 1 337 ? -14.741 -13.825 1.080 1.00 45.47 337 PHE A C 1
ATOM 2820 O O . PHE A 1 337 ? -14.008 -14.650 1.610 1.00 45.47 337 PHE A O 1
ATOM 2827 N N . TRP A 1 338 ? -14.495 -12.518 1.091 1.00 62.50 338 TRP A N 1
ATOM 2828 C CA . TRP A 1 338 ? -13.185 -11.883 0.914 1.00 62.50 338 TRP A CA 1
ATOM 2829 C C . TRP A 1 338 ? -12.369 -11.569 2.183 1.00 62.50 338 TRP A C 1
ATOM 2831 O O . TRP A 1 338 ? -12.918 -11.113 3.185 1.00 62.50 338 TRP A O 1
ATOM 2841 N N . ASN A 1 339 ? -11.037 -11.625 2.031 1.00 59.94 339 ASN A N 1
ATOM 2842 C CA . ASN A 1 339 ? -10.035 -10.851 2.778 1.00 59.94 339 ASN A CA 1
ATOM 2843 C C . ASN A 1 339 ? -8.914 -10.401 1.813 1.00 59.94 339 ASN A C 1
ATOM 2845 O O . ASN A 1 339 ? -8.624 -11.153 0.876 1.00 59.94 339 ASN A O 1
ATOM 2849 N N . PRO A 1 340 ? -8.258 -9.232 1.989 1.00 68.38 340 PRO A N 1
ATOM 2850 C CA . PRO A 1 340 ? -7.019 -8.903 1.286 1.00 68.38 340 PRO A CA 1
ATOM 2851 C C . PRO A 1 340 ? -6.018 -10.061 1.270 1.00 68.38 340 PRO A C 1
ATOM 2853 O O . PRO A 1 340 ? -5.698 -10.647 2.302 1.00 68.38 340 PRO A O 1
ATOM 2856 N N . PHE A 1 341 ? -5.472 -10.344 0.086 1.00 78.75 341 PHE A N 1
ATOM 2857 C CA . PHE A 1 341 ? -4.380 -11.303 -0.070 1.00 78.75 341 PHE A CA 1
ATOM 2858 C C . PHE A 1 341 ? -3.169 -10.878 0.778 1.00 78.75 341 PHE A C 1
ATOM 2860 O O . PHE A 1 341 ? -2.662 -11.661 1.578 1.00 78.75 341 PHE A O 1
ATOM 2867 N N . ILE A 1 342 ? -2.775 -9.604 0.680 1.00 89.44 342 ILE A N 1
ATOM 2868 C CA . ILE A 1 342 ? -1.748 -8.979 1.519 1.00 89.44 342 ILE A CA 1
ATOM 2869 C C . ILE A 1 342 ? -2.305 -7.679 2.105 1.00 89.44 342 ILE A C 1
ATOM 2871 O O . ILE A 1 342 ? -2.872 -6.861 1.382 1.00 89.44 342 ILE A O 1
ATOM 2875 N N . GLN A 1 343 ? -2.102 -7.465 3.404 1.00 93.75 343 GLN A N 1
ATOM 2876 C CA . GLN A 1 343 ? -2.299 -6.170 4.058 1.00 93.75 343 GLN A CA 1
ATOM 2877 C C . GLN A 1 343 ? -0.957 -5.473 4.250 1.00 93.75 343 GLN A C 1
ATOM 2879 O O . GLN A 1 343 ? -0.102 -5.996 4.957 1.00 93.75 343 GLN A O 1
ATOM 2884 N N . VAL A 1 344 ? -0.774 -4.297 3.649 1.00 94.62 344 VAL A N 1
ATOM 2885 C CA . VAL A 1 344 ? 0.431 -3.477 3.839 1.00 94.62 344 VAL A CA 1
ATOM 2886 C C . VAL A 1 344 ? 0.147 -2.410 4.889 1.00 94.62 344 VAL A C 1
ATOM 2888 O O . VAL A 1 344 ? -0.742 -1.582 4.698 1.00 94.62 344 VAL A O 1
ATOM 2891 N N . ILE A 1 345 ? 0.889 -2.439 5.996 1.00 95.69 345 ILE A N 1
ATOM 2892 C CA . ILE A 1 345 ? 0.687 -1.540 7.138 1.00 95.69 345 ILE A CA 1
ATOM 2893 C C . ILE A 1 345 ? 2.015 -1.055 7.727 1.00 95.69 345 ILE A C 1
ATOM 2895 O O . ILE A 1 345 ? 3.050 -1.700 7.570 1.00 95.69 345 ILE A O 1
ATOM 2899 N N . GLY A 1 346 ? 1.984 0.050 8.469 1.00 93.50 346 GLY A N 1
ATOM 2900 C CA . GLY A 1 346 ? 3.095 0.442 9.336 1.00 93.50 346 GLY A CA 1
ATOM 2901 C C . GLY A 1 346 ? 3.148 -0.423 10.597 1.00 93.50 346 GLY A C 1
ATOM 2902 O O . GLY A 1 346 ? 2.118 -0.874 11.107 1.00 93.50 346 GLY A O 1
ATOM 2903 N N . LYS A 1 347 ? 4.349 -0.649 11.141 1.00 90.81 347 LYS A N 1
ATOM 2904 C CA . LYS A 1 347 ? 4.520 -1.430 12.383 1.00 90.81 347 LYS A CA 1
ATOM 2905 C C . LYS A 1 347 ? 3.772 -0.856 13.598 1.00 90.81 347 LYS A C 1
ATOM 2907 O O . LYS A 1 347 ? 3.474 -1.585 14.536 1.00 90.81 347 LYS A O 1
ATOM 2912 N N . ASP A 1 348 ? 3.461 0.439 13.593 1.00 86.81 348 ASP A N 1
ATOM 2913 C CA . ASP A 1 348 ? 2.762 1.147 14.670 1.00 86.81 348 ASP A CA 1
ATOM 2914 C C . ASP A 1 348 ? 1.286 0.750 14.812 1.00 86.81 348 ASP A C 1
ATOM 2916 O O . ASP A 1 348 ? 0.692 0.965 15.867 1.00 86.81 348 ASP A O 1
ATOM 2920 N N . ILE A 1 349 ? 0.711 0.129 13.781 1.00 91.06 349 ILE A N 1
ATOM 2921 C CA . ILE A 1 349 ? -0.695 -0.295 13.750 1.00 91.06 349 ILE A CA 1
ATOM 2922 C C . ILE A 1 349 ? -0.846 -1.821 13.674 1.00 91.06 349 ILE A C 1
ATOM 2924 O O . ILE A 1 349 ? -1.942 -2.329 13.420 1.00 91.06 349 ILE A O 1
ATOM 2928 N N . LEU A 1 350 ? 0.242 -2.558 13.933 1.00 95.12 350 LEU A N 1
ATOM 2929 C CA . LEU A 1 350 ? 0.297 -4.018 13.865 1.00 95.12 350 LEU A CA 1
ATOM 2930 C C . LEU A 1 350 ? -0.744 -4.683 14.769 1.00 95.12 350 LEU A C 1
ATOM 2932 O O . LEU A 1 350 ? -1.503 -5.516 14.290 1.00 95.12 350 LEU A O 1
ATOM 2936 N N . ASN A 1 351 ? -0.839 -4.300 16.044 1.00 93.25 351 ASN A N 1
ATOM 2937 C CA . ASN A 1 351 ? -1.761 -4.957 16.982 1.00 93.25 351 ASN A CA 1
ATOM 2938 C C . ASN A 1 351 ? -3.238 -4.785 16.582 1.00 93.25 351 ASN A C 1
ATOM 2940 O O . ASN A 1 351 ? -4.050 -5.679 16.817 1.00 93.25 351 ASN A O 1
ATOM 2944 N N . PHE A 1 352 ? -3.601 -3.684 15.916 1.00 94.00 352 PHE A N 1
ATOM 2945 C CA . PHE A 1 352 ? -4.958 -3.520 15.389 1.00 94.00 352 PHE A CA 1
ATOM 2946 C C . PHE A 1 352 ? -5.257 -4.531 14.270 1.00 94.00 352 PHE A C 1
ATOM 2948 O O . PHE A 1 352 ? -6.348 -5.089 14.229 1.00 94.00 352 PHE A O 1
ATOM 2955 N N . HIS A 1 353 ? -4.285 -4.836 13.409 1.00 96.56 353 HIS A N 1
ATOM 2956 C CA . HIS A 1 353 ? -4.465 -5.746 12.270 1.00 96.56 353 HIS A CA 1
ATOM 2957 C C . HIS A 1 353 ? -4.247 -7.220 12.635 1.00 96.56 353 HIS A C 1
ATOM 2959 O O . HIS A 1 353 ? -4.968 -8.091 12.163 1.00 96.56 353 HIS A O 1
ATOM 2965 N N . ALA A 1 354 ? -3.280 -7.509 13.502 1.00 97.12 354 ALA A N 1
ATOM 2966 C CA . ALA A 1 354 ? -2.929 -8.862 13.924 1.00 97.12 354 ALA A CA 1
ATOM 2967 C C . ALA A 1 354 ? -3.722 -9.352 15.148 1.00 97.12 354 ALA A C 1
ATOM 2969 O O . ALA A 1 354 ? -3.584 -10.494 15.556 1.00 97.12 354 ALA A O 1
ATOM 2970 N N . ILE A 1 355 ? -4.541 -8.516 15.786 1.00 96.38 355 ILE A N 1
ATOM 2971 C CA . ILE A 1 355 ? -5.373 -8.965 16.912 1.00 96.38 355 ILE A CA 1
ATOM 2972 C C . ILE A 1 355 ? -6.812 -8.542 16.669 1.00 96.38 355 ILE A C 1
ATOM 2974 O O . ILE A 1 355 ? -7.664 -9.387 16.402 1.00 96.38 355 ILE A O 1
ATOM 2978 N N . LEU A 1 356 ? -7.089 -7.236 16.705 1.00 95.62 356 LEU A N 1
ATOM 2979 C CA . LEU A 1 356 ? -8.462 -6.730 16.638 1.00 95.62 356 LEU A CA 1
ATOM 2980 C C . LEU A 1 356 ? -9.160 -7.123 15.324 1.00 95.62 356 LEU A C 1
ATOM 2982 O O . LEU A 1 356 ? -10.277 -7.634 15.359 1.00 95.62 356 LEU A O 1
ATOM 2986 N N . TYR A 1 357 ? -8.498 -6.945 14.182 1.00 96.19 357 TYR A N 1
ATOM 2987 C CA . TYR A 1 357 ? -9.055 -7.307 12.879 1.00 96.19 357 TYR A CA 1
ATOM 2988 C C . TYR A 1 357 ? -9.264 -8.816 12.728 1.00 96.19 357 TYR A C 1
ATOM 2990 O O . TYR A 1 357 ? -10.307 -9.238 12.240 1.00 96.19 357 TYR A O 1
ATOM 2998 N N . ILE A 1 358 ? -8.334 -9.648 13.206 1.00 96.50 358 ILE A N 1
ATOM 2999 C CA . ILE A 1 358 ? -8.506 -11.107 13.154 1.00 96.50 358 ILE A CA 1
ATOM 3000 C C . ILE A 1 358 ? -9.676 -11.550 14.035 1.00 96.50 358 ILE A C 1
ATOM 3002 O O . ILE A 1 358 ? -10.497 -12.347 13.588 1.00 96.50 358 ILE A O 1
ATOM 3006 N N . CYS A 1 359 ? -9.829 -10.980 15.232 1.00 97.19 359 CYS A N 1
ATOM 3007 C CA . CYS A 1 359 ? -11.009 -11.210 16.066 1.00 97.19 359 CYS A CA 1
ATOM 3008 C C . CYS A 1 359 ? -12.309 -10.795 15.359 1.00 97.19 359 CYS A C 1
ATOM 3010 O O . CYS A 1 359 ? -13.279 -11.545 15.411 1.00 97.19 359 CYS A O 1
ATOM 3012 N N . LEU A 1 360 ? -12.328 -9.639 14.679 1.00 95.44 360 LEU A N 1
ATOM 3013 C CA . LEU A 1 360 ? -13.483 -9.165 13.901 1.00 95.44 360 LEU A CA 1
ATOM 3014 C C . LEU A 1 360 ? -13.860 -10.127 12.771 1.00 95.44 360 LEU A C 1
ATOM 3016 O O . LEU A 1 360 ? -15.032 -10.418 12.553 1.00 95.44 360 LEU A O 1
ATOM 3020 N N . LEU A 1 361 ? -12.873 -10.643 12.044 1.00 94.00 361 LEU A N 1
ATOM 3021 C CA . LEU A 1 361 ? -13.122 -11.610 10.978 1.00 94.00 361 LEU A CA 1
ATOM 3022 C C . LEU A 1 361 ? -13.634 -12.930 11.541 1.00 94.00 361 LEU A C 1
ATOM 3024 O O . LEU A 1 361 ? -14.591 -13.493 11.018 1.00 94.00 361 LEU A O 1
ATOM 3028 N N . LYS A 1 362 ? -13.042 -13.404 12.641 1.00 94.00 362 LYS A N 1
ATOM 3029 C CA . LYS A 1 362 ? -13.471 -14.638 13.302 1.00 94.00 362 LYS A CA 1
ATOM 3030 C C . LYS A 1 362 ? -14.877 -14.529 13.877 1.00 94.00 362 LYS A C 1
ATOM 3032 O O . LYS A 1 362 ? -15.626 -15.492 13.758 1.00 94.00 362 LYS A O 1
ATOM 3037 N N . SER A 1 363 ? -15.261 -13.386 14.444 1.00 94.75 363 SER A N 1
ATOM 3038 C CA . SER A 1 363 ? -16.631 -13.172 14.921 1.00 94.75 363 SER A CA 1
ATOM 3039 C C . SER A 1 363 ? -17.652 -13.099 13.782 1.00 94.75 363 SER A C 1
ATOM 3041 O O . SER A 1 363 ? -18.811 -13.453 13.981 1.00 94.75 363 SER A O 1
ATOM 3043 N N . LEU A 1 364 ? -17.222 -12.695 12.584 1.00 91.31 364 LEU A N 1
ATOM 3044 C CA . LEU A 1 364 ? -18.025 -12.684 11.357 1.00 91.31 364 LEU A CA 1
ATOM 3045 C C . LEU A 1 364 ? -17.900 -13.971 10.523 1.00 91.31 364 LEU A C 1
ATOM 3047 O O . LEU A 1 364 ? -18.455 -14.033 9.430 1.00 91.31 364 LEU A O 1
ATOM 3051 N N . ASN A 1 365 ? -17.180 -14.987 11.011 1.00 89.19 365 ASN A N 1
ATOM 3052 C CA . ASN A 1 365 ? -16.904 -16.228 10.282 1.00 89.19 365 ASN A CA 1
ATOM 3053 C C . ASN A 1 365 ? -16.295 -16.005 8.876 1.00 89.19 365 ASN A C 1
ATOM 3055 O O . ASN A 1 365 ? -16.595 -16.724 7.924 1.00 89.19 365 ASN A O 1
ATOM 3059 N N . LEU A 1 366 ? -15.441 -14.991 8.739 1.00 86.94 366 LEU A N 1
ATOM 3060 C CA . LEU A 1 366 ? -14.757 -14.629 7.499 1.00 86.94 366 LEU A CA 1
ATOM 3061 C C . LEU A 1 366 ? -13.380 -15.297 7.388 1.00 86.94 366 LEU A C 1
ATOM 3063 O O . LEU A 1 366 ? -12.723 -15.572 8.395 1.00 86.94 366 LEU A O 1
ATOM 3067 N N . GLU A 1 367 ? -12.925 -15.520 6.149 1.00 86.31 367 GLU A N 1
ATOM 3068 C CA . GLU A 1 367 ? -11.542 -15.937 5.886 1.00 86.31 367 GLU A CA 1
ATOM 3069 C C . GLU A 1 367 ? -10.562 -14.869 6.390 1.00 86.31 367 GLU A C 1
ATOM 3071 O O . GLU A 1 367 ? -10.884 -13.683 6.403 1.00 86.31 367 GLU A O 1
ATOM 3076 N N . LEU A 1 368 ? -9.365 -15.282 6.810 1.00 91.12 368 LEU A N 1
ATOM 3077 C CA . LEU A 1 368 ? -8.277 -14.392 7.236 1.00 91.12 368 LEU A CA 1
ATOM 3078 C C . LEU A 1 368 ? -7.460 -13.901 6.023 1.00 91.12 368 LEU A C 1
ATOM 3080 O O . LEU A 1 368 ? -7.526 -14.539 4.968 1.00 91.12 368 LEU A O 1
ATOM 3084 N N . PRO A 1 369 ? -6.693 -12.790 6.119 1.00 90.69 369 PRO A N 1
ATOM 3085 C CA . PRO A 1 369 ? -5.796 -12.415 5.027 1.00 90.69 369 PRO A CA 1
ATOM 3086 C C . PRO A 1 369 ? -4.729 -13.501 4.860 1.00 90.69 369 PRO A C 1
ATOM 3088 O O . PRO A 1 369 ? -4.501 -14.281 5.779 1.00 90.69 369 PRO A O 1
ATOM 3091 N N . GLN A 1 370 ? -4.038 -13.576 3.722 1.00 88.25 370 GLN A N 1
ATOM 3092 C CA . GLN A 1 370 ? -2.934 -14.544 3.623 1.00 88.25 370 GLN A CA 1
ATOM 3093 C C . GLN A 1 370 ? -1.674 -14.045 4.325 1.00 88.25 370 GLN A C 1
ATOM 3095 O O . GLN A 1 370 ? -0.881 -14.843 4.827 1.00 88.25 370 GLN A O 1
ATOM 3100 N N . LYS A 1 371 ? -1.480 -12.722 4.343 1.00 91.31 371 LYS A N 1
ATOM 3101 C CA . LYS A 1 371 ? -0.289 -12.096 4.906 1.00 91.31 371 LYS A CA 1
ATOM 3102 C C . LYS A 1 371 ? -0.555 -10.661 5.368 1.00 91.31 371 LYS A C 1
ATOM 3104 O O . LYS A 1 371 ? -1.267 -9.903 4.713 1.00 91.31 371 LYS A O 1
ATOM 3109 N N . ILE A 1 372 ? 0.091 -10.273 6.459 1.00 95.62 372 ILE A N 1
ATOM 3110 C CA . ILE A 1 372 ? 0.257 -8.903 6.937 1.00 95.62 372 ILE A CA 1
ATOM 3111 C C . ILE A 1 372 ? 1.729 -8.535 6.732 1.00 95.62 372 ILE A C 1
ATOM 3113 O O . ILE A 1 372 ? 2.621 -9.122 7.344 1.00 95.62 372 ILE A O 1
ATOM 3117 N N . LEU A 1 373 ? 1.980 -7.575 5.850 1.00 94.19 373 LEU A N 1
ATOM 3118 C CA . LEU A 1 373 ? 3.290 -7.009 5.564 1.00 94.19 373 LEU A CA 1
ATOM 3119 C C . LEU A 1 373 ? 3.427 -5.686 6.315 1.00 94.19 373 LEU A C 1
ATOM 3121 O O . LEU A 1 373 ? 2.736 -4.710 6.025 1.00 94.19 373 LEU A O 1
ATOM 3125 N N . CYS A 1 374 ? 4.349 -5.653 7.266 1.00 95.19 374 CYS A N 1
ATOM 3126 C CA . CYS A 1 374 ? 4.633 -4.487 8.080 1.00 95.19 374 CYS A CA 1
ATOM 3127 C C . CYS A 1 374 ? 5.910 -3.793 7.620 1.00 95.19 374 CYS A C 1
ATOM 3129 O O . CYS A 1 374 ? 6.996 -4.367 7.696 1.00 95.19 374 CYS A O 1
ATOM 3131 N N . HIS A 1 375 ? 5.787 -2.542 7.194 1.00 93.75 375 HIS A N 1
ATOM 3132 C CA . HIS A 1 375 ? 6.934 -1.707 6.867 1.00 93.75 375 HIS A CA 1
ATOM 3133 C C . HIS A 1 375 ? 7.406 -0.893 8.084 1.00 93.75 375 HIS A C 1
ATOM 3135 O O . HIS A 1 375 ? 6.654 -0.627 9.034 1.00 93.75 375 HIS A O 1
ATOM 3141 N N . GLY A 1 376 ? 8.676 -0.491 8.052 1.00 90.62 376 GLY A N 1
ATOM 3142 C CA . GLY A 1 376 ? 9.270 0.403 9.039 1.00 90.62 376 GLY A CA 1
ATOM 3143 C C . GLY A 1 376 ? 8.832 1.858 8.860 1.00 90.62 376 GLY A C 1
ATOM 3144 O O . GLY A 1 376 ? 8.132 2.219 7.910 1.00 90.62 376 GLY A O 1
ATOM 3145 N N . LEU A 1 377 ? 9.227 2.714 9.801 1.00 86.94 377 LEU A N 1
ATOM 3146 C CA . LEU A 1 377 ? 8.902 4.140 9.777 1.00 86.94 377 LEU A CA 1
ATOM 3147 C C . LEU A 1 377 ? 9.990 4.949 9.067 1.00 86.94 377 LEU A C 1
ATOM 3149 O O . LEU A 1 377 ? 11.181 4.711 9.259 1.00 86.94 377 LEU A O 1
ATOM 3153 N N . ILE A 1 378 ? 9.578 5.979 8.326 1.00 84.25 378 ILE A N 1
ATOM 3154 C CA . ILE A 1 378 ? 10.491 6.981 7.768 1.00 84.25 378 ILE A CA 1
ATOM 3155 C C . ILE A 1 378 ? 10.684 8.097 8.805 1.00 84.25 378 ILE A C 1
ATOM 3157 O O . ILE A 1 378 ? 9.721 8.702 9.284 1.00 84.25 378 ILE A O 1
ATOM 3161 N N . LYS A 1 379 ? 11.939 8.354 9.167 1.00 80.75 379 LYS A N 1
ATOM 3162 C CA . LYS A 1 379 ? 12.390 9.369 10.128 1.00 80.75 379 LYS A CA 1
ATOM 3163 C C . LYS A 1 379 ? 13.165 10.462 9.398 1.00 80.75 379 LYS A C 1
ATOM 3165 O O . LYS A 1 379 ? 13.755 10.199 8.357 1.00 80.75 379 LYS A O 1
ATOM 3170 N N . ASN A 1 380 ? 13.190 11.668 9.950 1.00 71.19 380 ASN A N 1
ATOM 3171 C CA . ASN A 1 380 ? 14.060 12.746 9.486 1.00 71.19 380 ASN A CA 1
ATOM 3172 C C . ASN A 1 380 ? 15.042 13.065 10.623 1.00 71.19 380 ASN A C 1
ATOM 3174 O O . ASN A 1 380 ? 14.600 13.339 11.736 1.00 71.19 380 ASN A O 1
ATOM 3178 N N . GLU A 1 381 ? 16.348 12.930 10.375 1.00 63.44 381 GLU A N 1
ATOM 3179 C CA . GLU A 1 381 ? 17.413 13.129 11.381 1.00 63.44 381 GLU A CA 1
ATOM 3180 C C . GLU A 1 381 ? 17.201 12.358 12.706 1.00 63.44 381 GLU A C 1
ATOM 3182 O O . GLU A 1 381 ? 17.350 12.904 13.794 1.00 63.44 381 GLU A O 1
ATOM 3187 N N . ASN A 1 382 ? 16.832 11.070 12.643 1.00 58.19 382 ASN A N 1
ATOM 3188 C CA . ASN A 1 382 ? 16.488 10.216 13.799 1.00 58.19 382 ASN A CA 1
ATOM 3189 C C . ASN A 1 382 ? 15.240 10.634 14.599 1.00 58.19 382 ASN A C 1
ATOM 3191 O O . ASN A 1 382 ? 14.845 9.922 15.525 1.00 58.19 382 ASN A O 1
ATOM 3195 N N . ILE A 1 383 ? 14.562 11.717 14.220 1.00 57.44 383 ILE A N 1
ATOM 3196 C CA . ILE A 1 383 ? 13.317 12.167 14.836 1.00 57.44 383 ILE A CA 1
ATOM 3197 C C . ILE A 1 383 ? 12.139 11.698 13.972 1.00 57.44 383 ILE A C 1
ATOM 3199 O O . ILE A 1 383 ? 12.145 11.800 12.741 1.00 57.44 383 ILE A O 1
ATOM 3203 N N . LYS A 1 384 ? 11.090 11.161 14.610 1.00 57.25 384 LYS A N 1
ATOM 3204 C CA . LYS A 1 384 ? 9.835 10.838 13.913 1.00 57.25 384 LYS A CA 1
ATOM 3205 C C . LYS A 1 384 ? 9.277 12.124 13.295 1.00 57.25 384 LYS A C 1
ATOM 3207 O O . LYS A 1 384 ? 9.103 13.114 14.005 1.00 57.25 384 LYS A O 1
ATOM 3212 N N . MET A 1 385 ? 8.979 12.109 11.995 1.00 62.12 385 MET A N 1
ATOM 3213 C CA . MET A 1 385 ? 8.350 13.260 11.345 1.00 62.12 385 MET A CA 1
ATOM 3214 C C . MET A 1 385 ? 7.003 13.553 12.008 1.00 62.12 385 MET A C 1
ATOM 3216 O O . MET A 1 385 ? 6.156 12.664 12.135 1.00 62.12 385 MET A O 1
ATOM 3220 N N . SER A 1 386 ? 6.800 14.792 12.448 1.00 53.84 386 SER A N 1
ATOM 3221 C CA . SER A 1 386 ? 5.543 15.211 13.057 1.00 53.84 386 SER A CA 1
ATOM 3222 C C . SER A 1 386 ? 5.260 16.680 12.767 1.00 53.84 386 SER A C 1
ATOM 3224 O O . SER A 1 386 ? 6.157 17.521 12.724 1.00 53.84 386 SER A O 1
ATOM 3226 N N . LYS A 1 387 ? 3.974 17.010 12.593 1.00 54.12 387 LYS A N 1
ATOM 3227 C CA . LYS A 1 387 ? 3.535 18.393 12.343 1.00 54.12 387 LYS A CA 1
ATOM 3228 C C . LYS A 1 387 ? 3.944 19.351 13.471 1.00 54.12 387 LYS A C 1
ATOM 3230 O O . LYS A 1 387 ? 4.070 20.540 13.221 1.00 54.12 387 LYS A O 1
ATOM 3235 N N . SER A 1 388 ? 4.150 18.850 14.692 1.00 49.34 388 SER A N 1
ATOM 3236 C CA . SER A 1 388 ? 4.558 19.651 15.850 1.00 49.34 388 SER A CA 1
ATOM 3237 C C . SER A 1 388 ? 6.055 19.970 15.892 1.00 49.34 388 SER A C 1
ATOM 3239 O O . SER A 1 388 ? 6.429 20.920 16.567 1.00 49.34 388 SER A O 1
ATOM 3241 N N . LEU A 1 389 ? 6.901 19.219 15.177 1.00 49.50 389 LEU A N 1
ATOM 3242 C CA . LEU A 1 389 ? 8.359 19.420 15.147 1.00 49.50 389 LEU A CA 1
ATOM 3243 C C . LEU A 1 389 ? 8.837 20.167 13.893 1.00 49.50 389 LEU A C 1
ATOM 3245 O O . LEU A 1 389 ? 10.035 20.355 13.717 1.00 49.50 389 LEU A O 1
ATOM 3249 N N . ASN A 1 390 ? 7.909 20.569 13.015 1.00 62.00 390 ASN A N 1
ATOM 3250 C CA . ASN A 1 390 ? 8.163 21.246 11.737 1.00 62.00 390 ASN A CA 1
ATOM 3251 C C . ASN A 1 390 ? 9.245 20.577 10.856 1.00 62.00 390 ASN A C 1
ATOM 3253 O O . ASN A 1 390 ? 9.852 21.217 10.007 1.00 62.00 390 ASN A O 1
ATOM 3257 N N . ASN A 1 391 ? 9.469 19.275 11.048 1.00 66.88 391 ASN A N 1
ATOM 3258 C CA . ASN A 1 391 ? 10.449 18.456 10.332 1.00 66.88 391 ASN A CA 1
ATOM 3259 C C . ASN A 1 391 ? 9.792 17.581 9.249 1.00 66.88 391 ASN A C 1
ATOM 3261 O O . ASN A 1 391 ? 10.393 16.611 8.778 1.00 66.88 391 ASN A O 1
ATOM 3265 N N . VAL A 1 392 ? 8.533 17.884 8.908 1.00 69.88 392 VAL A N 1
ATOM 3266 C CA . VAL A 1 392 ? 7.727 17.123 7.952 1.00 69.88 392 VAL A CA 1
ATOM 3267 C C . VAL A 1 392 ? 8.204 17.421 6.544 1.00 69.88 392 VAL A C 1
ATOM 3269 O O . VAL A 1 392 ? 8.115 18.551 6.072 1.00 69.88 392 VAL A O 1
ATOM 3272 N N . VAL A 1 393 ? 8.640 16.376 5.852 1.00 77.88 393 VAL A N 1
ATOM 3273 C CA . VAL A 1 393 ? 8.923 16.448 4.424 1.00 77.88 393 VAL A CA 1
ATOM 3274 C C . VAL A 1 393 ? 7.608 16.286 3.673 1.00 77.88 393 VAL A C 1
ATOM 3276 O O . VAL A 1 393 ? 6.955 15.245 3.752 1.00 77.88 393 VAL A O 1
ATOM 3279 N N . ASN A 1 394 ? 7.189 17.334 2.971 1.00 84.19 394 ASN A N 1
ATOM 3280 C CA . ASN A 1 394 ? 5.984 17.300 2.157 1.00 84.19 394 ASN A CA 1
ATOM 3281 C C . ASN A 1 394 ? 6.280 16.593 0.820 1.00 84.19 394 ASN A C 1
ATOM 3283 O O . ASN A 1 394 ? 7.132 17.069 0.064 1.00 84.19 394 ASN A O 1
ATOM 3287 N N . PRO A 1 395 ? 5.567 15.504 0.474 1.00 86.81 395 PRO A N 1
ATOM 3288 C CA . PRO A 1 395 ? 5.802 14.777 -0.773 1.00 86.81 395 PRO A CA 1
ATOM 3289 C C . PRO A 1 395 ? 5.608 15.654 -2.016 1.00 86.81 395 PRO A C 1
ATOM 3291 O O . PRO A 1 395 ? 6.296 15.460 -3.013 1.00 86.81 395 PRO A O 1
ATOM 3294 N N . PHE A 1 396 ? 4.730 16.660 -1.962 1.00 91.06 396 PHE A N 1
ATOM 3295 C CA . PHE A 1 396 ? 4.517 17.568 -3.090 1.00 91.06 396 PHE A CA 1
ATOM 3296 C C . PHE A 1 396 ? 5.696 18.498 -3.355 1.00 91.06 396 PHE A C 1
ATOM 3298 O O . PHE A 1 396 ? 5.890 18.902 -4.497 1.00 91.06 396 PHE A O 1
ATOM 3305 N N . ASP A 1 397 ? 6.481 18.838 -2.335 1.00 91.44 397 ASP A N 1
ATOM 3306 C CA . ASP A 1 397 ? 7.678 19.653 -2.534 1.00 91.44 397 ASP A CA 1
ATOM 3307 C C . ASP A 1 397 ? 8.796 18.817 -3.170 1.00 91.44 397 ASP A C 1
ATOM 3309 O O . ASP A 1 397 ? 9.478 19.298 -4.073 1.00 91.44 397 ASP A O 1
ATOM 3313 N N . LEU A 1 398 ? 8.885 17.526 -2.828 1.00 91.75 398 LEU A N 1
ATOM 3314 C CA . LEU A 1 398 ? 9.755 16.581 -3.535 1.00 91.75 398 LEU A CA 1
ATOM 3315 C C . LEU A 1 398 ? 9.322 16.375 -4.988 1.00 91.75 398 LEU A C 1
ATOM 3317 O O . LEU A 1 398 ? 10.164 16.403 -5.876 1.00 91.75 398 LEU A O 1
ATOM 3321 N N . LEU A 1 399 ? 8.020 16.236 -5.245 1.00 93.06 399 LEU A N 1
ATOM 3322 C CA . LEU A 1 399 ? 7.465 16.070 -6.595 1.00 93.06 399 LEU A CA 1
ATOM 3323 C C . LEU A 1 399 ? 7.646 17.304 -7.494 1.00 93.06 399 LEU A C 1
ATOM 3325 O O . LEU A 1 399 ? 7.538 17.187 -8.711 1.00 93.06 399 LEU A O 1
ATOM 3329 N N . LYS A 1 400 ? 7.910 18.488 -6.925 1.00 93.00 400 LYS A N 1
ATOM 3330 C CA . LYS A 1 400 ? 8.312 19.672 -7.705 1.00 93.00 400 LYS A CA 1
ATOM 3331 C C . LYS A 1 400 ? 9.779 19.613 -8.129 1.00 93.00 400 LYS A C 1
ATOM 3333 O O . LYS A 1 400 ? 10.129 20.214 -9.140 1.00 93.00 400 LYS A O 1
ATOM 3338 N N . LYS A 1 401 ? 10.629 18.955 -7.335 1.00 92.81 401 LYS A N 1
ATOM 3339 C CA . LYS A 1 401 ? 12.085 18.922 -7.529 1.00 92.81 401 LYS A CA 1
ATOM 3340 C C . LYS A 1 401 ? 12.552 17.690 -8.304 1.00 92.81 401 LYS A C 1
ATOM 3342 O O . LYS A 1 401 ? 13.465 17.806 -9.112 1.00 92.81 401 LYS A O 1
ATOM 3347 N N . TYR A 1 402 ? 11.935 16.536 -8.071 1.00 93.44 402 TYR A N 1
ATOM 3348 C CA . TYR A 1 402 ? 12.381 15.248 -8.593 1.00 93.44 402 TYR A CA 1
ATOM 3349 C C . TYR A 1 402 ? 11.309 14.563 -9.432 1.00 93.44 402 TYR A C 1
ATOM 3351 O O . TYR A 1 402 ? 10.108 14.719 -9.204 1.00 93.44 402 TYR A O 1
ATOM 3359 N N . ASN A 1 403 ? 11.767 13.737 -10.372 1.00 93.81 403 ASN A N 1
ATOM 3360 C CA . ASN A 1 403 ? 10.897 12.861 -11.144 1.00 93.81 403 ASN A CA 1
ATOM 3361 C C . ASN A 1 403 ? 10.164 11.868 -10.202 1.00 93.81 403 ASN A C 1
ATOM 3363 O O . ASN A 1 403 ? 10.815 11.265 -9.339 1.00 93.81 403 ASN A O 1
ATOM 3367 N N . PRO A 1 404 ? 8.839 11.661 -10.354 1.00 95.94 404 PRO A N 1
ATOM 3368 C CA . PRO A 1 404 ? 8.072 10.745 -9.509 1.00 95.94 404 PRO A CA 1
ATOM 3369 C C . PRO A 1 404 ? 8.629 9.320 -9.450 1.00 95.94 404 PRO A C 1
ATOM 3371 O O . PRO A 1 404 ? 8.669 8.722 -8.376 1.00 95.94 404 PRO A O 1
ATOM 3374 N N . ASP A 1 405 ? 9.122 8.792 -10.569 1.00 96.50 405 ASP A N 1
ATOM 3375 C CA . ASP A 1 405 ? 9.693 7.448 -10.642 1.00 96.50 405 ASP A CA 1
ATOM 3376 C C . ASP A 1 405 ? 10.993 7.345 -9.840 1.00 96.50 405 ASP A C 1
ATOM 3378 O O . ASP A 1 405 ? 11.231 6.356 -9.147 1.00 96.50 405 ASP A O 1
ATOM 3382 N N . VAL A 1 406 ? 11.811 8.400 -9.847 1.00 96.19 406 VAL A N 1
ATOM 3383 C CA . VAL A 1 406 ? 13.024 8.469 -9.020 1.00 96.19 406 VAL A CA 1
ATOM 3384 C C . VAL A 1 406 ? 12.657 8.448 -7.536 1.00 96.19 406 VAL A C 1
ATOM 3386 O O . VAL A 1 406 ? 13.307 7.748 -6.759 1.00 96.19 406 VAL A O 1
ATOM 3389 N N . LEU A 1 407 ? 11.598 9.159 -7.133 1.00 95.25 407 LEU A N 1
ATOM 3390 C CA . LEU A 1 407 ? 11.117 9.139 -5.748 1.00 95.25 407 LEU A CA 1
ATOM 3391 C C . LEU A 1 407 ? 10.618 7.749 -5.339 1.00 95.25 407 LEU A C 1
ATOM 3393 O O . LEU A 1 407 ? 10.987 7.261 -4.268 1.00 95.25 407 LEU A O 1
ATOM 3397 N N . ARG A 1 408 ? 9.823 7.088 -6.190 1.00 95.31 408 ARG A N 1
ATOM 3398 C CA . ARG A 1 408 ? 9.364 5.707 -5.960 1.00 95.31 408 ARG A CA 1
ATOM 3399 C C . ARG A 1 408 ? 10.547 4.760 -5.778 1.00 95.31 408 ARG A C 1
ATOM 3401 O O . ARG A 1 408 ? 10.611 4.028 -4.789 1.00 95.31 408 ARG A O 1
ATOM 3408 N N . LEU A 1 409 ? 11.507 4.821 -6.701 1.00 95.69 409 LEU A N 1
ATOM 3409 C CA . LEU A 1 409 ? 12.707 3.995 -6.665 1.00 95.69 409 LEU A CA 1
ATOM 3410 C C . LEU A 1 409 ? 13.537 4.256 -5.406 1.00 95.69 409 LEU A C 1
ATOM 3412 O O . LEU A 1 409 ? 13.990 3.305 -4.776 1.00 95.69 409 LEU A O 1
ATOM 3416 N N . TYR A 1 410 ? 13.695 5.519 -5.007 1.00 94.38 410 TYR A N 1
ATOM 3417 C CA . TYR A 1 410 ? 14.404 5.883 -3.786 1.00 94.38 410 TYR A CA 1
ATOM 3418 C C . TYR A 1 410 ? 13.781 5.220 -2.553 1.00 94.38 410 TYR A C 1
ATOM 3420 O O . TYR A 1 410 ? 14.496 4.567 -1.797 1.00 94.38 410 TYR A O 1
ATOM 3428 N N . PHE A 1 411 ? 12.465 5.329 -2.342 1.00 91.88 411 PHE A N 1
ATOM 3429 C CA . PHE A 1 411 ? 11.833 4.757 -1.144 1.00 91.88 411 PHE A CA 1
ATOM 3430 C C . PHE A 1 411 ? 11.877 3.223 -1.112 1.00 91.88 411 PHE A C 1
ATOM 3432 O O . PHE A 1 411 ? 12.027 2.636 -0.033 1.00 91.88 411 PHE A O 1
ATOM 3439 N N . MET A 1 412 ? 11.824 2.585 -2.284 1.00 91.94 412 MET A N 1
ATOM 3440 C CA . MET A 1 412 ? 11.983 1.136 -2.415 1.00 91.94 412 MET A CA 1
ATOM 3441 C C . MET A 1 412 ? 13.441 0.679 -2.267 1.00 91.94 412 MET A C 1
ATOM 3443 O O . MET A 1 412 ? 13.678 -0.407 -1.746 1.00 91.94 412 MET A O 1
ATOM 3447 N N . GLY A 1 413 ? 14.411 1.501 -2.682 1.00 90.62 413 GLY A N 1
ATOM 3448 C CA . GLY A 1 413 ? 15.828 1.139 -2.781 1.00 90.62 413 GLY A CA 1
ATOM 3449 C C . GLY A 1 413 ? 16.739 1.662 -1.669 1.00 90.62 413 GLY A C 1
ATOM 3450 O O . GLY A 1 413 ? 17.855 1.178 -1.526 1.00 90.62 413 GLY A O 1
ATOM 3451 N N . CYS A 1 414 ? 16.314 2.626 -0.847 1.00 87.50 414 CYS A N 1
ATOM 3452 C CA . CYS A 1 414 ? 17.172 3.259 0.167 1.00 87.50 414 CYS A CA 1
ATOM 3453 C C . CYS A 1 414 ? 17.426 2.410 1.435 1.00 87.50 414 CYS A C 1
ATOM 3455 O O . CYS A 1 414 ? 17.789 2.954 2.476 1.00 87.50 414 CYS A O 1
ATOM 3457 N N . GLY A 1 415 ? 17.201 1.092 1.371 1.00 85.75 415 GLY A N 1
ATOM 3458 C CA . GLY A 1 415 ? 17.390 0.123 2.460 1.00 85.75 415 GLY A CA 1
ATOM 3459 C C . GLY A 1 415 ? 16.208 -0.841 2.620 1.00 85.75 415 GLY A C 1
ATOM 3460 O O . GLY A 1 415 ? 15.221 -0.754 1.892 1.00 85.75 415 GLY A O 1
ATOM 3461 N N . SER A 1 416 ? 16.243 -1.726 3.616 1.00 88.56 416 SER A N 1
ATOM 3462 C CA . SER A 1 416 ? 15.125 -2.645 3.894 1.00 88.56 416 SER A CA 1
ATOM 3463 C C . SER A 1 416 ? 13.835 -1.884 4.217 1.00 88.56 416 SER A C 1
ATOM 3465 O O . SER A 1 416 ? 13.799 -1.107 5.168 1.00 88.56 416 SER A O 1
ATOM 3467 N N . ILE A 1 417 ? 12.752 -2.096 3.456 1.00 89.94 417 ILE A N 1
ATOM 3468 C CA . ILE A 1 417 ? 11.450 -1.448 3.725 1.00 89.94 417 ILE A CA 1
ATOM 3469 C C . ILE A 1 417 ? 10.846 -1.862 5.078 1.00 89.94 417 ILE A C 1
ATOM 3471 O O . ILE A 1 417 ? 9.929 -1.215 5.576 1.00 89.94 417 ILE A O 1
ATOM 3475 N N . TYR A 1 418 ? 11.359 -2.937 5.675 1.00 90.69 418 TYR A N 1
ATOM 3476 C CA . TYR A 1 418 ? 10.885 -3.525 6.927 1.00 90.69 418 TYR A CA 1
ATOM 3477 C C . TYR A 1 418 ? 11.514 -2.890 8.171 1.00 90.69 418 TYR A C 1
ATOM 3479 O O . TYR A 1 418 ? 11.095 -3.167 9.297 1.00 90.69 418 TYR A O 1
ATOM 3487 N N . GLU A 1 419 ? 12.518 -2.039 7.973 1.00 89.00 419 GLU A N 1
ATOM 3488 C CA . GLU A 1 419 ? 13.268 -1.369 9.028 1.00 89.00 419 GLU A CA 1
ATOM 3489 C C . GLU A 1 419 ? 12.984 0.131 9.032 1.00 89.00 419 GLU A C 1
ATOM 3491 O O . GLU A 1 419 ? 12.562 0.716 8.032 1.00 89.00 419 GLU A O 1
ATOM 3496 N N . ASP A 1 420 ? 13.199 0.771 10.182 1.00 89.12 420 ASP A N 1
ATOM 3497 C CA . ASP A 1 420 ? 13.099 2.226 10.256 1.00 89.12 420 ASP A CA 1
ATOM 3498 C C . ASP A 1 420 ? 14.237 2.860 9.461 1.00 89.12 420 ASP A C 1
ATOM 3500 O O . ASP A 1 420 ? 15.402 2.513 9.654 1.00 89.12 420 ASP A O 1
ATOM 3504 N N . LYS A 1 421 ? 13.910 3.846 8.627 1.00 85.44 421 LYS A N 1
ATOM 3505 C CA . LYS A 1 421 ? 14.892 4.521 7.777 1.00 85.44 421 LYS A CA 1
ATOM 3506 C C . LYS A 1 421 ? 14.945 6.003 8.057 1.00 85.44 421 LYS A C 1
ATOM 3508 O O . LYS A 1 421 ? 13.916 6.643 8.255 1.00 85.44 421 LYS A O 1
ATOM 3513 N N . ASN A 1 422 ? 16.147 6.560 7.978 1.00 83.38 422 ASN A N 1
ATOM 3514 C CA . ASN A 1 422 ? 16.321 8.001 7.916 1.00 83.38 422 ASN A CA 1
ATOM 3515 C C . ASN A 1 422 ? 16.239 8.469 6.465 1.00 83.38 422 ASN A C 1
ATOM 3517 O O . ASN A 1 422 ? 17.035 8.059 5.620 1.00 83.38 422 ASN A O 1
ATOM 3521 N N . TYR A 1 423 ? 15.288 9.355 6.209 1.00 85.31 423 TYR A N 1
ATOM 3522 C CA . TYR A 1 423 ? 15.206 10.128 4.987 1.00 85.31 423 TYR A CA 1
ATOM 3523 C C . TYR A 1 423 ? 16.455 11.003 4.839 1.00 85.31 423 TYR A C 1
ATOM 3525 O O . TYR A 1 423 ? 16.874 11.677 5.781 1.00 85.31 423 TYR A O 1
ATOM 3533 N N . LYS A 1 424 ? 17.042 10.981 3.642 1.00 86.50 424 LYS A N 1
ATOM 3534 C CA . LYS A 1 424 ? 18.160 11.837 3.238 1.00 86.50 424 LYS A CA 1
ATOM 3535 C C . LYS A 1 424 ? 17.958 12.240 1.791 1.00 86.50 424 LYS A C 1
ATOM 3537 O O . LYS A 1 424 ? 18.121 11.414 0.896 1.00 86.50 424 LYS A O 1
ATOM 3542 N N . GLU A 1 425 ? 17.631 13.507 1.576 1.00 86.56 425 GLU A N 1
ATOM 3543 C CA . GLU A 1 425 ? 17.317 14.024 0.244 1.00 86.56 425 GLU A CA 1
ATOM 3544 C C . GLU A 1 425 ? 18.474 13.843 -0.753 1.00 86.56 425 GLU A C 1
ATOM 3546 O O . GLU A 1 425 ? 18.245 13.443 -1.887 1.00 86.56 425 GLU A O 1
ATOM 3551 N N . GLN A 1 426 ? 19.722 14.026 -0.307 1.00 86.00 426 GLN A N 1
ATOM 3552 C CA . GLN A 1 426 ? 20.941 13.844 -1.118 1.00 86.00 426 GLN A CA 1
ATOM 3553 C C . GLN A 1 426 ? 21.029 12.455 -1.772 1.00 86.00 426 GLN A C 1
ATOM 3555 O O . GLN A 1 426 ? 21.598 12.290 -2.850 1.00 86.00 426 GLN A O 1
ATOM 3560 N N . ASN A 1 427 ? 20.443 11.436 -1.140 1.00 90.56 427 ASN A N 1
ATOM 3561 C CA . ASN A 1 427 ? 20.454 10.088 -1.691 1.00 90.56 427 ASN A CA 1
ATOM 3562 C C . ASN A 1 427 ? 19.515 9.962 -2.902 1.00 90.56 427 ASN A C 1
ATOM 3564 O O . ASN A 1 427 ? 19.765 9.106 -3.743 1.00 90.56 427 ASN A O 1
ATOM 3568 N N . ILE A 1 428 ? 18.479 10.802 -3.034 1.00 93.81 428 ILE A N 1
ATOM 3569 C CA . ILE A 1 428 ? 17.560 10.798 -4.187 1.00 93.81 428 ILE A CA 1
ATOM 3570 C C . ILE A 1 428 ? 18.328 11.127 -5.472 1.00 93.81 428 ILE A C 1
ATOM 3572 O O . ILE A 1 428 ? 18.206 10.411 -6.466 1.00 93.81 428 ILE A O 1
ATOM 3576 N N . GLU A 1 429 ? 19.195 12.142 -5.420 1.00 92.56 429 GLU A N 1
ATOM 3577 C CA . GLU A 1 429 ? 20.045 12.557 -6.546 1.00 92.56 429 GLU A CA 1
ATOM 3578 C C . GLU A 1 429 ? 20.956 11.414 -7.025 1.00 92.56 429 GLU A C 1
ATOM 3580 O O . GLU A 1 429 ? 21.242 11.293 -8.215 1.00 92.56 429 GLU A O 1
ATOM 3585 N N . SER A 1 430 ? 21.357 10.509 -6.124 1.00 93.75 430 SER A N 1
ATOM 3586 C CA . SER A 1 430 ? 22.163 9.335 -6.481 1.00 93.75 430 SER A CA 1
ATOM 3587 C C . SER A 1 430 ? 21.379 8.311 -7.315 1.00 93.75 430 SER A C 1
ATOM 3589 O O . SER A 1 430 ? 21.930 7.749 -8.264 1.00 93.75 430 SER A O 1
ATOM 3591 N N . PHE A 1 431 ? 20.094 8.086 -7.011 1.00 94.81 431 PHE A N 1
ATOM 3592 C CA . PHE A 1 431 ? 19.225 7.224 -7.827 1.00 94.81 431 PHE A CA 1
ATOM 3593 C C . PHE A 1 431 ? 18.942 7.854 -9.193 1.00 94.81 431 PHE A C 1
ATOM 3595 O O . PHE A 1 431 ? 18.996 7.163 -10.212 1.00 94.81 431 PHE A O 1
ATOM 3602 N N . GLU A 1 432 ? 18.708 9.167 -9.232 1.00 94.75 432 GLU A N 1
ATOM 3603 C CA . GLU A 1 432 ? 18.528 9.898 -10.487 1.00 94.75 432 GLU A CA 1
ATOM 3604 C C . GLU A 1 432 ? 19.772 9.800 -11.376 1.00 94.75 432 GLU A C 1
ATOM 3606 O O . GLU A 1 432 ? 19.678 9.445 -12.553 1.00 94.75 432 GLU A O 1
ATOM 3611 N N . LEU A 1 433 ? 20.954 10.054 -10.805 1.00 95.06 433 LEU A N 1
ATOM 3612 C CA . LEU A 1 433 ? 22.226 9.979 -11.515 1.00 95.06 433 LEU A CA 1
ATOM 3613 C C . LEU A 1 433 ? 22.496 8.561 -12.030 1.00 95.06 433 LEU A C 1
ATOM 3615 O O . LEU A 1 433 ? 22.985 8.396 -13.149 1.00 95.06 433 LEU A O 1
ATOM 3619 N N . PHE A 1 434 ? 22.153 7.532 -11.247 1.00 95.56 434 PHE A N 1
ATOM 3620 C CA . PHE A 1 434 ? 22.259 6.144 -11.687 1.00 95.56 434 PHE A CA 1
ATOM 3621 C C . PHE A 1 434 ? 21.396 5.879 -12.927 1.00 95.56 434 PHE A C 1
ATOM 3623 O O . PHE A 1 434 ? 21.924 5.364 -13.920 1.00 95.56 434 PHE A O 1
ATOM 3630 N N . LEU A 1 435 ? 20.105 6.237 -12.884 1.00 96.12 435 LEU A N 1
ATOM 3631 C CA . LEU A 1 435 ? 19.173 6.025 -13.996 1.00 96.12 435 LEU A CA 1
ATOM 3632 C C . LEU A 1 435 ? 19.608 6.814 -15.231 1.00 96.12 435 LEU A C 1
ATOM 3634 O O . LEU A 1 435 ? 19.691 6.255 -16.325 1.00 96.12 435 LEU A O 1
ATOM 3638 N N . ARG A 1 436 ? 19.982 8.083 -15.054 1.00 94.88 436 ARG A N 1
ATOM 3639 C CA . ARG A 1 436 ? 20.494 8.933 -16.132 1.00 94.88 436 ARG A CA 1
ATOM 3640 C C . ARG A 1 436 ? 21.723 8.314 -16.800 1.00 94.88 436 ARG A C 1
ATOM 3642 O O . ARG A 1 436 ? 21.757 8.181 -18.019 1.00 94.88 436 ARG A O 1
ATOM 3649 N N . ASN A 1 437 ? 22.712 7.885 -16.016 1.00 94.94 437 ASN A N 1
ATOM 3650 C CA . ASN A 1 437 ? 23.996 7.436 -16.554 1.00 94.94 437 ASN A CA 1
ATOM 3651 C C . ASN A 1 437 ? 23.975 6.022 -17.142 1.00 94.94 437 ASN A C 1
ATOM 3653 O O . ASN A 1 437 ? 24.695 5.769 -18.108 1.00 94.94 437 ASN A O 1
ATOM 3657 N N . ASN A 1 438 ? 23.199 5.102 -16.564 1.00 95.69 438 ASN A N 1
ATOM 3658 C CA . ASN A 1 438 ? 23.223 3.687 -16.957 1.00 95.69 438 ASN A CA 1
ATOM 3659 C C . ASN A 1 438 ? 22.036 3.265 -17.819 1.00 95.69 438 ASN A C 1
ATOM 3661 O O . ASN A 1 438 ? 22.159 2.288 -18.549 1.00 95.69 438 ASN A O 1
ATOM 3665 N N . VAL A 1 439 ? 20.918 3.990 -17.756 1.00 95.62 439 VAL A N 1
ATOM 3666 C CA . VAL A 1 439 ? 19.705 3.669 -18.517 1.00 95.62 439 VAL A CA 1
ATOM 3667 C C . VAL A 1 439 ? 19.473 4.726 -19.592 1.00 95.62 439 VAL A C 1
ATOM 3669 O O . VAL A 1 439 ? 19.502 4.404 -20.776 1.00 95.62 439 VAL A O 1
ATOM 3672 N N . GLY A 1 440 ? 19.340 5.998 -19.201 1.00 94.06 440 GLY A N 1
ATOM 3673 C CA . GLY A 1 440 ? 19.073 7.112 -20.119 1.00 94.06 440 GLY A CA 1
ATOM 3674 C C . GLY A 1 440 ? 20.155 7.297 -21.177 1.00 94.06 440 GLY A C 1
ATOM 3675 O O . GLY A 1 440 ? 19.873 7.243 -22.372 1.00 94.06 440 GLY A O 1
ATOM 3676 N N . ASN A 1 441 ? 21.410 7.449 -20.754 1.00 94.25 441 ASN A N 1
ATOM 3677 C CA . ASN A 1 441 ? 22.535 7.629 -21.671 1.00 94.25 441 ASN A CA 1
ATOM 3678 C C . ASN A 1 441 ? 22.779 6.397 -22.552 1.00 94.25 441 ASN A C 1
ATOM 3680 O O . ASN A 1 441 ? 23.210 6.550 -23.693 1.00 94.25 441 ASN A O 1
ATOM 3684 N N . LEU A 1 442 ? 22.522 5.188 -22.039 1.00 95.19 442 LEU A N 1
ATOM 3685 C CA . LEU A 1 442 ? 22.636 3.962 -22.827 1.00 95.19 442 LEU A CA 1
ATOM 3686 C C . LEU A 1 442 ? 21.569 3.931 -23.925 1.00 95.19 442 LEU A C 1
ATOM 3688 O O . LEU A 1 442 ? 21.924 3.768 -25.089 1.00 95.19 442 LEU A O 1
ATOM 3692 N N . LEU A 1 443 ? 20.299 4.174 -23.570 1.00 94.38 443 LEU A N 1
ATOM 3693 C CA . LEU A 1 443 ? 19.198 4.251 -24.533 1.00 94.38 443 LEU A CA 1
ATOM 3694 C C . LEU A 1 443 ? 19.495 5.290 -25.612 1.00 94.38 443 LEU A C 1
ATOM 3696 O O . LEU A 1 443 ? 19.424 4.982 -26.797 1.00 94.38 443 LEU A O 1
ATOM 3700 N N . TYR A 1 444 ? 19.891 6.494 -25.187 1.00 92.56 444 TYR A N 1
ATOM 3701 C CA . TYR A 1 444 ? 20.236 7.587 -26.087 1.00 92.56 444 TYR A CA 1
ATOM 3702 C C . TYR A 1 444 ? 21.324 7.170 -27.076 1.00 92.56 444 TYR A C 1
ATOM 3704 O O . TYR A 1 444 ? 21.132 7.282 -28.279 1.00 92.56 444 TYR A O 1
ATOM 3712 N N . ARG A 1 445 ? 22.450 6.626 -26.594 1.00 92.38 445 ARG A N 1
ATOM 3713 C CA . ARG A 1 445 ? 23.565 6.208 -27.460 1.00 92.38 445 ARG A CA 1
ATOM 3714 C C . ARG A 1 445 ? 23.156 5.130 -28.456 1.00 92.38 445 ARG A C 1
ATOM 3716 O O . ARG A 1 445 ? 23.547 5.217 -29.614 1.00 92.38 445 ARG A O 1
ATOM 3723 N N . VAL A 1 446 ? 22.407 4.121 -28.014 1.00 92.25 446 VAL A N 1
ATOM 3724 C CA . VAL A 1 446 ? 21.995 2.996 -28.866 1.00 92.25 446 VAL A CA 1
ATOM 3725 C C . VAL A 1 446 ? 21.028 3.480 -29.943 1.00 92.25 446 VAL A C 1
ATOM 3727 O O . VAL A 1 446 ? 21.248 3.210 -31.121 1.00 92.25 446 VAL A O 1
ATOM 3730 N N . VAL A 1 447 ? 19.995 4.232 -29.558 1.00 90.56 447 VAL A N 1
ATOM 3731 C CA . VAL A 1 447 ? 18.965 4.718 -30.484 1.00 90.56 447 VAL A CA 1
ATOM 3732 C C . VAL A 1 447 ? 19.531 5.779 -31.433 1.00 90.56 447 VAL A C 1
ATOM 3734 O O . VAL A 1 447 ? 19.315 5.660 -32.637 1.00 90.56 447 VAL A O 1
ATOM 3737 N N . SER A 1 448 ? 20.322 6.750 -30.950 1.00 89.31 448 SER A N 1
ATOM 3738 C CA . SER A 1 448 ? 21.005 7.728 -31.816 1.00 89.31 448 SER A CA 1
ATOM 3739 C C . SER A 1 448 ? 21.898 7.043 -32.839 1.00 89.31 448 SER A C 1
ATOM 3741 O O . SER A 1 448 ? 21.818 7.358 -34.021 1.00 89.31 448 SER A O 1
ATOM 3743 N N . LEU A 1 449 ? 22.710 6.072 -32.405 1.00 89.31 449 LEU A N 1
ATOM 3744 C CA . LEU A 1 449 ? 23.600 5.347 -33.306 1.00 89.31 449 LEU A CA 1
ATOM 3745 C C . LEU A 1 449 ? 22.812 4.611 -34.395 1.00 89.31 449 LEU A C 1
ATOM 3747 O O . LEU A 1 449 ? 23.240 4.587 -35.545 1.00 89.31 449 LEU A O 1
ATOM 3751 N N . CYS A 1 450 ? 21.654 4.040 -34.064 1.00 88.12 450 CYS A N 1
ATOM 3752 C CA . CYS A 1 450 ? 20.797 3.413 -35.063 1.00 88.12 450 CYS A CA 1
ATOM 3753 C C . CYS A 1 450 ? 20.224 4.446 -36.046 1.00 88.12 450 CYS A C 1
ATOM 3755 O O . CYS A 1 450 ? 20.349 4.261 -37.254 1.00 88.12 450 CYS A O 1
ATOM 3757 N N . ILE A 1 451 ? 19.670 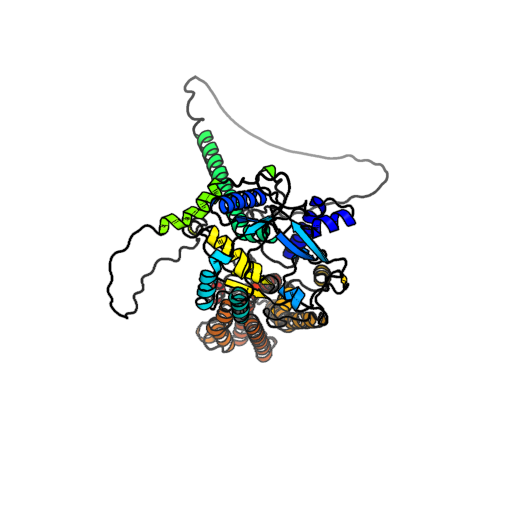5.558 -35.553 1.00 84.62 451 ILE A N 1
ATOM 3758 C CA . ILE A 1 451 ? 19.088 6.622 -36.390 1.00 84.62 451 ILE A CA 1
ATOM 3759 C C . ILE A 1 451 ? 20.142 7.234 -37.327 1.00 84.62 451 ILE A C 1
ATOM 3761 O O . ILE A 1 451 ? 19.897 7.361 -38.524 1.00 84.62 451 ILE A O 1
ATOM 3765 N N . GLU A 1 452 ? 21.337 7.556 -36.821 1.00 85.88 452 GLU A N 1
ATOM 3766 C CA . GLU A 1 452 ? 22.446 8.128 -37.605 1.00 85.88 452 GLU A CA 1
ATOM 3767 C C . GLU A 1 452 ? 22.920 7.207 -38.739 1.00 85.88 452 GLU A C 1
ATOM 3769 O O . GLU A 1 452 ? 23.431 7.682 -39.752 1.00 85.88 452 GLU A O 1
ATOM 3774 N N . ASN A 1 453 ? 22.741 5.892 -38.584 1.00 83.62 453 ASN A N 1
ATOM 3775 C CA . ASN A 1 453 ? 23.080 4.893 -39.597 1.00 83.62 453 ASN A CA 1
ATOM 3776 C C . ASN A 1 453 ? 21.855 4.446 -40.422 1.00 83.62 453 ASN A C 1
ATOM 3778 O O . ASN A 1 453 ? 21.922 3.422 -41.098 1.00 83.62 453 ASN A O 1
ATOM 3782 N N . ASN A 1 454 ? 20.742 5.198 -40.392 1.00 81.62 454 ASN A N 1
ATOM 3783 C CA . ASN A 1 454 ? 19.470 4.869 -41.057 1.00 81.62 454 ASN A CA 1
ATOM 3784 C C . ASN A 1 454 ? 18.928 3.472 -40.697 1.00 81.62 454 ASN A C 1
ATOM 3786 O O . ASN A 1 454 ? 18.257 2.812 -41.493 1.00 81.62 454 ASN A O 1
ATOM 3790 N N . TYR A 1 455 ? 19.215 3.018 -39.480 1.00 80.62 455 TYR A N 1
ATOM 3791 C CA . TYR A 1 455 ? 18.901 1.692 -38.975 1.00 80.62 455 TYR A CA 1
ATOM 3792 C C . TYR A 1 455 ? 17.625 1.721 -38.123 1.00 80.62 455 TYR A C 1
ATOM 3794 O O . TYR A 1 455 ? 17.632 1.489 -36.918 1.00 80.62 455 TYR A O 1
ATOM 3802 N N . ASN A 1 456 ? 16.502 2.049 -38.766 1.00 76.38 456 ASN A N 1
ATOM 3803 C CA . ASN A 1 456 ? 15.210 2.261 -38.092 1.00 76.38 456 ASN A CA 1
ATOM 3804 C C . ASN A 1 456 ? 14.508 0.959 -37.675 1.00 76.38 456 ASN A C 1
ATOM 3806 O O . ASN A 1 456 ? 13.524 0.987 -36.934 1.00 76.38 456 ASN A O 1
ATOM 3810 N N . MET A 1 457 ? 14.995 -0.179 -38.172 1.00 80.06 457 MET A N 1
ATOM 3811 C CA . MET A 1 457 ? 14.471 -1.498 -37.860 1.00 80.06 457 MET A CA 1
ATOM 3812 C C . MET A 1 457 ? 15.625 -2.442 -37.546 1.00 80.06 457 MET A C 1
ATOM 3814 O O . MET A 1 457 ? 16.483 -2.665 -38.395 1.00 80.06 457 MET A O 1
ATOM 3818 N N . VAL A 1 458 ? 15.605 -3.028 -36.349 1.00 79.94 458 VAL A N 1
ATOM 3819 C CA . VAL A 1 458 ? 16.608 -4.009 -35.910 1.00 79.94 458 VAL A CA 1
ATOM 3820 C C . VAL A 1 458 ? 15.975 -5.405 -35.935 1.00 79.94 458 VAL A C 1
ATOM 3822 O O . VAL A 1 458 ? 15.211 -5.723 -35.017 1.00 79.94 458 VAL A O 1
ATOM 3825 N N . PRO A 1 459 ? 16.204 -6.231 -36.976 1.00 72.00 459 PRO A N 1
ATOM 3826 C CA . PRO A 1 459 ? 15.720 -7.606 -37.017 1.00 72.00 459 PRO A CA 1
ATOM 3827 C C . PRO A 1 459 ? 16.520 -8.536 -36.097 1.00 72.00 459 PRO A C 1
ATOM 3829 O O . PRO A 1 459 ? 17.660 -8.268 -35.718 1.00 72.00 459 PRO A O 1
ATOM 3832 N N . VAL A 1 460 ? 15.920 -9.686 -35.793 1.00 70.12 460 VAL A N 1
ATOM 3833 C CA . VAL A 1 460 ? 16.601 -10.820 -35.155 1.00 70.12 460 VAL A CA 1
ATOM 3834 C C . VAL A 1 460 ? 17.676 -11.382 -36.096 1.00 70.12 460 VAL A C 1
ATOM 3836 O O . VAL A 1 460 ? 17.401 -11.726 -37.245 1.00 70.12 460 VAL A O 1
ATOM 3839 N N . ILE A 1 461 ? 18.903 -11.509 -35.599 1.00 65.75 461 ILE A N 1
ATOM 3840 C CA . ILE A 1 461 ? 20.032 -12.180 -36.266 1.00 65.75 461 ILE A CA 1
ATOM 3841 C C . ILE A 1 461 ? 19.808 -13.703 -36.236 1.00 65.75 461 ILE A C 1
ATOM 3843 O O . ILE A 1 461 ? 18.992 -14.230 -35.485 1.00 65.75 461 ILE A O 1
ATOM 3847 N N . LYS A 1 462 ? 20.480 -14.472 -37.091 1.00 62.41 462 LYS A N 1
ATOM 3848 C CA . LYS A 1 462 ? 20.277 -15.930 -37.141 1.00 62.41 462 LYS A CA 1
ATOM 3849 C C . LYS A 1 462 ? 20.531 -16.574 -35.764 1.00 62.41 462 LYS A C 1
ATOM 3851 O O . LYS A 1 462 ? 21.463 -16.219 -35.050 1.00 62.41 462 LYS A O 1
ATOM 3856 N N . THR A 1 463 ? 19.680 -17.532 -35.400 1.00 52.03 463 THR A N 1
ATOM 3857 C CA . THR A 1 463 ? 19.519 -18.104 -34.048 1.00 52.03 463 THR A CA 1
ATOM 3858 C C . THR A 1 463 ? 20.795 -18.631 -33.387 1.00 52.03 463 THR A C 1
ATOM 3860 O O . THR A 1 463 ? 20.883 -18.593 -32.162 1.00 52.03 463 THR A O 1
ATOM 3863 N N . ASN A 1 464 ? 21.787 -19.076 -34.163 1.00 52.19 464 ASN A N 1
ATOM 3864 C CA . ASN A 1 464 ? 22.988 -19.730 -33.635 1.00 52.19 464 ASN A CA 1
ATOM 3865 C C . ASN A 1 464 ? 23.981 -18.770 -32.944 1.00 52.19 464 ASN A C 1
ATOM 3867 O O . ASN A 1 464 ? 24.806 -19.239 -32.166 1.00 52.19 464 ASN A O 1
ATOM 3871 N N . ASP A 1 465 ? 23.881 -17.452 -33.161 1.00 54.41 465 ASP A N 1
ATOM 3872 C CA . ASP A 1 465 ? 24.787 -16.465 -32.541 1.00 54.41 465 ASP A CA 1
ATOM 3873 C C . ASP A 1 465 ? 24.273 -15.911 -31.199 1.00 54.41 465 ASP A C 1
ATOM 3875 O O . ASP A 1 465 ? 25.016 -15.275 -30.453 1.00 54.41 465 ASP A O 1
ATOM 3879 N N . TYR A 1 466 ? 22.994 -16.134 -30.874 1.00 55.50 466 TYR A N 1
ATOM 3880 C CA . TYR A 1 466 ? 22.367 -15.572 -29.672 1.00 55.50 466 TYR A CA 1
ATOM 3881 C C . TYR A 1 466 ? 22.483 -16.456 -28.440 1.00 55.50 466 TYR A C 1
ATOM 3883 O O . TYR A 1 466 ? 22.667 -15.934 -27.343 1.00 55.50 466 TYR A O 1
ATOM 3891 N N . ASP A 1 467 ? 22.355 -17.774 -28.602 1.00 53.09 467 ASP A N 1
ATOM 3892 C CA . ASP A 1 467 ? 22.388 -18.712 -27.472 1.00 53.09 467 ASP A CA 1
ATOM 3893 C C . ASP A 1 467 ? 23.801 -18.849 -26.876 1.00 53.09 467 ASP A C 1
ATOM 3895 O O . ASP A 1 467 ? 23.966 -19.372 -25.778 1.00 53.09 467 ASP A O 1
ATOM 3899 N N . SER A 1 468 ? 24.817 -18.311 -27.557 1.00 56.44 468 SER A N 1
ATOM 3900 C CA . SER A 1 468 ? 26.188 -18.159 -27.067 1.00 56.44 468 SER A CA 1
ATOM 3901 C C . SER A 1 468 ? 26.476 -16.777 -26.461 1.00 56.44 468 SER A C 1
ATOM 3903 O O . SER A 1 468 ? 27.543 -16.586 -25.872 1.00 56.44 468 SER A O 1
ATOM 3905 N N . ASN A 1 469 ? 25.556 -15.802 -26.558 1.00 77.50 469 ASN A N 1
ATOM 3906 C CA . ASN A 1 469 ? 25.799 -14.468 -26.015 1.00 77.50 469 ASN A CA 1
ATOM 3907 C C . ASN A 1 469 ? 25.696 -14.476 -24.484 1.00 77.50 469 ASN A C 1
ATOM 3909 O O . ASN A 1 469 ? 24.620 -14.619 -23.900 1.00 77.50 469 ASN A O 1
ATOM 3913 N N . ILE A 1 470 ? 26.846 -14.264 -23.847 1.00 84.81 470 ILE A N 1
ATOM 3914 C CA . ILE A 1 470 ? 27.025 -14.336 -22.395 1.00 84.81 470 ILE A CA 1
ATOM 3915 C C . ILE A 1 470 ? 26.075 -13.384 -21.654 1.00 84.81 470 ILE A C 1
ATOM 3917 O O . ILE A 1 470 ? 25.503 -13.776 -20.642 1.00 84.81 470 ILE A O 1
ATOM 3921 N N . ILE A 1 471 ? 25.848 -12.170 -22.173 1.00 90.81 471 ILE A N 1
ATOM 3922 C CA . ILE A 1 471 ? 25.001 -11.166 -21.512 1.00 90.81 471 ILE A CA 1
ATOM 3923 C C . ILE A 1 471 ? 23.529 -11.586 -21.534 1.00 90.81 471 ILE A C 1
ATOM 3925 O O . ILE A 1 471 ? 22.859 -11.530 -20.507 1.00 90.81 471 ILE A O 1
ATOM 3929 N N . LEU A 1 472 ? 23.006 -12.045 -22.675 1.00 88.25 472 LEU A N 1
ATOM 3930 C CA . LEU A 1 472 ? 21.603 -12.476 -22.747 1.00 88.25 472 LEU A CA 1
ATOM 3931 C C . LEU A 1 472 ? 21.329 -13.703 -21.873 1.00 88.25 472 LEU A C 1
ATOM 3933 O O . LEU A 1 472 ? 20.271 -13.772 -21.245 1.00 88.25 472 LEU A O 1
ATOM 3937 N N . ASN A 1 473 ? 22.262 -14.655 -21.827 1.00 88.81 473 ASN A N 1
ATOM 3938 C CA . ASN A 1 473 ? 22.131 -15.835 -20.975 1.00 88.81 473 ASN A CA 1
ATOM 3939 C C . ASN A 1 473 ? 22.203 -15.462 -19.491 1.00 88.81 473 ASN A C 1
ATOM 3941 O O . ASN A 1 473 ? 21.346 -15.897 -18.726 1.00 88.81 473 ASN A O 1
ATOM 3945 N N . GLU A 1 474 ? 23.125 -14.570 -19.105 1.00 93.38 474 GLU A N 1
ATOM 3946 C CA . GLU A 1 474 ? 23.194 -14.025 -17.743 1.00 93.38 474 GLU A CA 1
ATOM 3947 C C . GLU A 1 474 ? 21.850 -13.411 -17.322 1.00 93.38 474 GLU A C 1
ATOM 3949 O O . GLU A 1 474 ? 21.360 -13.687 -16.225 1.00 93.38 474 GLU A O 1
ATOM 3954 N N . TRP A 1 475 ? 21.213 -12.614 -18.186 1.00 94.44 475 TRP A N 1
ATOM 3955 C CA . TRP A 1 475 ? 19.896 -12.045 -17.893 1.00 94.44 475 TRP A CA 1
ATOM 3956 C C . TRP A 1 475 ? 18.821 -13.121 -17.731 1.00 94.44 475 TRP A C 1
ATOM 3958 O O . TRP A 1 475 ? 18.125 -13.121 -16.720 1.00 94.44 475 TRP A O 1
ATOM 3968 N N . LYS A 1 476 ? 18.692 -14.054 -18.682 1.00 91.38 476 LYS A N 1
ATOM 3969 C CA . LYS A 1 476 ? 17.676 -15.122 -18.624 1.00 91.38 476 LYS A CA 1
ATOM 3970 C C . LYS A 1 476 ? 17.807 -15.973 -17.359 1.00 91.38 476 LYS A C 1
ATOM 3972 O O . LYS A 1 476 ? 16.806 -16.227 -16.686 1.00 91.38 476 LYS A O 1
ATOM 3977 N N . ASP A 1 477 ? 19.033 -16.356 -17.010 1.00 93.38 477 ASP A N 1
ATOM 3978 C CA . ASP A 1 477 ? 19.309 -17.159 -15.821 1.00 93.38 477 ASP A CA 1
ATOM 3979 C C . ASP A 1 477 ? 18.977 -16.392 -14.538 1.00 93.38 477 ASP A C 1
ATOM 3981 O O . ASP A 1 477 ? 18.325 -16.933 -13.642 1.00 93.38 477 ASP A O 1
ATOM 3985 N N . ASN A 1 478 ? 19.369 -15.116 -14.441 1.00 96.56 478 ASN A N 1
ATOM 3986 C CA . ASN A 1 478 ? 19.066 -14.305 -13.262 1.00 96.56 478 ASN A CA 1
ATOM 3987 C C . ASN A 1 478 ? 17.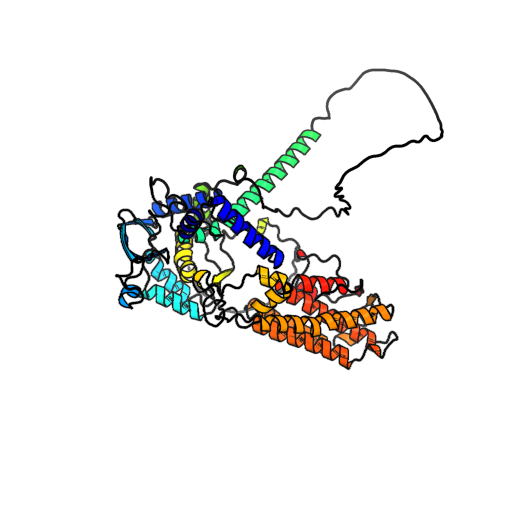574 -13.965 -13.144 1.00 96.56 478 ASN A C 1
ATOM 3989 O O . ASN A 1 478 ? 17.071 -13.921 -12.023 1.00 96.56 478 ASN A O 1
ATOM 3993 N N . ILE A 1 479 ? 16.850 -13.773 -14.255 1.00 94.88 479 ILE A N 1
ATOM 3994 C CA . ILE A 1 479 ? 15.396 -13.546 -14.242 1.00 94.88 479 ILE A CA 1
ATOM 3995 C C . ILE A 1 479 ? 14.689 -14.711 -13.551 1.00 94.88 479 ILE A C 1
ATOM 3997 O O . ILE A 1 479 ? 13.969 -14.504 -12.572 1.00 94.88 479 ILE A O 1
ATOM 4001 N N . LYS A 1 480 ? 14.945 -15.934 -14.025 1.00 92.00 480 LYS A N 1
ATOM 4002 C CA . LYS A 1 480 ? 14.273 -17.140 -13.536 1.00 92.00 480 LYS A CA 1
ATOM 4003 C C . LYS A 1 480 ? 14.715 -17.531 -12.128 1.00 92.00 480 LYS A C 1
ATOM 4005 O O . LYS A 1 480 ? 13.881 -17.887 -11.303 1.00 92.00 480 LYS A O 1
ATOM 4010 N N . ASN A 1 481 ? 16.019 -17.491 -11.860 1.00 96.12 481 ASN A N 1
ATOM 4011 C CA . ASN A 1 481 ? 16.578 -18.086 -10.646 1.00 96.12 481 ASN A CA 1
ATOM 4012 C C . ASN A 1 481 ? 16.680 -17.107 -9.471 1.00 96.12 481 ASN A C 1
ATOM 4014 O O . ASN A 1 481 ? 16.875 -17.554 -8.344 1.00 96.12 481 ASN A O 1
ATOM 4018 N N . LYS A 1 482 ? 16.604 -15.789 -9.714 1.00 97.38 482 LYS A N 1
ATOM 4019 C CA . LYS A 1 482 ? 16.818 -14.775 -8.669 1.00 97.38 482 LYS A CA 1
ATOM 4020 C C . LYS A 1 482 ? 15.791 -13.652 -8.681 1.00 97.38 482 LYS A C 1
ATOM 4022 O O . LYS A 1 482 ? 15.112 -13.471 -7.683 1.00 97.38 482 LYS A O 1
ATOM 4027 N N . LEU A 1 483 ? 15.647 -12.909 -9.781 1.00 97.06 483 LEU A N 1
ATOM 4028 C CA . LEU A 1 483 ? 14.825 -11.691 -9.807 1.00 97.06 483 LEU A CA 1
ATOM 4029 C C . LEU A 1 483 ? 13.346 -11.976 -9.514 1.00 97.06 483 LEU A C 1
ATOM 4031 O O . LEU A 1 483 ? 12.777 -11.308 -8.656 1.00 97.06 483 LEU A O 1
ATOM 4035 N N . ILE A 1 484 ? 12.738 -12.971 -10.172 1.00 94.38 484 ILE A N 1
ATOM 4036 C CA . ILE A 1 484 ? 11.348 -13.368 -9.882 1.00 94.38 484 ILE A CA 1
ATOM 4037 C C . ILE A 1 484 ? 11.217 -13.900 -8.441 1.00 94.38 484 ILE A C 1
ATOM 4039 O O . ILE A 1 484 ? 10.404 -13.349 -7.700 1.00 94.38 484 ILE A O 1
ATOM 4043 N N . PRO A 1 485 ? 12.054 -14.858 -7.980 1.00 95.38 485 PRO A N 1
ATOM 4044 C CA . PRO A 1 485 ? 12.044 -15.289 -6.582 1.00 95.38 485 PRO A CA 1
ATOM 4045 C C . PRO A 1 485 ? 12.181 -14.155 -5.559 1.00 95.38 485 PRO A C 1
ATOM 4047 O O . PRO A 1 485 ? 11.504 -14.177 -4.534 1.00 95.38 485 PRO A O 1
ATOM 4050 N N . TYR A 1 486 ? 13.012 -13.142 -5.823 1.00 95.19 486 TYR A N 1
ATOM 4051 C CA . TYR A 1 486 ? 13.135 -11.983 -4.940 1.00 95.19 486 TYR A CA 1
ATOM 4052 C C . TYR A 1 486 ? 11.839 -11.177 -4.864 1.00 95.19 486 TYR A C 1
ATOM 4054 O O . TYR A 1 486 ? 11.463 -10.750 -3.778 1.00 95.19 486 TYR A O 1
ATOM 4062 N N . LEU A 1 487 ? 11.119 -10.993 -5.972 1.00 90.88 487 LEU A N 1
ATOM 4063 C CA . LEU A 1 487 ? 9.815 -10.326 -5.945 1.00 90.88 487 LEU A CA 1
ATOM 4064 C C . LEU A 1 487 ? 8.771 -11.154 -5.181 1.00 90.88 487 LEU A C 1
ATOM 4066 O O . LEU A 1 487 ? 8.089 -10.607 -4.313 1.00 90.88 487 LEU A O 1
ATOM 4070 N N . ASP A 1 488 ? 8.699 -12.462 -5.436 1.00 88.25 488 ASP A N 1
ATOM 4071 C CA . ASP A 1 488 ? 7.754 -13.376 -4.774 1.00 88.25 488 ASP A CA 1
ATOM 4072 C C . ASP A 1 488 ? 7.982 -13.442 -3.253 1.00 88.25 488 ASP A C 1
ATOM 4074 O O . ASP A 1 488 ? 7.034 -13.453 -2.458 1.00 88.25 488 ASP A O 1
ATOM 4078 N N . ASN A 1 489 ? 9.252 -13.416 -2.839 1.00 87.50 489 ASN A N 1
ATOM 4079 C CA . ASN A 1 489 ? 9.664 -13.411 -1.436 1.00 87.50 489 ASN A CA 1
ATOM 4080 C C . ASN A 1 489 ? 9.707 -12.008 -0.814 1.00 87.50 489 ASN A C 1
ATOM 4082 O O . ASN A 1 489 ? 9.972 -11.881 0.381 1.00 87.50 489 ASN A O 1
ATOM 4086 N N . MET A 1 490 ? 9.390 -10.961 -1.585 1.00 86.94 490 MET A N 1
ATOM 4087 C CA . MET A 1 490 ? 9.393 -9.559 -1.148 1.00 86.94 490 MET A CA 1
ATOM 4088 C C . MET A 1 490 ? 10.790 -9.031 -0.747 1.00 86.94 490 MET A C 1
ATOM 4090 O O . MET A 1 490 ? 10.943 -8.094 0.035 1.00 86.94 490 MET A O 1
ATOM 4094 N N . GLU A 1 491 ? 11.840 -9.606 -1.321 1.00 90.50 491 GLU A N 1
ATOM 4095 C CA . GLU A 1 491 ? 13.247 -9.225 -1.176 1.00 90.50 491 GLU A CA 1
ATOM 4096 C C . GLU A 1 491 ? 13.613 -8.091 -2.155 1.00 90.50 491 GLU A C 1
ATOM 4098 O O . GLU A 1 491 ? 14.478 -8.211 -3.025 1.00 90.50 491 GLU A O 1
ATOM 4103 N N . TYR A 1 492 ? 12.914 -6.957 -2.036 1.00 92.12 492 TYR A N 1
ATOM 4104 C CA . TYR A 1 492 ? 12.996 -5.857 -3.008 1.00 92.12 492 TYR A CA 1
ATOM 4105 C C . TYR A 1 492 ? 14.394 -5.235 -3.132 1.00 92.12 492 TYR A C 1
ATOM 4107 O O . TYR A 1 492 ? 14.756 -4.758 -4.203 1.00 92.12 492 TYR A O 1
ATOM 4115 N N . ILE A 1 493 ? 15.192 -5.231 -2.062 1.00 92.50 493 ILE A N 1
ATOM 4116 C CA . ILE A 1 493 ? 16.538 -4.642 -2.093 1.00 92.50 493 ILE A CA 1
ATOM 4117 C C . ILE A 1 493 ? 17.485 -5.505 -2.915 1.00 92.50 493 ILE A C 1
ATOM 4119 O O . ILE A 1 493 ? 18.150 -4.993 -3.810 1.00 92.50 493 ILE A O 1
ATOM 4123 N N . GLN A 1 494 ? 17.471 -6.814 -2.682 1.00 95.12 494 GLN A N 1
ATOM 4124 C CA . GLN A 1 494 ? 18.253 -7.788 -3.432 1.00 95.12 494 GLN A CA 1
ATOM 4125 C C . GLN A 1 494 ? 17.863 -7.774 -4.915 1.00 95.12 494 GLN A C 1
ATOM 4127 O O . GLN A 1 494 ? 18.731 -7.807 -5.790 1.00 95.12 494 GLN A O 1
ATOM 4132 N N . PHE A 1 495 ? 16.563 -7.647 -5.203 1.00 97.44 495 PHE A N 1
ATOM 4133 C CA . PHE A 1 495 ? 16.066 -7.432 -6.560 1.00 97.44 495 PHE A CA 1
ATOM 4134 C C . PHE A 1 495 ? 16.678 -6.176 -7.201 1.00 97.44 495 PHE A C 1
ATOM 4136 O O . PHE A 1 495 ? 17.255 -6.265 -8.287 1.00 97.44 495 PHE A O 1
ATOM 4143 N N . LEU A 1 496 ? 16.590 -5.023 -6.524 1.00 97.00 496 LEU A N 1
ATOM 4144 C CA . LEU A 1 496 ? 17.087 -3.744 -7.037 1.00 97.00 496 LEU A CA 1
ATOM 4145 C C . LEU A 1 496 ? 18.613 -3.745 -7.219 1.00 97.00 496 LEU A C 1
ATOM 4147 O O . LEU A 1 496 ? 19.107 -3.275 -8.241 1.00 97.00 496 LEU A O 1
ATOM 4151 N N . GLU A 1 497 ? 19.373 -4.313 -6.287 1.00 96.06 497 GLU A N 1
ATOM 4152 C CA . GLU A 1 497 ? 20.832 -4.433 -6.394 1.00 96.06 497 GLU A CA 1
ATOM 4153 C C . GLU A 1 497 ? 21.252 -5.293 -7.595 1.00 96.06 497 GLU A C 1
ATOM 4155 O O . GLU A 1 497 ? 22.145 -4.909 -8.364 1.00 96.06 497 GLU A O 1
ATOM 4160 N N . LEU A 1 498 ? 20.582 -6.433 -7.798 1.00 97.94 498 LEU A N 1
ATOM 4161 C CA . LEU A 1 498 ? 20.872 -7.335 -8.908 1.00 97.94 498 LEU A CA 1
ATOM 4162 C C . LEU A 1 498 ? 20.514 -6.698 -10.254 1.00 97.94 498 LEU A C 1
ATOM 4164 O O . LEU A 1 498 ? 21.360 -6.652 -11.148 1.00 97.94 498 LEU A O 1
ATOM 4168 N N . ILE A 1 499 ? 19.306 -6.150 -10.407 1.00 97.81 499 ILE A N 1
ATOM 4169 C CA . ILE A 1 499 ? 18.873 -5.559 -11.683 1.00 97.81 499 ILE A CA 1
ATOM 4170 C C . ILE A 1 499 ? 19.696 -4.317 -12.054 1.00 97.81 499 ILE A C 1
ATOM 4172 O O . ILE A 1 499 ? 20.048 -4.129 -13.222 1.00 97.81 499 ILE A O 1
ATOM 4176 N N . MET A 1 500 ? 20.098 -3.508 -11.065 1.00 96.81 500 MET A N 1
ATOM 4177 C CA . MET A 1 500 ? 21.011 -2.379 -11.271 1.00 96.81 500 MET A CA 1
ATOM 4178 C C . MET A 1 500 ? 22.414 -2.831 -11.694 1.00 96.81 500 MET A C 1
ATOM 4180 O O . MET A 1 500 ? 23.082 -2.143 -12.472 1.00 96.81 500 MET A O 1
ATOM 4184 N N . THR A 1 501 ? 22.877 -3.980 -11.203 1.00 97.81 501 THR A N 1
ATOM 4185 C CA . THR A 1 501 ? 24.154 -4.574 -11.622 1.00 97.81 501 THR A CA 1
ATOM 4186 C C . THR A 1 501 ? 24.073 -5.099 -13.053 1.00 97.81 501 THR A C 1
ATOM 4188 O O . THR A 1 501 ? 24.952 -4.809 -13.865 1.00 97.81 501 THR A O 1
ATOM 4191 N N . LEU A 1 502 ? 22.983 -5.783 -13.400 1.00 98.12 502 LEU A N 1
ATOM 4192 C CA . LEU A 1 502 ? 22.772 -6.321 -14.741 1.00 98.12 502 LEU A CA 1
ATOM 4193 C C . LEU A 1 502 ? 22.736 -5.216 -15.809 1.00 98.12 502 LEU A C 1
ATOM 4195 O O . LEU A 1 502 ? 23.418 -5.329 -16.826 1.00 98.12 502 LEU A O 1
ATOM 4199 N N . ILE A 1 503 ? 22.030 -4.101 -15.579 1.00 97.88 503 ILE A N 1
ATOM 4200 C CA . ILE A 1 503 ? 21.993 -2.999 -16.560 1.00 97.88 503 ILE A CA 1
ATOM 4201 C C . ILE A 1 503 ? 23.345 -2.275 -16.692 1.00 97.88 503 ILE A C 1
ATOM 4203 O O . ILE A 1 503 ? 23.729 -1.864 -17.788 1.00 97.88 503 ILE A O 1
ATOM 4207 N N . LYS A 1 504 ? 24.134 -2.189 -15.609 1.00 97.38 504 LYS A N 1
ATOM 4208 C CA . LYS A 1 504 ? 25.530 -1.717 -15.671 1.00 97.38 504 LYS A CA 1
ATOM 4209 C C . LYS A 1 504 ? 26.390 -2.622 -16.560 1.00 97.38 504 LYS A C 1
ATOM 4211 O O . LYS A 1 504 ? 27.213 -2.108 -17.318 1.00 97.38 504 LYS A O 1
ATOM 4216 N N . ASN A 1 505 ? 26.207 -3.942 -16.487 1.00 96.88 505 ASN A N 1
ATOM 4217 C CA . ASN A 1 505 ? 26.928 -4.893 -17.338 1.00 96.88 505 ASN A CA 1
ATOM 4218 C C . ASN A 1 505 ? 26.559 -4.716 -18.817 1.00 96.88 505 ASN A C 1
ATOM 4220 O O . ASN A 1 505 ? 27.452 -4.725 -19.661 1.00 96.88 505 ASN A O 1
ATOM 4224 N N . VAL A 1 506 ? 25.288 -4.445 -19.129 1.00 96.81 506 VAL A N 1
ATOM 4225 C CA . VAL A 1 506 ? 24.843 -4.127 -20.501 1.00 96.81 506 VAL A CA 1
ATOM 4226 C C . VAL A 1 506 ? 25.506 -2.843 -21.011 1.00 96.81 506 VAL A C 1
ATOM 4228 O O . VAL A 1 506 ? 26.011 -2.814 -22.131 1.00 96.81 506 VAL A O 1
ATOM 4231 N N . ASN A 1 507 ? 25.585 -1.798 -20.181 1.00 95.75 507 ASN A N 1
ATOM 4232 C CA . ASN A 1 507 ? 26.274 -0.556 -20.547 1.00 95.75 507 ASN A CA 1
ATOM 4233 C C . ASN A 1 507 ? 27.768 -0.804 -20.850 1.00 95.75 507 ASN A C 1
ATOM 4235 O O . ASN A 1 507 ? 28.283 -0.352 -21.872 1.00 95.75 507 ASN A O 1
ATOM 4239 N N . LYS A 1 508 ? 28.460 -1.590 -20.009 1.00 95.25 508 LYS A N 1
ATOM 4240 C CA . LYS A 1 508 ? 29.857 -2.001 -20.253 1.00 95.25 508 LYS A CA 1
ATOM 4241 C C . LYS A 1 508 ? 30.001 -2.815 -21.539 1.00 95.25 508 LYS A C 1
ATOM 4243 O O . LYS A 1 508 ? 30.915 -2.551 -22.314 1.00 95.25 508 LYS A O 1
ATOM 4248 N N . PHE A 1 509 ? 29.098 -3.767 -21.776 1.00 94.56 509 PHE A N 1
ATOM 4249 C CA . PHE A 1 509 ? 29.059 -4.567 -22.998 1.00 94.56 509 PHE A CA 1
ATOM 4250 C C . PHE A 1 509 ? 28.952 -3.673 -24.238 1.00 94.56 509 PHE A C 1
ATOM 4252 O O . PHE A 1 509 ? 29.770 -3.800 -25.147 1.00 94.56 509 PHE A O 1
ATOM 4259 N N . PHE A 1 510 ? 28.011 -2.726 -24.257 1.00 94.38 510 PHE A N 1
ATOM 4260 C CA . PHE A 1 510 ? 27.843 -1.805 -25.381 1.00 94.38 510 PHE A CA 1
ATOM 4261 C C . PHE A 1 510 ? 29.113 -0.981 -25.639 1.00 94.38 510 PHE A C 1
ATOM 4263 O O . PHE A 1 510 ? 29.560 -0.867 -26.779 1.00 94.38 510 PHE A O 1
ATOM 4270 N N . VAL A 1 511 ? 29.734 -0.446 -24.580 1.00 93.19 511 VAL A N 1
ATOM 4271 C CA . VAL A 1 511 ? 30.959 0.360 -24.694 1.00 93.19 511 VAL A CA 1
ATOM 4272 C C . VAL A 1 511 ? 32.147 -0.471 -25.189 1.00 93.19 511 VAL A C 1
ATOM 4274 O O . VAL A 1 511 ? 32.840 -0.037 -26.105 1.00 93.19 511 VAL A O 1
ATOM 4277 N N . HIS A 1 512 ? 32.382 -1.662 -24.634 1.00 93.06 512 HIS A N 1
ATOM 4278 C CA . HIS A 1 512 ? 33.514 -2.514 -25.023 1.00 93.06 512 HIS A CA 1
ATOM 4279 C C . HIS A 1 512 ? 33.415 -3.028 -26.461 1.00 93.06 512 HIS A C 1
ATOM 4281 O O . HIS A 1 512 ? 34.436 -3.172 -27.125 1.00 93.06 512 HIS A O 1
ATOM 4287 N N . ASN A 1 513 ? 32.203 -3.281 -26.960 1.00 89.88 513 ASN A N 1
ATOM 4288 C CA . ASN A 1 513 ? 32.014 -3.735 -28.338 1.00 89.88 513 ASN A CA 1
ATOM 4289 C C . ASN A 1 513 ? 32.189 -2.610 -29.370 1.00 89.88 513 ASN A C 1
ATOM 4291 O O . ASN A 1 513 ? 32.308 -2.895 -30.560 1.00 89.88 513 ASN A O 1
ATOM 4295 N N . THR A 1 514 ? 32.261 -1.347 -28.934 1.00 92.00 514 THR A N 1
ATOM 4296 C CA . THR A 1 514 ? 32.524 -0.162 -29.768 1.00 92.00 514 THR A CA 1
ATOM 4297 C C . THR A 1 514 ? 31.710 -0.105 -31.077 1.00 92.00 514 THR A C 1
ATOM 4299 O O . THR A 1 514 ? 32.280 0.101 -32.151 1.00 92.00 514 THR A O 1
ATOM 4302 N N . PRO A 1 515 ? 30.372 -0.279 -31.047 1.00 89.38 515 PRO A N 1
ATOM 4303 C CA . PRO A 1 515 ? 29.564 -0.420 -32.263 1.00 89.38 515 PRO A CA 1
ATOM 4304 C C . PRO A 1 515 ? 29.663 0.790 -33.210 1.00 89.38 515 PRO A C 1
ATOM 4306 O O . PRO A 1 515 ? 29.534 0.630 -34.418 1.00 89.38 515 PRO A O 1
ATOM 4309 N N . TRP A 1 516 ? 29.988 1.984 -32.703 1.00 89.69 516 TRP A N 1
ATOM 4310 C CA . TRP A 1 516 ? 30.206 3.197 -33.507 1.00 89.69 516 TRP A CA 1
ATOM 4311 C C . TRP A 1 516 ? 31.386 3.111 -34.491 1.00 89.69 516 TRP A C 1
ATOM 4313 O O . TRP A 1 516 ? 31.431 3.875 -35.458 1.00 89.69 516 TRP A O 1
ATOM 4323 N N . ASN A 1 517 ? 32.331 2.190 -34.276 1.00 87.19 517 ASN A N 1
ATOM 4324 C CA . ASN A 1 517 ? 33.425 1.931 -35.215 1.00 87.19 517 ASN A CA 1
ATOM 4325 C C . ASN A 1 517 ? 32.961 1.117 -36.435 1.00 87.19 517 ASN A C 1
ATOM 4327 O O . ASN A 1 517 ? 33.619 1.121 -37.475 1.00 87.19 517 ASN A O 1
ATOM 4331 N N . TYR A 1 518 ? 31.810 0.451 -36.336 1.00 76.69 518 TYR A N 1
ATOM 4332 C CA . TYR A 1 518 ? 31.272 -0.450 -37.348 1.00 76.69 518 TYR A CA 1
ATOM 4333 C C . TYR A 1 518 ? 30.064 0.200 -38.035 1.00 76.69 518 TYR A C 1
ATOM 4335 O O . TYR A 1 518 ? 28.931 -0.234 -37.880 1.00 76.69 518 TYR A O 1
ATOM 4343 N N . LYS A 1 519 ? 30.318 1.253 -38.825 1.00 61.38 519 LYS A N 1
ATOM 4344 C CA . LYS A 1 519 ? 29.301 2.048 -39.559 1.00 61.38 519 LYS A CA 1
ATOM 4345 C C . LYS A 1 519 ? 28.685 1.337 -40.780 1.00 61.38 519 LYS A C 1
ATOM 4347 O O . LYS A 1 519 ? 28.113 1.969 -41.661 1.00 61.38 519 LYS A O 1
ATOM 4352 N N . LYS A 1 520 ? 28.877 0.022 -40.886 1.00 60.88 520 LYS A N 1
ATOM 4353 C CA . LYS A 1 520 ? 28.297 -0.843 -41.918 1.00 60.88 520 LYS A CA 1
ATOM 4354 C C . LYS A 1 520 ? 27.686 -2.046 -41.220 1.00 60.88 520 LYS A C 1
ATOM 4356 O O . LYS A 1 520 ? 28.227 -2.479 -40.205 1.00 60.88 520 LYS A O 1
ATOM 4361 N N . ASP A 1 521 ? 26.612 -2.551 -41.814 1.00 61.03 521 ASP A N 1
ATOM 4362 C CA . ASP A 1 521 ? 25.728 -3.670 -41.455 1.00 61.03 521 ASP A CA 1
ATOM 4363 C C . ASP A 1 521 ? 26.459 -4.999 -41.137 1.00 61.03 521 ASP A C 1
ATOM 4365 O O . ASP A 1 521 ? 26.270 -6.036 -41.768 1.00 61.03 521 ASP A O 1
ATOM 4369 N N . THR A 1 522 ? 27.389 -4.964 -40.186 1.00 75.81 522 THR A N 1
ATOM 4370 C CA . THR A 1 522 ? 28.173 -6.114 -39.752 1.00 75.81 522 THR A CA 1
ATOM 4371 C C . THR A 1 522 ? 27.364 -6.914 -38.747 1.00 75.81 522 THR A C 1
ATOM 4373 O O . THR A 1 522 ? 26.634 -6.368 -37.920 1.00 75.81 522 THR A O 1
ATOM 4376 N N . GLN A 1 523 ? 27.559 -8.227 -38.757 1.00 80.31 523 GLN A N 1
ATOM 4377 C CA . GLN A 1 523 ? 26.985 -9.125 -37.756 1.00 80.31 523 GLN A CA 1
ATOM 4378 C C . GLN A 1 523 ? 27.333 -8.696 -36.318 1.00 80.31 523 GLN A C 1
ATOM 4380 O O . GLN A 1 523 ? 26.511 -8.844 -35.416 1.00 80.31 523 GLN A O 1
ATOM 4385 N N . HIS A 1 524 ? 28.514 -8.100 -36.114 1.00 83.38 524 HIS A N 1
ATOM 4386 C CA . HIS A 1 524 ? 28.945 -7.539 -34.830 1.00 83.38 524 HIS A CA 1
ATOM 4387 C C . HIS A 1 524 ? 28.107 -6.331 -34.395 1.00 83.38 524 HIS A C 1
ATOM 4389 O O . HIS A 1 524 ? 27.621 -6.294 -33.262 1.00 83.38 524 HIS A O 1
ATOM 4395 N N . PHE A 1 525 ? 27.901 -5.366 -35.300 1.00 86.12 525 PHE A N 1
ATOM 4396 C CA . PHE A 1 525 ? 27.045 -4.203 -35.056 1.00 86.12 525 PHE A CA 1
ATOM 4397 C C . PHE A 1 525 ? 25.629 -4.652 -34.692 1.00 86.12 525 PHE A C 1
ATOM 4399 O O . PHE A 1 525 ? 25.138 -4.328 -33.611 1.00 86.12 525 PHE A O 1
ATOM 4406 N N . HIS A 1 526 ? 25.029 -5.498 -35.531 1.00 84.50 526 HIS A N 1
ATOM 4407 C CA . HIS A 1 526 ? 23.685 -6.033 -35.317 1.00 84.50 526 HIS A CA 1
ATOM 4408 C C . HIS A 1 526 ? 23.545 -6.727 -33.972 1.00 84.50 526 HIS A C 1
ATOM 4410 O O . HIS A 1 526 ? 22.605 -6.448 -33.227 1.00 84.50 526 HIS A O 1
ATOM 4416 N N . THR A 1 527 ? 24.491 -7.611 -33.642 1.00 86.62 527 THR A N 1
ATOM 4417 C CA . THR A 1 527 ? 24.447 -8.392 -32.398 1.00 86.62 527 THR A CA 1
ATOM 4418 C C . THR A 1 527 ? 24.522 -7.464 -31.199 1.00 86.62 527 THR A C 1
ATOM 4420 O O . THR A 1 527 ? 23.733 -7.598 -30.266 1.00 86.62 527 THR A O 1
ATOM 4423 N N . THR A 1 528 ? 25.419 -6.479 -31.246 1.00 90.00 528 THR A N 1
ATOM 4424 C CA . THR A 1 528 ? 25.603 -5.511 -30.162 1.00 90.00 528 THR A CA 1
ATOM 4425 C C . THR A 1 528 ? 24.350 -4.667 -29.939 1.00 90.00 528 THR A C 1
ATOM 4427 O O . THR A 1 528 ? 23.926 -4.504 -28.794 1.00 90.00 528 THR A O 1
ATOM 4430 N N . ILE A 1 529 ? 23.729 -4.157 -31.007 1.00 91.25 529 ILE A N 1
ATOM 4431 C CA . ILE A 1 529 ? 22.503 -3.355 -30.907 1.00 91.25 529 ILE A CA 1
ATOM 4432 C C . ILE A 1 529 ? 21.346 -4.204 -30.384 1.00 91.25 529 ILE A C 1
ATOM 4434 O O . ILE A 1 529 ? 20.722 -3.832 -29.391 1.00 91.25 529 ILE A O 1
ATOM 4438 N N . TYR A 1 530 ? 21.093 -5.364 -30.995 1.00 90.62 530 TYR A N 1
ATOM 4439 C CA . TYR A 1 530 ? 19.981 -6.228 -30.605 1.00 90.62 530 TYR A CA 1
ATOM 4440 C C . TYR A 1 530 ? 20.087 -6.671 -29.143 1.00 90.62 530 TYR A C 1
ATOM 4442 O O . TYR A 1 530 ? 19.125 -6.538 -28.394 1.00 90.62 530 TYR A O 1
ATOM 4450 N N . VAL A 1 531 ? 21.252 -7.184 -28.722 1.00 91.56 531 VAL A N 1
ATOM 4451 C CA . VAL A 1 531 ? 21.475 -7.648 -27.339 1.00 91.56 531 VAL A CA 1
ATOM 4452 C C . VAL A 1 531 ? 21.215 -6.514 -26.357 1.00 91.56 531 VAL A C 1
ATOM 4454 O O . VAL A 1 531 ? 20.557 -6.715 -25.339 1.00 91.56 531 VAL A O 1
ATOM 4457 N N . THR A 1 532 ? 21.688 -5.312 -26.691 1.00 94.38 532 THR A N 1
ATOM 4458 C CA . THR A 1 532 ? 21.484 -4.132 -25.854 1.00 94.38 532 THR A CA 1
ATOM 4459 C C . THR A 1 532 ? 19.999 -3.807 -25.722 1.00 94.38 532 THR A C 1
ATOM 4461 O O . THR A 1 532 ? 19.498 -3.743 -24.602 1.00 94.38 532 THR A O 1
ATOM 4464 N N . LEU A 1 533 ? 19.278 -3.667 -26.839 1.00 93.88 533 LEU A N 1
ATOM 4465 C CA . LEU A 1 533 ? 17.847 -3.340 -26.852 1.00 93.88 533 LEU A CA 1
ATOM 4466 C C . LEU A 1 533 ? 16.990 -4.410 -26.155 1.00 93.88 533 LEU A C 1
ATOM 4468 O O . LEU A 1 533 ? 16.077 -4.072 -25.402 1.00 93.88 533 LEU A O 1
ATOM 4472 N N . GLU A 1 534 ? 17.314 -5.692 -26.331 1.00 93.62 534 GLU A N 1
ATOM 4473 C CA . GLU A 1 534 ? 16.596 -6.794 -25.684 1.00 93.62 534 GLU A CA 1
ATOM 4474 C C . GLU A 1 534 ? 16.807 -6.795 -24.162 1.00 93.62 534 GLU A C 1
ATOM 4476 O O . GLU A 1 534 ? 15.849 -6.940 -23.402 1.00 93.62 534 GLU A O 1
ATOM 4481 N N . CYS A 1 535 ? 18.028 -6.539 -23.685 1.00 95.44 535 CYS A N 1
ATOM 4482 C CA . CYS A 1 535 ? 18.271 -6.349 -22.255 1.00 95.44 535 CYS A CA 1
ATOM 4483 C C . CYS A 1 535 ? 17.573 -5.096 -21.702 1.00 95.44 535 CYS A C 1
ATOM 4485 O O . CYS A 1 535 ? 17.097 -5.114 -20.566 1.00 95.44 535 CYS A O 1
ATOM 4487 N N . MET A 1 536 ? 17.472 -4.014 -22.483 1.00 95.62 536 MET A N 1
ATOM 4488 C CA . MET A 1 536 ? 16.714 -2.822 -22.079 1.00 95.62 536 MET A CA 1
ATOM 4489 C C . MET A 1 536 ? 15.211 -3.102 -21.972 1.00 95.62 536 MET A C 1
ATOM 4491 O O . MET A 1 536 ? 14.575 -2.611 -21.039 1.00 95.62 536 MET A O 1
ATOM 4495 N N . LYS A 1 537 ? 14.656 -3.941 -22.858 1.00 95.12 537 LYS A N 1
ATOM 4496 C CA . LYS A 1 537 ? 13.285 -4.460 -22.736 1.00 95.12 537 LYS A CA 1
ATOM 4497 C C . LYS A 1 537 ? 13.107 -5.225 -21.421 1.00 95.12 537 LYS A C 1
ATOM 4499 O O . LYS A 1 537 ? 12.173 -4.934 -20.678 1.00 95.12 537 LYS A O 1
ATOM 4504 N N . TYR A 1 538 ? 14.014 -6.156 -21.099 1.00 96.62 538 TYR A N 1
ATOM 4505 C CA . TYR A 1 538 ? 13.953 -6.916 -19.841 1.00 96.62 538 TYR A CA 1
ATOM 4506 C C . TYR A 1 538 ? 14.018 -6.012 -18.611 1.00 96.62 538 TYR A C 1
ATOM 4508 O O . TYR A 1 538 ? 13.185 -6.142 -17.715 1.00 96.62 538 TYR A O 1
ATOM 4516 N N . PHE A 1 539 ? 14.969 -5.072 -18.587 1.00 97.62 539 PHE A N 1
ATOM 4517 C CA . PHE A 1 539 ? 15.074 -4.071 -17.527 1.00 97.62 539 PHE A CA 1
ATOM 4518 C C . PHE A 1 539 ? 13.756 -3.311 -17.358 1.00 97.62 539 PHE A C 1
ATOM 4520 O O . PHE A 1 539 ? 13.255 -3.212 -16.244 1.00 97.62 539 PHE A O 1
ATOM 4527 N N . SER A 1 540 ? 13.185 -2.823 -18.461 1.00 96.12 540 SER A N 1
ATOM 4528 C CA . SER A 1 540 ? 11.953 -2.040 -18.452 1.00 96.12 540 SER A CA 1
ATOM 4529 C C . SER A 1 540 ? 10.765 -2.812 -17.871 1.00 96.12 540 SER A C 1
ATOM 4531 O O . SER A 1 540 ? 10.105 -2.334 -16.954 1.00 96.12 540 SER A O 1
ATOM 4533 N N . ILE A 1 541 ? 10.530 -4.043 -18.336 1.00 95.88 541 ILE A N 1
ATOM 4534 C CA . ILE A 1 541 ? 9.404 -4.869 -17.869 1.00 95.88 541 ILE A CA 1
ATOM 4535 C C . ILE A 1 541 ? 9.525 -5.167 -16.370 1.00 95.88 541 ILE A C 1
ATOM 4537 O O . ILE A 1 541 ? 8.554 -5.049 -15.628 1.00 95.88 541 ILE A O 1
ATOM 4541 N N . LEU A 1 542 ? 10.723 -5.527 -15.906 1.00 96.88 542 LEU A N 1
ATOM 4542 C CA . LEU A 1 542 ? 10.963 -5.873 -14.503 1.00 96.88 542 LEU A CA 1
ATOM 4543 C C . LEU A 1 542 ? 10.922 -4.647 -13.582 1.00 96.88 542 LEU A C 1
ATOM 4545 O O . LEU A 1 542 ? 10.525 -4.758 -12.423 1.00 96.88 542 LEU A O 1
ATOM 4549 N N . MET A 1 543 ? 11.323 -3.481 -14.086 1.00 96.88 543 MET A N 1
ATOM 4550 C CA . MET A 1 543 ? 11.316 -2.228 -13.334 1.00 96.88 543 MET A CA 1
ATOM 4551 C C . MET A 1 543 ? 9.989 -1.471 -13.417 1.00 96.88 543 MET A C 1
ATOM 4553 O O . MET A 1 543 ? 9.803 -0.534 -12.640 1.00 96.88 543 MET A O 1
ATOM 4557 N N . PHE A 1 544 ? 9.052 -1.886 -14.273 1.00 95.56 544 PHE A N 1
ATOM 4558 C CA . PHE A 1 544 ? 7.742 -1.252 -14.429 1.00 95.56 544 PHE A CA 1
ATOM 4559 C C . PHE A 1 544 ? 6.989 -1.032 -13.099 1.00 95.56 544 PHE A C 1
ATOM 4561 O O . PHE A 1 544 ? 6.529 0.088 -12.875 1.00 95.56 544 PHE A O 1
ATOM 4568 N N . PRO A 1 545 ? 6.949 -1.987 -12.141 1.00 93.12 545 PRO A N 1
ATOM 4569 C CA . PRO A 1 545 ? 6.309 -1.752 -10.841 1.00 93.12 545 PRO A CA 1
ATOM 4570 C C . PRO A 1 545 ? 6.965 -0.632 -10.011 1.00 93.12 545 PRO A C 1
ATOM 4572 O O . PRO A 1 545 ? 6.324 -0.026 -9.149 1.00 93.12 545 PRO A O 1
ATOM 4575 N N . PHE A 1 546 ? 8.243 -0.336 -10.254 1.00 95.50 546 PHE A N 1
ATOM 4576 C CA . PHE A 1 546 ? 9.033 0.633 -9.494 1.00 95.50 546 PHE A CA 1
ATOM 4577 C C . PHE A 1 546 ? 9.078 2.003 -10.179 1.00 95.50 546 PHE A C 1
ATOM 4579 O O . PHE A 1 546 ? 8.885 3.018 -9.510 1.00 95.50 546 PHE A O 1
ATOM 4586 N N . ILE A 1 547 ? 9.295 2.026 -11.496 1.00 96.31 547 ILE A N 1
ATOM 4587 C CA . ILE A 1 547 ? 9.487 3.223 -12.330 1.00 96.31 547 ILE A CA 1
ATOM 4588 C C . ILE A 1 547 ? 8.606 3.159 -13.598 1.00 96.31 547 ILE A C 1
ATOM 4590 O O . ILE A 1 547 ? 9.121 2.988 -14.708 1.00 96.31 547 ILE A O 1
ATOM 4594 N N . PRO A 1 548 ? 7.270 3.225 -13.455 1.00 95.06 548 PRO A N 1
ATOM 4595 C CA . PRO A 1 548 ? 6.335 2.936 -14.544 1.00 95.06 548 PRO A CA 1
ATOM 4596 C C . PRO A 1 548 ? 6.483 3.883 -15.740 1.00 95.06 548 PRO A C 1
ATOM 4598 O O . PRO A 1 548 ? 6.525 3.427 -16.883 1.00 95.06 548 PRO A O 1
ATOM 4601 N N . ASN A 1 549 ? 6.643 5.186 -15.500 1.00 93.62 549 ASN A N 1
ATOM 4602 C CA . ASN A 1 549 ? 6.725 6.187 -16.564 1.00 93.62 549 ASN A CA 1
ATOM 4603 C C . ASN A 1 549 ? 8.020 6.040 -17.378 1.00 93.62 549 ASN A C 1
ATOM 4605 O O . ASN A 1 549 ? 7.995 6.064 -18.609 1.00 93.62 549 ASN A O 1
ATOM 4609 N N . ILE A 1 550 ? 9.153 5.845 -16.698 1.00 95.12 550 ILE A N 1
ATOM 4610 C CA . ILE A 1 550 ? 10.462 5.611 -17.318 1.00 95.12 550 ILE A CA 1
ATOM 4611 C C . ILE A 1 550 ? 10.438 4.297 -18.103 1.00 95.12 550 ILE A C 1
ATOM 4613 O O . ILE A 1 550 ? 10.935 4.246 -19.226 1.00 95.12 550 ILE A O 1
ATOM 4617 N N . SER A 1 551 ? 9.835 3.246 -17.544 1.00 95.38 551 SER A N 1
ATOM 4618 C CA . SER A 1 551 ? 9.734 1.936 -18.196 1.00 95.38 551 SER A CA 1
ATOM 4619 C C . SER A 1 551 ? 8.914 2.014 -19.490 1.00 95.38 551 SER A C 1
ATOM 4621 O O . SER A 1 551 ? 9.386 1.600 -20.554 1.00 95.38 551 SER A O 1
ATOM 4623 N N . LEU A 1 552 ? 7.740 2.652 -19.452 1.00 92.50 552 LEU A N 1
ATOM 4624 C CA . LEU A 1 552 ? 6.936 2.901 -20.655 1.00 92.50 552 LEU A CA 1
ATOM 4625 C C . LEU A 1 552 ? 7.711 3.719 -21.691 1.00 92.50 552 LEU A C 1
ATOM 4627 O O . LEU A 1 552 ? 7.695 3.396 -22.877 1.00 92.50 552 LEU A O 1
ATOM 4631 N N . ALA A 1 553 ? 8.438 4.750 -21.259 1.00 92.00 553 ALA A N 1
ATOM 4632 C CA . ALA A 1 553 ? 9.227 5.567 -22.169 1.00 92.00 553 ALA A CA 1
ATOM 4633 C C . ALA A 1 553 ? 10.373 4.771 -22.829 1.00 92.00 553 ALA A C 1
ATOM 4635 O O . ALA A 1 553 ? 10.630 4.957 -24.018 1.00 92.00 553 ALA A O 1
ATOM 4636 N N . ILE A 1 554 ? 11.025 3.847 -22.110 1.00 93.69 554 ILE A N 1
ATOM 4637 C CA . ILE A 1 554 ? 12.016 2.923 -22.694 1.00 93.69 554 ILE A CA 1
ATOM 4638 C C . ILE A 1 554 ? 11.358 2.028 -23.750 1.00 93.69 554 ILE A C 1
ATOM 4640 O O . ILE A 1 554 ? 11.887 1.915 -24.853 1.00 93.69 554 ILE A O 1
ATOM 4644 N N . LEU A 1 555 ? 10.211 1.416 -23.435 1.00 92.62 555 LEU A N 1
ATOM 4645 C CA . LEU A 1 555 ? 9.504 0.513 -24.353 1.00 92.62 555 LEU A CA 1
ATOM 4646 C C . LEU A 1 555 ? 9.070 1.231 -25.641 1.00 92.62 555 LEU A C 1
ATOM 4648 O O . LEU A 1 555 ? 9.277 0.706 -26.735 1.00 92.62 555 LEU A O 1
ATOM 4652 N N . ARG A 1 556 ? 8.567 2.463 -25.534 1.00 91.00 556 ARG A N 1
ATOM 4653 C CA . ARG A 1 556 ? 8.200 3.293 -26.694 1.00 91.00 556 ARG A CA 1
ATOM 4654 C C . ARG A 1 556 ? 9.401 3.611 -27.591 1.00 91.00 556 ARG A C 1
ATOM 4656 O O . ARG A 1 556 ? 9.344 3.385 -28.793 1.00 91.00 556 ARG A O 1
ATOM 4663 N N . ASN A 1 557 ? 10.542 4.012 -27.016 1.00 89.75 557 ASN A N 1
ATOM 4664 C CA . ASN A 1 557 ? 11.770 4.276 -27.792 1.00 89.75 557 ASN A CA 1
ATOM 4665 C C . ASN A 1 557 ? 12.237 3.074 -28.635 1.00 89.75 557 ASN A C 1
ATOM 4667 O O . ASN A 1 557 ? 12.901 3.264 -29.654 1.00 89.75 557 ASN A O 1
ATOM 4671 N N . ILE A 1 558 ? 11.937 1.846 -28.198 1.00 90.12 558 ILE A N 1
ATOM 4672 C CA . ILE A 1 558 ? 12.380 0.616 -28.868 1.00 90.12 558 ILE A CA 1
ATOM 4673 C C . ILE A 1 558 ? 11.270 -0.043 -29.713 1.00 90.12 558 ILE A C 1
ATOM 4675 O O . ILE A 1 558 ? 11.485 -1.121 -30.271 1.00 90.12 558 ILE A O 1
ATOM 4679 N N . GLY A 1 559 ? 10.112 0.612 -29.861 1.00 86.94 559 GLY A N 1
ATOM 4680 C CA . GLY A 1 559 ? 9.086 0.243 -30.844 1.00 86.94 559 GLY A CA 1
ATOM 4681 C C . GLY A 1 559 ? 7.837 -0.427 -30.303 1.00 86.94 559 GLY A C 1
ATOM 4682 O O . GLY A 1 559 ? 7.132 -1.092 -31.060 1.00 86.94 559 GLY A O 1
ATOM 4683 N N . PHE A 1 560 ? 7.565 -0.264 -29.012 1.00 86.75 560 PHE A N 1
ATOM 4684 C CA . PHE A 1 560 ? 6.351 -0.744 -28.362 1.00 86.75 560 PHE A CA 1
ATOM 4685 C C . PHE A 1 560 ? 5.393 0.421 -28.057 1.00 86.75 560 PHE A C 1
ATOM 4687 O O . PHE A 1 560 ? 5.048 0.666 -26.902 1.00 86.75 560 PHE A O 1
ATOM 4694 N N . ASP A 1 561 ? 4.997 1.172 -29.088 1.00 77.44 561 ASP A N 1
ATOM 4695 C CA . ASP A 1 561 ? 4.196 2.397 -28.923 1.00 77.44 561 ASP A CA 1
ATOM 4696 C C . ASP A 1 561 ? 2.774 2.144 -28.425 1.00 77.44 561 ASP A C 1
ATOM 4698 O O . ASP A 1 561 ? 2.280 2.896 -27.586 1.00 77.44 561 ASP A O 1
ATOM 4702 N N . ASP A 1 562 ? 2.155 1.060 -28.898 1.00 73.06 562 ASP A N 1
ATOM 4703 C CA . ASP A 1 562 ? 0.779 0.674 -28.562 1.00 73.06 562 ASP A CA 1
ATOM 4704 C C . ASP A 1 562 ? 0.682 -0.096 -27.228 1.00 73.06 562 ASP A C 1
ATOM 4706 O O . ASP A 1 562 ? -0.348 -0.699 -26.922 1.00 73.06 562 ASP A O 1
ATOM 4710 N N . ILE A 1 563 ? 1.764 -0.149 -26.437 1.00 75.56 563 ILE A N 1
ATOM 4711 C CA . ILE A 1 563 ? 1.728 -0.783 -25.117 1.00 75.56 563 ILE A CA 1
ATOM 4712 C C . ILE A 1 563 ? 1.188 0.200 -24.082 1.00 75.56 563 ILE A C 1
ATOM 4714 O O . ILE A 1 563 ? 1.851 1.162 -23.685 1.00 75.56 563 ILE A O 1
ATOM 4718 N N . ASP A 1 564 ? -0.005 -0.127 -23.600 1.00 72.88 564 ASP A N 1
ATOM 4719 C CA . ASP A 1 564 ? -0.594 0.434 -22.390 1.00 72.88 564 ASP A CA 1
ATOM 4720 C C . ASP A 1 564 ? -0.133 -0.322 -21.134 1.00 72.88 564 ASP A C 1
ATOM 4722 O O . ASP A 1 564 ? 0.338 -1.461 -21.207 1.00 72.88 564 ASP A O 1
ATOM 4726 N N . GLU A 1 565 ? -0.300 0.306 -19.965 1.00 72.38 565 GLU A N 1
ATOM 4727 C CA . GLU A 1 565 ? 0.064 -0.256 -18.652 1.00 72.38 565 GLU A CA 1
ATOM 4728 C C . GLU A 1 565 ? -0.521 -1.660 -18.426 1.00 72.38 565 GLU A C 1
ATOM 4730 O O . GLU A 1 565 ? 0.154 -2.534 -17.884 1.00 72.38 565 GLU A O 1
ATOM 4735 N N . GLU A 1 566 ? -1.739 -1.909 -18.915 1.00 71.56 566 GLU A N 1
ATOM 4736 C CA . GLU A 1 566 ? -2.440 -3.194 -18.794 1.00 71.56 566 GLU A CA 1
ATOM 4737 C C . GLU A 1 566 ? -1.815 -4.327 -19.627 1.00 71.56 566 GLU A C 1
ATOM 4739 O O . GLU A 1 566 ? -2.066 -5.505 -19.366 1.00 71.56 566 GLU A O 1
ATOM 4744 N N . ASN A 1 567 ? -0.995 -3.990 -20.627 1.00 77.69 567 ASN A N 1
ATOM 4745 C CA . ASN A 1 567 ? -0.409 -4.946 -21.567 1.00 77.69 567 ASN A CA 1
ATOM 4746 C C . ASN A 1 567 ? 1.027 -5.355 -21.198 1.00 77.69 567 ASN A C 1
ATOM 4748 O O . ASN A 1 567 ? 1.584 -6.266 -21.819 1.00 77.69 567 ASN A O 1
ATOM 4752 N N . ILE A 1 568 ? 1.633 -4.723 -20.186 1.00 84.69 568 ILE A N 1
ATOM 4753 C CA . ILE A 1 568 ? 2.958 -5.110 -19.692 1.00 84.69 568 ILE A CA 1
ATOM 4754 C C . ILE A 1 568 ? 2.830 -6.370 -18.841 1.00 84.69 568 ILE A C 1
ATOM 4756 O O . ILE A 1 568 ? 2.138 -6.400 -17.827 1.00 84.69 568 ILE A O 1
ATOM 4760 N N . SER A 1 569 ? 3.535 -7.427 -19.241 1.00 86.19 569 SER A N 1
ATOM 4761 C CA . SER A 1 569 ? 3.491 -8.715 -18.548 1.00 86.19 569 SER A CA 1
ATOM 4762 C C . SER A 1 569 ? 4.835 -9.434 -18.575 1.00 86.19 569 SER A C 1
ATOM 4764 O O . SER A 1 569 ? 5.677 -9.194 -19.442 1.00 86.19 569 SER A O 1
ATOM 4766 N N . LEU A 1 570 ? 5.027 -10.359 -17.630 1.00 87.31 570 LEU A N 1
ATOM 4767 C CA . LEU A 1 570 ? 6.219 -11.210 -17.583 1.00 87.31 570 LEU A CA 1
ATOM 4768 C C . LEU A 1 570 ? 6.334 -12.129 -18.810 1.00 87.31 570 LEU A C 1
ATOM 4770 O O . LEU A 1 570 ? 7.449 -12.475 -19.187 1.00 87.31 570 LEU A O 1
ATOM 4774 N N . ASP A 1 571 ? 5.226 -12.448 -19.488 1.00 87.25 571 ASP A N 1
ATOM 4775 C CA . ASP A 1 571 ? 5.226 -13.237 -20.731 1.00 87.25 571 ASP A CA 1
ATOM 4776 C C . ASP A 1 571 ? 6.087 -12.577 -21.827 1.00 87.25 571 ASP A C 1
ATOM 4778 O O . ASP A 1 571 ? 6.711 -13.257 -22.645 1.00 87.25 571 ASP A O 1
ATOM 4782 N N . MET A 1 572 ? 6.206 -11.244 -21.805 1.00 88.81 572 MET A N 1
ATOM 4783 C CA . MET A 1 572 ? 7.063 -10.491 -22.728 1.00 88.81 572 MET A CA 1
ATOM 4784 C C . MET A 1 572 ? 8.567 -10.765 -22.536 1.00 88.81 572 MET A C 1
ATOM 4786 O O . MET A 1 572 ? 9.363 -10.478 -23.437 1.00 88.81 572 MET A O 1
ATOM 4790 N N . LEU A 1 573 ? 8.969 -11.304 -21.377 1.00 88.06 573 LEU A N 1
ATOM 4791 C CA . LEU A 1 573 ? 10.341 -11.742 -21.103 1.00 88.06 573 LEU A CA 1
ATOM 4792 C C . LEU A 1 573 ? 10.653 -13.084 -21.777 1.00 88.06 573 LEU A C 1
ATOM 4794 O O . LEU A 1 573 ? 11.804 -13.339 -22.125 1.00 88.06 573 LEU A O 1
ATOM 4798 N N . GLU A 1 574 ? 9.643 -13.937 -21.974 1.00 83.81 574 GLU A N 1
ATOM 4799 C CA . GLU A 1 574 ? 9.802 -15.245 -22.620 1.00 83.81 574 GLU A CA 1
ATOM 4800 C C . GLU A 1 574 ? 9.846 -15.115 -24.149 1.00 83.81 574 GLU A C 1
ATOM 4802 O O . GLU A 1 574 ? 10.559 -15.854 -24.836 1.00 83.81 574 GLU A O 1
ATOM 4807 N N . THR A 1 575 ? 9.106 -14.148 -24.699 1.00 82.56 575 THR A N 1
ATOM 4808 C CA . THR A 1 575 ? 9.054 -13.899 -26.141 1.00 82.56 575 THR A CA 1
ATOM 4809 C C . THR A 1 575 ? 10.218 -13.027 -26.605 1.00 82.56 575 THR A C 1
ATOM 4811 O O . THR A 1 575 ? 10.343 -11.864 -26.206 1.00 82.56 575 THR A O 1
ATOM 4814 N N . ARG A 1 576 ? 11.042 -13.562 -27.515 1.00 81.44 576 ARG A N 1
ATOM 4815 C CA . ARG A 1 576 ? 12.082 -12.777 -28.198 1.00 81.44 576 ARG A CA 1
ATOM 4816 C C . ARG A 1 576 ? 11.446 -11.687 -29.051 1.00 81.44 576 ARG A C 1
ATOM 4818 O O . ARG A 1 576 ? 10.457 -11.933 -29.743 1.00 81.44 576 ARG A O 1
ATOM 4825 N N . THR A 1 577 ? 12.050 -10.506 -29.043 1.00 86.75 577 THR A N 1
ATOM 4826 C CA . THR A 1 577 ? 11.603 -9.412 -29.907 1.00 86.75 577 THR A CA 1
ATOM 4827 C C . THR A 1 577 ? 11.967 -9.712 -31.356 1.00 86.75 577 THR A C 1
ATOM 4829 O O . THR A 1 577 ? 13.138 -9.860 -31.677 1.00 86.75 577 THR A O 1
ATOM 4832 N N . THR A 1 578 ? 10.979 -9.812 -32.247 1.00 82.31 578 THR A N 1
ATOM 4833 C CA . THR A 1 578 ? 11.204 -10.162 -33.664 1.00 82.31 578 THR A CA 1
ATOM 4834 C C . THR A 1 578 ? 11.744 -9.000 -34.494 1.00 82.31 578 THR A C 1
ATOM 4836 O O . THR A 1 578 ? 12.521 -9.209 -35.427 1.00 82.31 578 THR A O 1
ATOM 4839 N N . LYS A 1 579 ? 11.351 -7.773 -34.144 1.00 82.50 579 LYS A N 1
ATOM 4840 C CA . LYS A 1 579 ? 11.943 -6.533 -34.644 1.00 82.50 579 LYS A CA 1
ATOM 4841 C C . LYS A 1 579 ? 11.820 -5.437 -33.592 1.00 82.50 579 LYS A C 1
ATOM 4843 O O . LYS A 1 579 ? 10.790 -5.355 -32.926 1.00 82.50 579 LYS A O 1
ATOM 4848 N N . PHE A 1 580 ? 12.817 -4.566 -33.511 1.00 86.50 580 PHE A N 1
ATOM 4849 C CA . PHE A 1 580 ? 12.672 -3.267 -32.851 1.00 86.50 580 PHE A CA 1
ATOM 4850 C C . PHE A 1 580 ? 12.363 -2.201 -33.898 1.00 86.50 580 PHE A C 1
ATOM 4852 O O . PHE A 1 580 ? 12.992 -2.192 -34.957 1.00 86.50 580 PHE A O 1
ATOM 4859 N N . MET A 1 581 ? 11.401 -1.327 -33.608 1.00 85.69 581 MET A N 1
ATOM 4860 C CA . MET A 1 581 ? 11.027 -0.190 -34.457 1.00 85.69 581 MET A CA 1
ATOM 4861 C C . MET A 1 581 ? 11.413 1.094 -33.730 1.00 85.69 581 MET A C 1
ATOM 4863 O O . MET A 1 581 ? 10.806 1.439 -32.728 1.00 85.69 581 MET A O 1
ATOM 4867 N N . LEU A 1 582 ? 12.452 1.787 -34.180 1.00 83.31 582 LEU A N 1
ATOM 4868 C CA . LEU A 1 582 ? 12.982 2.922 -33.423 1.00 83.31 582 LEU A CA 1
ATOM 4869 C C . LEU A 1 582 ? 12.254 4.208 -33.825 1.00 83.31 582 LEU A C 1
ATOM 4871 O O . LEU A 1 582 ? 12.489 4.739 -34.908 1.00 83.31 582 LEU A O 1
ATOM 4875 N N . ASN A 1 583 ? 11.389 4.725 -32.950 1.00 67.12 583 ASN A N 1
ATOM 4876 C CA . ASN A 1 583 ? 10.480 5.836 -33.267 1.00 67.12 583 ASN A CA 1
ATOM 4877 C C . ASN A 1 583 ? 10.973 7.211 -32.779 1.00 67.12 583 ASN A C 1
ATOM 4879 O O . ASN A 1 583 ? 10.195 8.082 -32.395 1.00 67.12 583 ASN A O 1
ATOM 4883 N N . GLY A 1 584 ? 12.288 7.436 -32.857 1.00 65.12 584 GLY A N 1
ATOM 4884 C CA . GLY A 1 584 ? 12.930 8.662 -32.377 1.00 65.12 584 GLY A CA 1
ATOM 4885 C C . GLY A 1 584 ? 13.150 8.670 -30.860 1.00 65.12 584 GLY A C 1
ATOM 4886 O O . GLY A 1 584 ? 12.679 7.800 -30.135 1.00 65.12 584 GLY A O 1
ATOM 4887 N N . LEU A 1 585 ? 13.922 9.647 -30.375 1.00 72.12 585 LEU A N 1
ATOM 4888 C CA . LEU A 1 585 ? 14.341 9.712 -28.973 1.00 72.12 585 LEU A CA 1
ATOM 4889 C C . LEU A 1 585 ? 13.296 10.400 -28.095 1.00 72.12 585 LEU A C 1
ATOM 4891 O O . LEU A 1 585 ? 13.173 11.626 -28.101 1.00 72.12 585 LEU A O 1
ATOM 4895 N N . ILE A 1 586 ? 12.607 9.616 -27.270 1.00 70.88 586 ILE A N 1
ATOM 4896 C CA . ILE A 1 586 ? 11.796 10.128 -26.164 1.00 70.88 586 ILE A CA 1
ATOM 4897 C C . ILE A 1 586 ? 12.701 10.232 -24.939 1.00 70.88 586 ILE A C 1
ATOM 4899 O O . ILE A 1 586 ? 13.284 9.243 -24.490 1.00 70.88 586 ILE A O 1
ATOM 4903 N N . LYS A 1 587 ? 12.816 11.437 -24.378 1.00 71.62 587 LYS A N 1
ATOM 4904 C CA . LYS A 1 587 ? 13.591 11.673 -23.158 1.00 71.62 587 LYS A CA 1
ATOM 4905 C C . LYS A 1 587 ? 12.954 10.927 -21.979 1.00 71.62 587 LYS A C 1
ATOM 4907 O O . LYS A 1 587 ? 11.775 11.123 -21.706 1.00 71.62 587 LYS A O 1
ATOM 4912 N N . ILE A 1 588 ? 13.741 10.104 -21.280 1.00 68.12 588 ILE A N 1
ATOM 4913 C CA . ILE A 1 588 ? 13.245 9.254 -20.183 1.00 68.12 588 ILE A CA 1
ATOM 4914 C C . ILE A 1 588 ? 13.573 9.779 -18.774 1.00 68.12 588 ILE A C 1
ATOM 4916 O O . ILE A 1 588 ? 12.847 9.460 -17.840 1.00 68.12 588 ILE A O 1
ATOM 4920 N N . VAL A 1 589 ? 14.632 10.588 -18.606 1.00 59.28 589 VAL A N 1
ATOM 4921 C CA . VAL A 1 589 ? 15.044 11.225 -17.332 1.00 59.28 589 VAL A CA 1
ATOM 4922 C C . VAL A 1 589 ? 15.566 12.631 -17.597 1.00 59.28 589 VAL A C 1
ATOM 4924 O O . VAL A 1 589 ? 16.360 12.800 -18.554 1.00 59.28 589 VAL A O 1
#

Organism: NCBI:txid1036724

Foldseek 3Di:
DQLFDDVLVVVCVVVVHDSVVVVVVVLVVVVVVCVQLVNDDLDDDYLPFQQLLQVLQLLLVLCVVVVQKDWDKDWAKAQQVVRDGDDPVCVVVVVDDCPDPRIDIDTHGGFMWGPLVVCLVVLLVVLVPQQFFEPPNVLSVVLNVCSVPPDDIDGQKDQVTDGARDHPPDPGIHGHSLSSVLCRQQSVVVQVVVVVVVVVVVVVVVVVVVVVVVPPPPDDDDDDDDDDDDYYYDYDDDYDYDDDDDDDDDDDDDDDDDDDDDDDDDDDDSPPPDDDDSPPGDHDDSVNLVCLLCVVVVVPPDDDDDDDDDDDDDDDDDDDDDPDDDPDPVVVPPPFSDDALEAEEASVCCCSLSRVSVSSCVSSVHDHHSHYYHFYAEAEPPHHDDPVVVRDDDVVVVSVVDRSLLVLLCCLAVDGRRYYDYDDPVVSVVSVVLCCPLPQVLLCVLLVLCVVLVNQKQFDDPPPVPVPDPLLVVLVCCVVPPLVVCVVVVVSNSNVVVLSVSSNVLSVLLVVLPLSVVSDPDPSNSVNSLSSLLSSLSSLLSCCVRRVQLSLLSCVQFANVVDDPVNRDPVVNVDRDRMTRGPDHDRRD